Protein AF-A0A428U1S7-F1 (afdb_monomer_lite)

Foldseek 3Di:
DDDDDDDDDDDDDDDDLVVVLVVVVVVLVVVVVVVPPDDPPVPPDDDPPPDDDPDDDDPPVRSVVVLVVCLVVLLVSLVPDDPVCVVVSVVVNVVSVVVVVVVVVVVVVVPDDPDPPPVVVVVVVVVVVVVVVVVVVPPPLQAQQALVLLVVVCVVVVVFKAAPVDPVQVVQLPQAPAPQQRAAARIEGADQDLLSVLVVLQSCLSSVFDEAEDALHYDHDHPHRGDYHSHYHYYPLNLADWAADPVRFKIKGFQNAFQLSNCVVCVVVQKDFQAAPDRSHGGQQQQQQFHHGLLCLPVNTRVVQWAWFFWQFSNSDTDIAGCPDPNVVVSVCSRRVGDPGTHTGIIMGGMDRNFAKDKDKDKDFCVCVVVLVVVVVCCVVPVSVVSQKDKDWDWDQDPVVRTIMTMIMIMGGPDHPPDDDDDVPPVVPPPPDPDDDDDD

pLDDT: mean 73.75, std 26.94, range [21.53, 98.81]

Organism: NCBI:txid131363

Secondary structure (DSSP, 8-state):
----PPPP----S---HHHHHHHHHHHHHHHHHTTSS--TTTTSS-S-TTSS-SS----HHHHHHHHHHHHHHHHHHHHTS-GGGHHHHHHHHHHHHHHHHHHHHHHHT-SS-SSSHHHHHHHHHHHHHHHHHHHHTS----TT-HHHHHHHHHHH-TTTEE-TTSHHHHHHHT--SSGGG----S-EE--SSHHHHHHHHHHHHHHT--EEEESSS---STTTS---TTSEEEEGGG---EEE-TTSSEEEEETT-BHHHHHHHHHTTTEE-S--SSTTSBHHHHHHT----TTHHHH--GGGGEEEEEEE-TT--EEEE-TTSTTHHHHHHHTTSTTSS-EEEEEEEE-EE---EEEEEEEEEGGGHHHHHHHHHHHHHHGGGGTT-EEEEEEEEETTTTEEEEEEEEEEET----SSS-SSSTTTSSSS--------

Sequence (440 aa):
MSAFAAFPSYEHRDCPKPIKALIDIFSLVSGLGGIFRSSEEDLLAGPLKGIFSPYPYVGSTGAVDSFIGRLPELRKTLSELPSSNQGTAQTLMASADALLFSITALLLSEQKLRIMVSIRRAGAFVTFLCSAAAFLHSPVKRQNDAAAFCSDFKDTHQNITYLPDEAKYTELNQDYFSATSWLGPACVIAPKTASDVSDTVKALVKGQIQFAIRGGGHMPIPNAANIDSSGVLVASASLNQLILDDEKETIEVGSGNKWTNVYEYLELYKLAVVGGRAGLVGVLGFLLGGGISFFSNEHGWASANVVGFDCVLANGDIVSATAENEFSDLFWALRGGGNSFAIVTAVHLTTFSLPEVAVGEISYEQNVAEKFLDSTYDFAKFGSEDFKAGIEPRVQWIPSIFVFLLMLIFSYPGIGYRRGYWFLYWFAAITSYGWLTAIA

InterPro domains:
  IPR006094 FAD linked oxidase, N-terminal [PF01565] (185-321)
  IPR016166 FAD-binding domain, PCMH-type [PS51387] (181-354)
  IPR016169 FAD-binding, type PCMH, subdomain 2 [G3DSA:3.30.465.10] (140-383)
  IPR036318 FAD-binding, type PCMH-like superfamily [SSF56176] (144-355)
  IPR050416 FAD-linked Oxidoreductases in Biosynthetic Pathways [PTHR42973] (133-382)

Radius of gyration: 36.42 Å; chains: 1; bounding box: 92×60×123 Å

Structure (mmCIF, N/CA/C/O backbone):
data_AF-A0A428U1S7-F1
#
_entry.id   AF-A0A428U1S7-F1
#
loop_
_atom_site.group_PDB
_atom_site.id
_atom_site.type_symbol
_atom_site.label_atom_id
_atom_site.label_alt_id
_atom_site.label_comp_id
_atom_site.label_asym_id
_atom_site.label_entity_id
_atom_site.label_seq_id
_atom_site.pdbx_PDB_ins_code
_atom_site.Cartn_x
_atom_site.Cartn_y
_atom_site.Cartn_z
_atom_site.occupancy
_atom_site.B_iso_or_equiv
_atom_site.auth_seq_id
_atom_site.auth_comp_id
_atom_site.auth_asym_id
_atom_site.auth_atom_id
_atom_site.pdbx_PDB_model_num
ATOM 1 N N . MET A 1 1 ? 1.740 9.188 54.925 1.00 28.06 1 MET A N 1
ATOM 2 C CA . MET A 1 1 ? 2.383 9.779 53.735 1.00 28.06 1 MET A CA 1
ATOM 3 C C . MET A 1 1 ? 1.345 10.618 53.019 1.00 28.06 1 MET A C 1
ATOM 5 O O . MET A 1 1 ? 0.312 10.112 52.614 1.00 28.06 1 MET A O 1
ATOM 9 N N . SER A 1 2 ? 1.588 11.918 53.049 1.00 24.02 2 SER A N 1
ATOM 10 C CA . SER A 1 2 ? 0.753 13.053 52.664 1.00 24.02 2 SER A CA 1
ATOM 11 C C . SER A 1 2 ? 0.994 13.475 51.215 1.00 24.02 2 SER A C 1
ATOM 13 O O . SER A 1 2 ? 2.158 13.562 50.840 1.00 24.02 2 SER A O 1
ATOM 15 N N . ALA A 1 3 ? -0.063 13.827 50.471 1.00 21.53 3 ALA A N 1
ATOM 16 C CA . ALA A 1 3 ? -0.071 14.916 49.479 1.00 21.53 3 ALA A CA 1
ATOM 17 C C . ALA A 1 3 ? -1.470 15.071 48.842 1.00 21.53 3 ALA A C 1
ATOM 19 O O . ALA A 1 3 ? -1.788 14.411 47.862 1.00 21.53 3 ALA A O 1
ATOM 20 N N . PHE A 1 4 ? -2.294 15.977 49.370 1.00 23.73 4 PHE A N 1
ATOM 21 C CA . PHE A 1 4 ? -3.278 16.703 48.563 1.00 23.73 4 PHE A CA 1
ATOM 22 C C . PHE A 1 4 ? -3.040 18.184 48.840 1.00 23.73 4 PHE A C 1
ATOM 24 O O . PHE A 1 4 ? -3.209 18.654 49.965 1.00 23.73 4 PHE A O 1
ATOM 31 N N . ALA A 1 5 ? -2.524 18.877 47.829 1.00 24.81 5 ALA A N 1
ATOM 32 C CA . ALA A 1 5 ? -2.284 20.308 47.866 1.00 24.81 5 ALA A CA 1
ATOM 33 C C . ALA A 1 5 ? -3.619 21.063 47.811 1.00 24.81 5 ALA A C 1
ATOM 35 O O . ALA A 1 5 ? -4.543 20.676 47.096 1.00 24.81 5 ALA A O 1
ATOM 36 N N . ALA A 1 6 ? -3.699 22.138 48.590 1.00 23.12 6 ALA A N 1
ATOM 37 C CA . ALA A 1 6 ? -4.814 23.068 48.620 1.00 23.12 6 ALA A CA 1
ATOM 38 C C . ALA A 1 6 ? -4.918 23.854 47.301 1.00 23.12 6 ALA A C 1
ATOM 40 O O . ALA A 1 6 ? -3.916 24.374 46.811 1.00 23.12 6 ALA A O 1
ATOM 41 N N . PHE A 1 7 ? -6.136 24.002 46.775 1.00 23.86 7 PHE A N 1
ATOM 42 C CA . PHE A 1 7 ? -6.463 25.046 45.801 1.00 23.86 7 PHE A CA 1
ATOM 43 C C . PHE A 1 7 ? -7.008 26.282 46.542 1.00 23.86 7 PHE A C 1
ATOM 45 O O . PHE A 1 7 ? -7.788 26.114 47.484 1.00 23.86 7 PHE A O 1
ATOM 52 N N . PRO A 1 8 ? -6.627 27.516 46.156 1.00 24.59 8 PRO A N 1
ATOM 53 C CA . PRO A 1 8 ? -7.147 28.731 46.770 1.00 24.59 8 PRO A CA 1
ATOM 54 C C . PRO A 1 8 ? -8.566 29.049 46.280 1.00 24.59 8 PRO A C 1
ATOM 56 O O . PRO A 1 8 ? -8.954 28.719 45.160 1.00 24.59 8 PRO A O 1
ATOM 59 N N . SER A 1 9 ? -9.323 29.733 47.135 1.00 28.48 9 SER A N 1
ATOM 60 C CA . SER A 1 9 ? -10.647 30.298 46.870 1.00 28.48 9 SER A CA 1
ATOM 61 C C . SER A 1 9 ? -10.668 31.158 45.599 1.00 28.48 9 SER A C 1
ATOM 63 O O . SER A 1 9 ? -10.063 32.231 45.572 1.00 28.48 9 SER A O 1
ATOM 65 N N . TYR A 1 10 ? -11.399 30.714 44.577 1.00 26.23 10 TYR A N 1
ATOM 66 C CA . TYR A 1 10 ? -11.752 31.517 43.406 1.00 26.23 10 TYR A CA 1
ATOM 67 C C . TYR A 1 10 ? -13.194 32.019 43.552 1.00 26.23 10 TYR A C 1
ATOM 69 O O . TYR A 1 10 ? -14.136 31.230 43.600 1.00 26.23 10 TYR A O 1
ATOM 77 N N . GLU A 1 11 ? -13.377 33.338 43.617 1.00 30.66 11 GLU A N 1
ATOM 78 C CA . GLU A 1 11 ? -14.687 33.968 43.436 1.00 30.66 11 GLU A CA 1
ATOM 79 C C . GLU A 1 11 ? -15.098 33.860 41.957 1.00 30.66 11 GLU A C 1
ATOM 81 O O . GLU A 1 11 ? -14.443 34.396 41.062 1.00 30.66 11 GLU A O 1
ATOM 86 N N . HIS A 1 12 ? -16.195 33.153 41.682 1.00 36.09 12 HIS A N 1
ATOM 87 C CA . HIS A 1 12 ? -16.752 33.009 40.338 1.00 36.09 12 HIS A CA 1
ATOM 88 C C . HIS A 1 12 ? -17.522 34.266 39.925 1.00 36.09 12 HIS A C 1
ATOM 90 O O . HIS A 1 12 ? -18.658 34.462 40.363 1.00 36.09 12 HIS A O 1
ATOM 96 N N . ARG A 1 13 ? -16.958 35.082 39.027 1.00 34.56 13 ARG A N 1
ATOM 97 C CA . ARG A 1 13 ? -17.747 36.089 38.293 1.00 34.56 13 ARG A CA 1
ATOM 98 C C . ARG A 1 13 ? -17.946 35.838 36.804 1.00 34.56 13 ARG A C 1
ATOM 100 O O . ARG A 1 13 ? -18.905 36.383 36.287 1.00 34.56 13 ARG A O 1
ATOM 107 N N . ASP A 1 14 ? -17.222 34.922 36.162 1.00 38.97 14 ASP A N 1
ATOM 108 C CA . ASP A 1 14 ? -17.456 34.609 34.742 1.00 38.97 14 ASP A CA 1
ATOM 109 C C . ASP A 1 14 ? -17.279 33.115 34.449 1.00 38.97 14 ASP A C 1
ATOM 111 O O . ASP A 1 14 ? -16.228 32.653 34.012 1.00 38.97 14 ASP A O 1
ATOM 115 N N . CYS A 1 15 ? -18.325 32.332 34.717 1.00 34.59 15 CYS A N 1
ATOM 116 C CA . CYS A 1 15 ? -18.388 30.927 34.323 1.00 34.59 15 CYS A CA 1
ATOM 117 C C . CYS A 1 15 ? -19.458 30.757 33.228 1.00 34.59 15 CYS A C 1
ATOM 119 O O . CYS A 1 15 ? -20.574 31.255 33.414 1.00 34.59 15 CYS A O 1
ATOM 121 N N . PRO A 1 16 ? -19.178 30.062 32.107 1.00 38.12 16 PRO A N 1
ATOM 122 C CA . PRO A 1 16 ? -20.189 29.738 31.104 1.00 38.12 16 PRO A CA 1
ATOM 123 C C . PRO A 1 16 ? -21.408 29.075 31.763 1.00 38.12 16 PRO A C 1
ATOM 125 O O . PRO A 1 16 ? -21.249 28.147 32.559 1.00 38.12 16 PRO A O 1
ATOM 128 N N . LYS A 1 17 ? -22.628 29.528 31.428 1.00 40.62 17 LYS A N 1
ATOM 129 C CA . LYS A 1 17 ? -23.895 29.057 32.035 1.00 40.62 17 LYS A CA 1
ATOM 130 C C . LYS A 1 17 ? -23.999 27.521 32.232 1.00 40.62 17 LYS A C 1
ATOM 132 O O . LYS A 1 17 ? -24.483 27.119 33.290 1.00 40.62 17 LYS A O 1
ATOM 137 N N . PRO A 1 18 ? -23.517 26.654 31.311 1.00 36.97 18 PRO A N 1
ATOM 138 C CA . PRO A 1 18 ? -23.560 25.197 31.494 1.00 36.97 18 PRO A CA 1
ATOM 139 C C . PRO A 1 18 ? -22.669 24.681 32.636 1.00 36.97 18 PRO A C 1
ATOM 141 O O . PRO A 1 18 ? -23.027 23.728 33.323 1.00 36.97 18 PRO A O 1
ATOM 144 N N . ILE A 1 19 ? -21.521 25.322 32.869 1.00 38.16 19 ILE A N 1
ATOM 145 C CA . ILE A 1 19 ? -20.552 24.928 33.902 1.00 38.16 19 ILE A CA 1
ATOM 146 C C . ILE A 1 19 ? -21.050 25.367 35.283 1.00 38.16 19 ILE A C 1
ATOM 148 O O . ILE A 1 19 ? -20.939 24.611 36.245 1.00 38.16 19 ILE A O 1
ATOM 152 N N . LYS A 1 20 ? -21.702 26.534 35.372 1.00 41.38 20 LYS A N 1
ATOM 153 C CA . LYS A 1 20 ? -22.381 26.971 36.600 1.00 41.38 20 LYS A CA 1
ATOM 154 C C . LYS A 1 20 ? -23.470 25.977 37.028 1.00 41.38 20 LYS A C 1
ATOM 156 O O . LYS A 1 20 ? -23.526 25.612 38.197 1.00 41.38 20 LYS A O 1
ATOM 161 N N . ALA A 1 21 ? -24.266 25.480 36.078 1.00 41.78 21 ALA A N 1
ATOM 162 C CA . ALA A 1 21 ? -25.286 24.465 36.348 1.00 41.78 21 ALA A CA 1
ATOM 163 C C . ALA A 1 21 ? -24.679 23.149 36.874 1.00 41.78 21 ALA A C 1
ATOM 165 O O . ALA A 1 21 ? -25.208 22.565 37.816 1.00 41.78 21 ALA A O 1
ATOM 166 N N . LEU A 1 22 ? -23.541 22.709 36.324 1.00 39.88 22 LEU A N 1
ATOM 167 C CA . LEU A 1 22 ? -22.811 21.531 36.809 1.00 39.88 22 LEU A CA 1
ATOM 168 C C . LEU A 1 22 ? -22.249 21.726 38.223 1.00 39.88 22 LEU A C 1
ATOM 170 O O . LEU A 1 22 ? -22.386 20.827 39.048 1.00 39.88 22 LEU A O 1
ATOM 174 N N . ILE A 1 23 ? -21.673 22.893 38.524 1.00 42.28 23 ILE A N 1
ATOM 175 C CA . ILE A 1 23 ? -21.156 23.240 39.860 1.00 42.28 23 ILE A CA 1
ATOM 176 C C . ILE A 1 23 ? -22.291 23.304 40.891 1.00 42.28 23 ILE A C 1
ATOM 178 O O . ILE A 1 23 ? -22.138 22.809 42.012 1.00 42.28 23 ILE A O 1
ATOM 182 N N . ASP A 1 24 ? -23.445 23.859 40.514 1.00 42.69 24 ASP A N 1
ATOM 183 C CA . ASP A 1 24 ? -24.628 23.912 41.372 1.00 42.69 24 ASP A CA 1
ATOM 184 C C . ASP A 1 24 ? -25.180 22.507 41.657 1.00 42.69 24 ASP A C 1
ATOM 186 O O . ASP A 1 24 ? -25.478 22.201 42.812 1.00 42.69 24 ASP A O 1
ATOM 190 N N . ILE A 1 25 ? -25.232 21.623 40.651 1.00 44.50 25 ILE A N 1
ATOM 191 C CA . ILE A 1 25 ? -25.618 20.209 40.809 1.00 44.50 25 ILE A CA 1
ATOM 192 C C . ILE A 1 25 ? -24.622 19.469 41.715 1.00 44.50 25 ILE A C 1
ATOM 194 O O . ILE A 1 25 ? -25.034 18.767 42.639 1.00 44.50 25 ILE A O 1
ATOM 198 N N . PHE A 1 26 ? -23.315 19.658 41.509 1.00 41.22 26 PHE A N 1
ATOM 199 C CA . PHE A 1 26 ? -22.272 19.020 42.319 1.00 41.22 26 PHE A CA 1
ATOM 200 C C . PHE A 1 26 ? -22.320 19.472 43.781 1.00 41.22 26 PHE A C 1
ATOM 202 O O . PHE A 1 26 ? -22.210 18.650 44.691 1.00 41.22 26 PHE A O 1
ATOM 209 N N . SER A 1 27 ? -22.547 20.765 44.022 1.00 41.81 27 SER A N 1
ATOM 210 C CA . SER A 1 27 ? -22.695 21.324 45.372 1.00 41.81 27 SER A CA 1
ATOM 211 C C . SER A 1 27 ? -23.935 20.769 46.081 1.00 41.81 27 SER A C 1
ATOM 213 O O . SER A 1 27 ? -23.900 20.502 47.283 1.00 41.81 27 SER A O 1
ATOM 215 N N . LEU A 1 28 ? -25.011 20.520 45.327 1.00 44.97 28 LEU A N 1
ATOM 216 C CA . LEU A 1 28 ? -26.248 19.914 45.820 1.00 44.97 28 LEU A CA 1
ATOM 217 C C . LEU A 1 28 ? -26.049 18.452 46.257 1.00 44.97 28 LEU A C 1
ATOM 219 O O . LEU A 1 28 ? -26.506 18.046 47.324 1.00 44.97 28 LEU A O 1
ATOM 223 N N . VAL A 1 29 ? -25.325 17.671 45.450 1.00 42.41 29 VAL A N 1
ATOM 224 C CA . VAL A 1 29 ? -25.013 16.257 45.724 1.00 42.41 29 VAL A CA 1
ATOM 225 C C . VAL A 1 29 ? -24.014 16.123 46.881 1.00 42.41 29 VAL A C 1
ATOM 227 O O . VAL A 1 29 ? -24.156 15.243 47.731 1.00 42.41 29 VAL A O 1
ATOM 230 N N . SER A 1 30 ? -23.049 17.041 46.973 1.00 40.12 30 SER A N 1
ATOM 231 C CA . SER A 1 30 ? -22.049 17.081 48.050 1.00 40.12 30 SER A CA 1
ATOM 232 C C . SER A 1 30 ? -22.674 17.409 49.412 1.00 40.12 30 SER A C 1
ATOM 234 O O . SER A 1 30 ? -22.322 16.792 50.419 1.00 40.12 30 SER A O 1
ATOM 236 N N . GLY A 1 31 ? -23.649 18.328 49.446 1.00 38.69 31 GLY A N 1
ATOM 237 C CA . GLY A 1 31 ? -24.409 18.661 50.657 1.00 38.69 31 GLY A CA 1
ATOM 238 C C . GLY A 1 31 ? -25.256 17.496 51.183 1.00 38.69 31 GLY A C 1
ATOM 239 O O . GLY A 1 31 ? -25.370 17.314 52.392 1.00 38.69 31 GLY A O 1
ATOM 240 N N . LEU A 1 32 ? -25.782 16.652 50.290 1.00 37.03 32 LEU A N 1
ATOM 241 C CA . LEU A 1 32 ? -26.482 15.417 50.660 1.00 37.03 32 LEU A CA 1
ATOM 242 C C . LEU A 1 32 ? -25.522 14.339 51.193 1.00 37.03 32 LEU A C 1
ATOM 244 O O . LEU A 1 32 ? -25.885 13.601 52.106 1.00 37.03 32 LEU A O 1
ATOM 248 N N . GLY A 1 33 ? -24.284 14.275 50.690 1.00 32.09 33 GLY A N 1
ATOM 249 C CA . GLY A 1 33 ? -23.260 13.334 51.163 1.00 32.09 33 GLY A CA 1
ATOM 250 C C . GLY A 1 33 ? -22.837 13.548 52.623 1.00 32.09 33 GLY A C 1
ATOM 251 O O . GLY A 1 33 ? -22.559 12.579 53.330 1.00 32.09 33 GLY A O 1
ATOM 252 N N . GLY A 1 34 ? -22.858 14.797 53.103 1.00 33.62 34 GLY A N 1
ATOM 253 C CA . GLY A 1 34 ? -22.578 15.137 54.504 1.00 33.62 34 GLY A CA 1
ATOM 254 C C . GLY A 1 34 ? -23.662 14.688 55.494 1.00 33.62 34 GLY A C 1
ATOM 255 O O . GLY A 1 34 ? -23.372 14.505 56.671 1.00 33.62 34 GLY A O 1
ATOM 256 N N . ILE A 1 35 ? -24.891 14.447 55.024 1.00 36.19 35 ILE A N 1
ATOM 257 C CA . ILE A 1 35 ? -26.039 14.046 55.858 1.00 36.19 35 ILE A CA 1
ATOM 258 C C . ILE A 1 35 ? -26.010 12.541 56.191 1.00 36.19 35 ILE A C 1
ATOM 260 O O . ILE A 1 35 ? -26.625 12.112 57.165 1.00 36.19 35 ILE A O 1
ATOM 264 N N . PHE A 1 36 ? -25.271 11.728 55.425 1.00 32.47 36 PHE A N 1
ATOM 265 C CA . PHE A 1 36 ? -25.242 10.264 55.578 1.00 32.47 36 PHE A CA 1
ATOM 266 C C . PHE A 1 36 ? -23.937 9.702 56.170 1.00 32.47 36 PHE A C 1
ATOM 268 O O . PHE A 1 36 ? -23.823 8.488 56.337 1.00 32.47 36 PHE 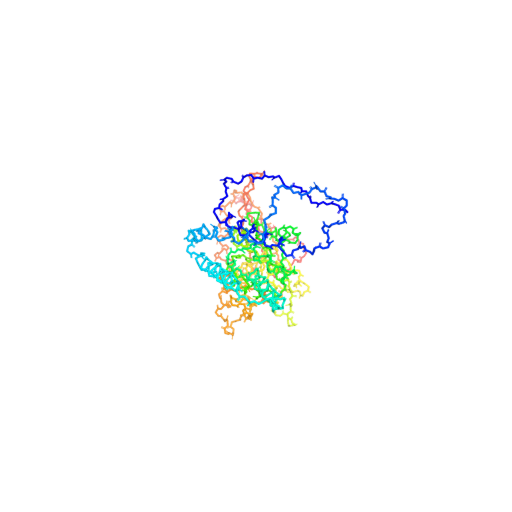A O 1
ATOM 275 N N . ARG A 1 37 ? -22.959 10.552 56.514 1.00 33.16 37 ARG A N 1
ATOM 276 C CA . ARG A 1 37 ? -21.698 10.153 57.166 1.00 33.16 37 ARG A CA 1
ATOM 277 C C . ARG A 1 37 ? -21.509 10.855 58.513 1.00 33.16 37 ARG A C 1
ATOM 279 O O . ARG A 1 37 ? -20.638 11.704 58.660 1.00 33.16 37 ARG A O 1
ATOM 286 N N . SER A 1 38 ? -22.286 10.451 59.508 1.00 30.27 38 SER A N 1
ATOM 287 C CA . SER A 1 38 ? -21.851 10.509 60.908 1.00 30.27 38 SER A CA 1
ATOM 288 C C . SER A 1 38 ? -22.713 9.579 61.761 1.00 30.27 38 SER A C 1
ATOM 290 O O . SER A 1 38 ? -23.917 9.773 61.907 1.00 30.27 38 SER A O 1
ATOM 292 N N . SER A 1 39 ? -22.097 8.529 62.304 1.00 33.12 39 SER A N 1
ATOM 293 C CA . SER A 1 39 ? -22.610 7.840 63.487 1.00 33.12 39 SER A CA 1
ATOM 294 C C . SER A 1 39 ? -22.316 8.704 64.712 1.00 33.12 39 SER A C 1
ATOM 296 O O . SER A 1 39 ? -21.251 9.308 64.824 1.00 33.12 39 SER A O 1
ATOM 298 N N . GLU A 1 40 ? -23.279 8.767 65.624 1.00 34.00 40 GLU A N 1
ATOM 299 C CA . GLU A 1 40 ? -23.313 9.646 66.801 1.00 34.00 40 GLU A CA 1
ATOM 300 C C . GLU A 1 40 ? -22.147 9.414 67.794 1.00 34.00 40 GLU A C 1
ATOM 302 O O . GLU A 1 40 ? -21.880 10.261 68.643 1.00 34.00 40 GLU A O 1
ATOM 307 N N . GLU A 1 41 ? -21.405 8.308 67.665 1.00 33.97 41 GLU A N 1
ATOM 308 C CA . GLU A 1 41 ? -20.363 7.887 68.616 1.00 33.97 41 GLU A CA 1
ATOM 309 C C . GLU A 1 41 ? -18.947 8.424 68.324 1.00 33.97 41 GLU A C 1
ATOM 311 O O . GLU A 1 41 ? -18.151 8.544 69.254 1.00 33.97 41 GLU A O 1
ATOM 316 N N . ASP A 1 42 ? -18.632 8.864 67.099 1.00 36.59 42 ASP A N 1
ATOM 317 C CA . ASP A 1 42 ? -17.282 9.376 66.767 1.00 36.59 42 ASP A CA 1
ATOM 318 C C . ASP A 1 42 ? -17.080 10.869 67.110 1.00 36.59 42 ASP A C 1
ATOM 320 O O . ASP A 1 42 ? -15.984 11.416 66.970 1.00 36.59 42 ASP A O 1
ATOM 324 N N . LEU A 1 43 ? -18.126 11.560 67.578 1.00 38.88 43 LEU A N 1
ATOM 325 C CA . LEU A 1 43 ? -18.139 13.022 67.739 1.00 38.88 43 LEU A CA 1
ATOM 326 C C . LEU A 1 43 ? -17.838 13.534 69.160 1.00 38.88 43 LEU A C 1
ATOM 328 O O . LEU A 1 43 ? -17.772 14.751 69.351 1.00 38.88 43 LEU A O 1
ATOM 332 N N . LEU A 1 44 ? -17.625 12.663 70.158 1.00 37.88 44 LEU A N 1
ATOM 333 C CA . LEU A 1 44 ? -17.481 13.097 71.562 1.00 37.88 44 LEU A CA 1
ATOM 334 C C . LEU A 1 44 ? -16.179 12.717 72.289 1.00 37.88 44 LEU A C 1
ATOM 336 O O . LEU A 1 44 ? -16.002 13.159 73.424 1.00 37.88 44 LEU A O 1
ATOM 340 N N . ALA A 1 45 ? -15.223 12.013 71.675 1.00 38.44 45 ALA A N 1
ATOM 341 C CA . ALA A 1 45 ? -13.985 11.639 72.372 1.00 38.44 45 ALA A CA 1
ATOM 342 C C . ALA A 1 45 ? -12.735 11.678 71.475 1.00 38.44 45 ALA A C 1
ATOM 344 O O . ALA A 1 45 ? -12.271 10.655 70.984 1.00 38.44 45 ALA A O 1
ATOM 345 N N . GLY A 1 46 ? -12.134 12.859 71.286 1.00 37.88 46 GLY A N 1
ATOM 346 C CA . GLY A 1 46 ? -10.816 12.953 70.649 1.00 37.88 46 GLY A CA 1
ATOM 347 C C . GLY A 1 46 ? -10.203 14.362 70.638 1.00 37.88 46 GLY A C 1
ATOM 348 O O . GLY A 1 46 ? -10.937 15.351 70.682 1.00 37.88 46 GLY A O 1
ATOM 349 N N . PRO A 1 47 ? -8.862 14.493 70.560 1.00 30.22 47 PRO A N 1
ATOM 350 C CA . PRO A 1 47 ? -8.134 15.740 70.821 1.00 30.22 47 PRO A CA 1
ATOM 351 C C . PRO A 1 47 ? -8.116 16.751 69.653 1.00 30.22 47 PRO A C 1
ATOM 353 O O . PRO A 1 47 ? -7.277 17.643 69.628 1.00 30.22 47 PRO A O 1
ATOM 356 N N . LEU A 1 48 ? -9.046 16.659 68.695 1.00 33.69 48 LEU A N 1
ATOM 357 C CA . LEU A 1 48 ? -9.116 17.537 67.511 1.00 33.69 48 LEU A CA 1
ATOM 358 C C . LEU A 1 48 ? -10.367 18.429 67.487 1.00 33.69 48 LEU A C 1
ATOM 360 O O . LEU A 1 48 ? -10.901 18.768 66.429 1.00 33.69 48 LEU A O 1
ATOM 364 N N . LYS A 1 49 ? -10.844 18.847 68.661 1.00 31.31 49 LYS A N 1
ATOM 365 C CA . LYS A 1 49 ? -11.936 19.816 68.765 1.00 31.31 49 LYS A CA 1
ATOM 366 C C . LYS A 1 49 ? -11.423 21.204 68.358 1.00 31.31 49 LYS A C 1
ATOM 368 O O . LYS A 1 49 ? -10.744 21.861 69.139 1.00 31.31 49 LYS A O 1
ATOM 373 N N . GLY A 1 50 ? -11.752 21.638 67.138 1.00 35.97 50 GLY A N 1
ATOM 374 C CA . GLY A 1 50 ? -11.598 23.037 66.711 1.00 35.97 50 GLY A CA 1
ATOM 375 C C . GLY A 1 50 ? -10.846 23.312 65.406 1.00 35.97 50 GLY A C 1
ATOM 376 O O . GLY A 1 50 ? -10.623 24.480 65.115 1.00 35.97 50 GLY A O 1
ATOM 377 N N . ILE A 1 51 ? -10.455 22.307 64.612 1.00 32.12 51 ILE A N 1
ATOM 378 C CA . ILE A 1 51 ? -9.565 22.555 63.454 1.00 32.12 51 ILE A CA 1
ATOM 379 C C . ILE A 1 51 ? -10.295 22.668 62.099 1.00 32.12 51 ILE A C 1
ATOM 381 O O . ILE A 1 51 ? -9.745 23.244 61.167 1.00 32.12 51 ILE A O 1
ATOM 385 N N . PHE A 1 52 ? -11.563 22.257 61.976 1.00 28.91 52 PHE A N 1
ATOM 386 C CA . PHE A 1 52 ? -12.329 22.455 60.735 1.00 28.91 52 PHE A CA 1
ATOM 387 C C . PHE A 1 52 ? -13.787 22.850 60.998 1.00 28.91 52 PHE A C 1
ATOM 389 O O . PHE A 1 52 ? -14.642 21.991 61.186 1.00 28.91 52 PHE A O 1
ATOM 396 N N . SER A 1 53 ? -14.085 24.152 60.976 1.00 29.69 53 SER A N 1
ATOM 397 C CA . SER A 1 53 ? -15.373 24.662 60.480 1.00 29.69 53 SER A CA 1
ATOM 398 C C . SER A 1 53 ? -15.318 26.175 60.242 1.00 29.69 53 SER A C 1
ATOM 400 O O . SER A 1 53 ? -15.044 26.917 61.185 1.00 29.69 53 SER A O 1
ATOM 402 N N . PRO A 1 54 ? -15.647 26.649 59.024 1.00 28.36 54 PRO A N 1
ATOM 403 C CA . PRO A 1 54 ? -16.115 28.012 58.817 1.00 28.36 54 PRO A CA 1
ATOM 404 C C . PRO A 1 54 ? -17.592 28.098 58.385 1.00 28.36 54 PRO A C 1
ATOM 406 O O . PRO A 1 54 ? -18.022 29.177 57.994 1.00 28.36 54 PRO A O 1
ATOM 409 N N . TYR A 1 55 ? -18.397 27.027 58.469 1.00 27.64 55 TYR A N 1
ATOM 410 C CA . TYR A 1 55 ? -19.829 27.107 58.132 1.00 27.64 55 TYR A CA 1
ATOM 411 C C . TYR A 1 55 ? -20.737 26.502 59.211 1.00 27.64 55 TYR A C 1
ATOM 413 O O . TYR A 1 55 ? -20.438 25.428 59.742 1.00 27.64 55 TYR A O 1
ATOM 421 N N . PRO A 1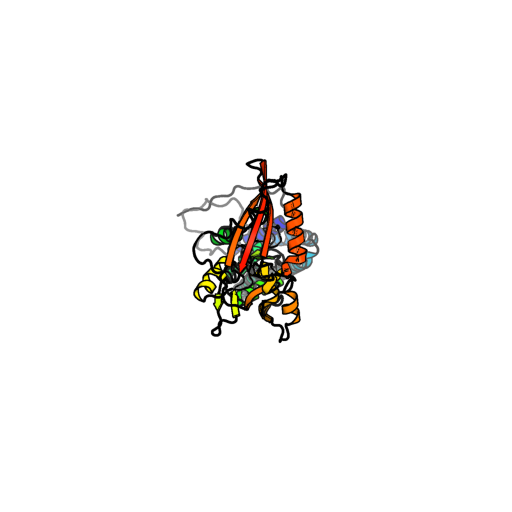 56 ? -21.855 27.173 59.556 1.00 31.61 56 PRO A N 1
ATOM 422 C CA . PRO A 1 56 ? -22.782 26.665 60.553 1.00 31.61 56 PRO A CA 1
ATOM 423 C C . PRO A 1 56 ? -23.453 25.380 60.052 1.00 31.61 56 PRO A C 1
ATOM 425 O O . PRO A 1 56 ? -23.904 25.295 58.911 1.00 31.61 56 PRO A O 1
ATOM 428 N N . TYR A 1 57 ? -23.519 24.388 60.939 1.00 31.36 57 TYR A N 1
ATOM 429 C CA . TYR A 1 57 ? -24.295 23.160 60.781 1.00 31.36 57 TYR A CA 1
ATOM 430 C C . TYR A 1 57 ? -25.755 23.511 60.446 1.00 31.36 57 TYR A C 1
ATOM 432 O O . TYR A 1 57 ? -26.459 24.089 61.274 1.00 31.36 57 TYR A O 1
ATOM 440 N N . VAL A 1 58 ? -26.221 23.160 59.246 1.00 34.97 58 VAL A N 1
ATOM 441 C CA . VAL A 1 58 ? -27.637 23.271 58.874 1.00 34.97 58 VAL A CA 1
ATOM 442 C C . VAL A 1 58 ? -28.292 21.925 59.173 1.00 34.97 58 VAL A C 1
ATOM 444 O O . VAL A 1 58 ? -27.930 20.911 58.581 1.00 34.97 58 VAL A O 1
ATOM 447 N N . GLY A 1 59 ? -29.227 21.896 60.125 1.00 34.94 59 GLY A N 1
ATOM 448 C CA . GLY A 1 59 ? -30.028 20.703 60.418 1.00 34.94 59 GLY A CA 1
ATOM 449 C C . GLY A 1 59 ? -30.818 20.221 59.193 1.00 34.94 59 GLY A C 1
ATOM 450 O O . GLY A 1 59 ? -31.054 20.980 58.253 1.00 34.94 59 GLY A O 1
ATOM 451 N N . SER A 1 60 ? -31.250 18.957 59.210 1.00 46.47 60 SER A N 1
ATOM 452 C CA . SER A 1 60 ? -31.880 18.247 58.080 1.00 46.47 60 SER A CA 1
ATOM 453 C C . SER A 1 60 ? -33.092 18.943 57.438 1.00 46.47 60 SER A C 1
ATOM 455 O O . SER A 1 60 ? -33.407 18.656 56.286 1.00 46.47 60 SER A O 1
ATOM 457 N N . THR A 1 61 ? -33.750 19.877 58.129 1.00 43.41 61 THR A N 1
ATOM 458 C CA . THR A 1 61 ? -34.850 20.694 57.591 1.00 43.41 61 THR A CA 1
ATOM 459 C C . THR A 1 61 ? -34.363 21.863 56.727 1.00 43.41 61 THR A C 1
ATOM 461 O O . THR A 1 61 ? -34.922 22.113 55.664 1.00 43.41 61 THR A O 1
ATOM 464 N N . GLY A 1 62 ? -33.259 22.521 57.095 1.00 43.34 62 GLY A N 1
ATOM 465 C CA . GLY A 1 62 ? -32.758 23.695 56.370 1.00 43.34 62 GLY A CA 1
ATOM 466 C C . GLY A 1 62 ? -32.157 23.374 54.996 1.00 43.34 62 GLY A C 1
ATOM 467 O O . GLY A 1 62 ? -32.161 24.220 54.104 1.00 43.34 62 GLY A O 1
ATOM 468 N N . ALA A 1 63 ? -31.687 22.141 54.784 1.00 49.19 63 ALA A N 1
ATOM 469 C CA . ALA A 1 63 ? -31.234 21.678 53.471 1.00 49.19 63 ALA A CA 1
ATOM 470 C C . ALA A 1 63 ? -32.403 21.481 52.486 1.00 49.19 63 ALA A C 1
ATOM 472 O O . ALA A 1 63 ? -32.268 21.775 51.298 1.00 49.19 63 ALA A O 1
ATOM 473 N N . VAL A 1 64 ? -33.559 21.028 52.985 1.00 51.00 64 VAL A N 1
ATOM 474 C CA . VAL A 1 64 ? -34.781 20.841 52.188 1.00 51.00 64 VAL A CA 1
ATOM 475 C C . VAL A 1 64 ? -35.374 22.192 51.795 1.00 51.00 64 VAL A C 1
ATOM 477 O O . VAL A 1 64 ? -35.662 22.404 50.620 1.00 51.00 64 VAL A O 1
ATOM 480 N N . ASP A 1 65 ? -35.462 23.136 52.733 1.00 50.91 65 ASP A N 1
ATOM 481 C CA . ASP A 1 65 ? -35.953 24.490 52.450 1.00 50.91 65 ASP A CA 1
ATOM 482 C C . ASP A 1 65 ? -35.036 25.236 51.468 1.00 50.91 65 ASP A C 1
ATOM 484 O O . ASP A 1 65 ? -35.507 25.917 50.555 1.00 50.91 65 ASP A O 1
ATOM 488 N N . SER A 1 66 ? -33.719 25.040 51.588 1.00 55.00 66 SER A N 1
ATOM 489 C CA . SER A 1 66 ? -32.729 25.562 50.638 1.00 55.00 66 SER A CA 1
ATOM 490 C C . SER A 1 66 ? -32.900 24.965 49.234 1.00 55.00 66 SER A C 1
ATOM 492 O O . SER A 1 66 ? -32.856 25.691 48.240 1.00 55.00 66 SER A O 1
ATOM 494 N N . PHE A 1 67 ? -33.163 23.658 49.124 1.00 56.25 67 PHE A N 1
ATOM 495 C CA . PHE A 1 67 ? -33.434 23.007 47.839 1.00 56.25 67 PHE A CA 1
ATOM 496 C C . PHE A 1 67 ? -34.731 23.516 47.193 1.00 56.25 67 PHE A C 1
ATOM 498 O O . PHE A 1 67 ? -34.730 23.895 46.020 1.00 56.25 67 PHE A O 1
ATOM 505 N N . ILE A 1 68 ? -35.816 23.593 47.969 1.00 58.88 68 ILE A N 1
ATOM 506 C CA . ILE A 1 68 ? -37.110 24.125 47.520 1.00 58.88 68 ILE A CA 1
ATOM 507 C C . ILE A 1 68 ? -36.971 25.582 47.067 1.00 58.88 68 ILE A C 1
ATOM 509 O O . ILE A 1 68 ? -37.501 25.954 46.021 1.00 58.88 68 ILE A O 1
ATOM 513 N N . GLY A 1 69 ? -36.192 26.391 47.790 1.00 59.44 69 GLY A N 1
ATOM 514 C CA . GLY A 1 69 ? -35.918 27.780 47.426 1.00 59.44 69 GLY A CA 1
ATOM 515 C C . GLY A 1 69 ? -35.142 27.951 46.113 1.00 59.44 69 GLY A C 1
ATOM 516 O O . GLY A 1 69 ? -35.304 28.970 45.445 1.00 59.44 69 GLY A O 1
ATOM 517 N N . ARG A 1 70 ? -34.330 26.965 45.702 1.00 62.47 70 ARG A N 1
ATOM 518 C CA . ARG A 1 70 ? -33.494 27.029 44.482 1.00 62.47 70 ARG A CA 1
ATOM 519 C C . ARG A 1 70 ? -34.122 26.366 43.249 1.00 62.47 70 ARG A C 1
ATOM 521 O O . ARG A 1 70 ? -33.649 26.590 42.134 1.00 62.47 70 ARG A O 1
ATOM 528 N N . LEU A 1 71 ? -35.202 25.600 43.417 1.00 60.28 71 LEU A N 1
ATOM 529 C CA . LEU A 1 71 ? -35.947 24.947 42.329 1.00 60.28 71 LEU A CA 1
ATOM 530 C C . LEU A 1 71 ? -36.416 25.908 41.210 1.00 60.28 71 LEU A C 1
ATOM 532 O O . LEU A 1 71 ? -36.273 25.550 40.037 1.00 60.28 71 LEU A O 1
ATOM 536 N N . PRO A 1 72 ? -36.923 27.125 41.500 1.00 64.25 72 PRO A N 1
ATOM 537 C CA . PRO A 1 72 ? -37.317 28.076 40.456 1.00 64.25 72 PRO A CA 1
ATOM 538 C C . PRO A 1 72 ? -36.144 28.532 39.571 1.00 64.25 72 PRO A C 1
ATOM 540 O O . PRO A 1 72 ? -36.284 28.617 38.350 1.00 64.25 72 PRO A O 1
ATOM 543 N N . GLU A 1 73 ? -34.976 28.770 40.174 1.00 59.56 73 GLU A N 1
ATOM 544 C CA . GLU A 1 73 ? -33.747 29.183 39.481 1.00 59.56 73 GLU A CA 1
ATOM 545 C C . GLU A 1 73 ? -33.221 28.056 38.573 1.00 59.56 73 GLU A C 1
ATOM 547 O O . GLU A 1 73 ? -32.823 28.287 37.427 1.00 59.56 73 GLU A O 1
ATOM 552 N N . LEU A 1 74 ? -33.287 26.812 39.063 1.00 55.47 74 LEU A N 1
ATOM 553 C CA . LEU A 1 74 ? -32.923 25.618 38.302 1.00 55.47 74 LEU A CA 1
ATOM 554 C C . LEU A 1 74 ? -33.842 25.432 37.086 1.00 55.47 74 LEU A C 1
ATOM 556 O O . LEU A 1 74 ? -33.355 25.237 35.973 1.00 55.47 74 LEU A O 1
ATOM 560 N N . ARG A 1 75 ? -35.164 25.560 37.271 1.00 62.06 75 ARG A N 1
ATOM 561 C CA . ARG A 1 75 ? -36.151 25.438 36.184 1.00 62.06 75 ARG A CA 1
ATOM 562 C C . ARG A 1 75 ? -35.930 26.496 35.102 1.00 62.06 75 ARG A C 1
ATOM 564 O O . ARG A 1 75 ? -35.965 26.172 33.916 1.00 62.06 75 ARG A O 1
ATOM 571 N N . LYS A 1 76 ? -35.636 27.736 35.502 1.00 62.50 76 LYS A N 1
ATOM 572 C CA . LYS A 1 76 ? -35.287 28.819 34.574 1.00 62.50 76 LYS A CA 1
ATOM 573 C C . LYS A 1 76 ? -34.020 28.489 33.781 1.00 62.50 76 LYS A C 1
ATOM 575 O O . LYS A 1 76 ? -34.035 28.544 32.555 1.00 62.50 76 LYS A O 1
ATOM 580 N N . THR A 1 77 ? -32.962 28.057 34.462 1.00 56.34 77 THR A N 1
ATOM 581 C CA . THR A 1 77 ? -31.673 27.723 33.833 1.00 56.34 77 THR A CA 1
ATOM 582 C C . THR A 1 77 ? -31.803 26.587 32.816 1.00 56.34 77 THR A C 1
ATOM 584 O O . THR A 1 77 ? -31.244 26.661 31.725 1.00 56.34 77 THR A O 1
ATOM 587 N N . LEU A 1 78 ? -32.584 25.555 33.141 1.00 52.59 78 LEU A N 1
ATOM 588 C CA . LEU A 1 78 ? -32.818 24.412 32.258 1.00 52.59 78 LEU A CA 1
ATOM 589 C C . LEU A 1 78 ? -33.681 24.766 31.040 1.00 52.59 78 LEU A C 1
ATOM 591 O O . LEU A 1 78 ? -33.477 24.204 29.967 1.00 52.59 78 LEU A O 1
ATOM 595 N N . SER A 1 79 ? -34.606 25.721 31.180 1.00 57.50 79 SER A N 1
ATOM 596 C CA . SER A 1 79 ? -35.437 26.202 30.068 1.00 57.50 79 SER A CA 1
ATOM 597 C C . SER A 1 79 ? -34.671 27.044 29.037 1.00 57.50 79 SER A C 1
ATOM 599 O O . SER A 1 79 ? -35.107 27.150 27.895 1.00 57.50 79 SER A O 1
ATOM 601 N N . GLU A 1 80 ? -33.516 27.601 29.415 1.00 59.69 80 GLU A N 1
ATOM 602 C CA . GLU A 1 80 ? -32.649 28.408 28.542 1.00 59.69 80 GLU A CA 1
ATOM 603 C C . GLU A 1 80 ? -31.613 27.566 27.762 1.00 59.69 80 GLU A C 1
ATOM 605 O O . GLU A 1 80 ? -30.792 28.122 27.029 1.00 59.69 80 GLU A O 1
ATOM 610 N N . LEU A 1 81 ? -31.612 26.233 27.914 1.00 51.16 81 LEU A N 1
ATOM 611 C CA . LEU A 1 81 ? -30.666 25.355 27.219 1.00 51.16 81 LEU A CA 1
ATOM 612 C C . LEU A 1 81 ? -30.982 25.217 25.711 1.00 51.16 81 LEU A C 1
ATOM 614 O O . LEU A 1 81 ? -32.152 25.242 25.320 1.00 51.16 81 LEU A O 1
ATOM 618 N N . PRO A 1 82 ? -29.956 25.010 24.856 1.00 46.97 82 PRO A N 1
ATOM 619 C CA . PRO A 1 82 ? -30.138 24.745 23.426 1.00 46.97 82 PRO A CA 1
ATOM 620 C C . PRO A 1 82 ? -31.061 23.547 23.152 1.00 46.97 82 PRO A C 1
ATOM 622 O O . PRO A 1 82 ? -31.112 22.605 23.944 1.00 46.97 82 PRO A O 1
ATOM 625 N N . SER A 1 83 ? -31.741 23.543 21.998 1.00 46.94 83 SER A N 1
ATOM 626 C CA . SER A 1 83 ? -32.722 22.510 21.612 1.00 46.94 83 SER A CA 1
ATOM 627 C C . SER A 1 83 ? -32.168 21.080 21.644 1.00 46.94 83 SER A C 1
ATOM 629 O O . SER A 1 83 ? -32.884 20.163 22.041 1.00 46.94 83 SER A O 1
ATOM 631 N N . SER A 1 84 ? -30.882 20.893 21.329 1.00 38.50 84 SER A N 1
ATOM 632 C CA . SER A 1 84 ? -30.180 19.602 21.415 1.00 38.50 84 SER A CA 1
ATOM 633 C C . SER A 1 84 ? -30.137 19.004 22.828 1.00 38.50 84 SER A C 1
ATOM 635 O O . SER A 1 84 ? -29.998 17.794 22.972 1.00 38.50 84 SER A O 1
ATOM 637 N N . ASN A 1 85 ? -30.304 19.828 23.867 1.00 44.81 85 ASN A N 1
ATOM 638 C CA . ASN A 1 85 ? -30.218 19.434 2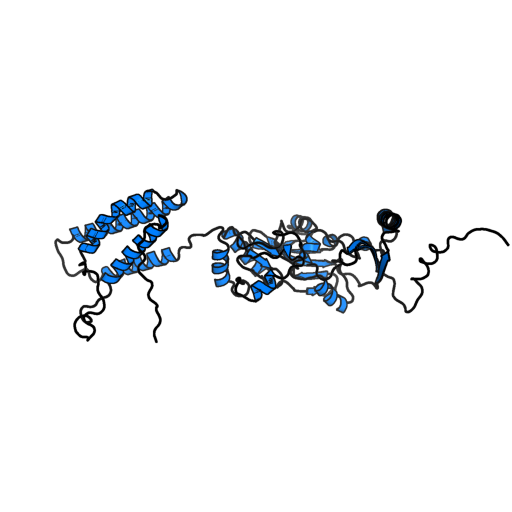5.274 1.00 44.81 85 ASN A CA 1
ATOM 639 C C . ASN A 1 85 ? -31.579 19.458 25.994 1.00 44.81 85 ASN A C 1
ATOM 641 O O . ASN A 1 85 ? -31.642 19.190 27.197 1.00 44.81 85 ASN A O 1
ATOM 645 N N . GLN A 1 86 ? -32.680 19.762 25.292 1.00 52.53 86 GLN A N 1
ATOM 646 C CA . GLN A 1 86 ? -33.996 19.899 25.927 1.00 52.53 86 GLN A CA 1
ATOM 647 C C . GLN A 1 86 ? -34.562 18.580 26.471 1.00 52.53 86 GLN A C 1
ATOM 649 O O . GLN A 1 86 ? -35.215 18.599 27.513 1.00 52.53 86 GLN A O 1
ATOM 654 N N . GLY A 1 87 ? -34.270 17.432 25.850 1.00 48.34 87 GLY A N 1
ATOM 655 C CA . GLY A 1 87 ? -34.679 16.124 26.388 1.00 48.34 87 GLY A CA 1
ATOM 656 C C . GLY A 1 87 ? -34.022 15.812 27.741 1.00 48.34 87 GLY A C 1
ATOM 657 O O . GLY A 1 87 ? -34.674 15.345 28.680 1.00 48.34 87 GLY A O 1
ATOM 658 N N . THR A 1 88 ? -32.744 16.167 27.884 1.00 46.44 88 THR A N 1
ATOM 659 C CA . THR A 1 88 ? -31.992 16.061 29.144 1.00 46.44 88 THR A CA 1
ATOM 660 C C . THR A 1 88 ? -32.557 17.007 30.203 1.00 46.44 88 THR A C 1
ATOM 662 O O . THR A 1 88 ? -32.764 16.604 31.346 1.00 46.44 88 THR A O 1
ATOM 665 N N . ALA A 1 89 ? -32.879 18.245 29.815 1.00 50.66 89 ALA A N 1
ATOM 666 C CA . ALA A 1 89 ? -33.489 19.237 30.697 1.00 50.66 89 ALA A CA 1
ATOM 667 C C . ALA A 1 89 ? -34.862 18.785 31.232 1.00 50.66 89 ALA A C 1
ATOM 669 O O . ALA A 1 89 ? -35.123 18.896 32.430 1.00 50.66 89 ALA A O 1
ATOM 670 N N . GLN A 1 90 ? -35.716 18.218 30.373 1.00 55.53 90 GLN A N 1
ATOM 671 C CA . GLN A 1 90 ? -37.029 17.683 30.758 1.00 55.53 90 GLN A CA 1
ATOM 672 C C . GLN A 1 90 ? -36.914 16.513 31.744 1.00 55.53 90 GLN A C 1
ATOM 674 O O . GLN A 1 90 ? -37.659 16.449 32.721 1.00 55.53 90 GLN A O 1
ATOM 679 N N . THR A 1 91 ? -35.941 15.627 31.537 1.00 48.38 91 THR A N 1
ATOM 680 C CA . THR A 1 91 ? -35.706 14.467 32.412 1.00 48.38 91 THR A CA 1
ATOM 681 C C . THR A 1 91 ? -35.180 14.887 33.790 1.00 48.38 91 THR A C 1
ATOM 683 O O . THR A 1 91 ? -35.612 14.355 34.818 1.00 48.38 91 THR A O 1
ATOM 686 N N . LEU A 1 92 ? -34.295 15.892 33.835 1.00 50.31 92 LEU A N 1
ATOM 687 C CA . LEU A 1 92 ? -33.797 16.459 35.091 1.00 50.31 92 LEU A CA 1
ATOM 688 C C . LEU A 1 92 ? -34.931 17.124 35.885 1.00 50.31 92 LEU A C 1
ATOM 690 O O . LEU A 1 92 ? -35.034 16.937 37.097 1.00 50.31 92 LEU A O 1
ATOM 694 N N . MET A 1 93 ? -35.817 17.844 35.189 1.00 62.97 93 MET A N 1
ATOM 695 C CA . MET A 1 93 ? -36.992 18.473 35.792 1.00 62.97 93 MET A CA 1
ATOM 696 C C . MET A 1 93 ? -37.979 17.447 36.353 1.00 62.97 93 MET A C 1
ATOM 698 O O . MET A 1 93 ? -38.396 17.582 37.499 1.00 62.97 93 MET A O 1
ATOM 702 N N . ALA A 1 94 ? -38.286 16.385 35.603 1.00 56.78 94 ALA A N 1
ATOM 703 C CA . ALA A 1 94 ? -39.145 15.301 36.080 1.00 56.78 94 ALA A CA 1
ATOM 704 C C . ALA A 1 94 ? -38.574 14.614 37.335 1.00 56.78 94 ALA A C 1
ATOM 706 O O . ALA A 1 94 ? -39.315 14.251 38.248 1.00 56.78 94 ALA A O 1
ATOM 707 N N . SER A 1 95 ? -37.247 14.484 37.410 1.00 52.25 95 SER A N 1
ATOM 708 C CA . SER A 1 95 ? -36.558 13.891 38.561 1.00 52.25 95 SER A CA 1
ATOM 709 C C . SER A 1 95 ? -36.601 14.800 39.793 1.00 52.25 95 SER A C 1
ATOM 711 O O . SER A 1 95 ? -36.825 14.328 40.908 1.00 52.25 95 SER A O 1
ATOM 713 N N . ALA A 1 96 ? -36.433 16.110 39.597 1.00 56.59 96 ALA A N 1
ATOM 714 C CA . ALA A 1 96 ? -36.556 17.101 40.661 1.00 56.59 96 ALA A CA 1
ATOM 715 C C . ALA A 1 96 ? -37.996 17.180 41.205 1.00 56.59 96 ALA A C 1
ATOM 717 O O . ALA A 1 96 ? -38.192 17.221 42.421 1.00 56.59 96 ALA A O 1
ATOM 718 N N . ASP A 1 97 ? -38.997 17.114 40.322 1.00 61.38 97 ASP A N 1
ATOM 719 C CA . ASP A 1 97 ? -40.415 17.101 40.694 1.00 61.38 97 ASP A CA 1
ATOM 720 C C . ASP A 1 97 ? -40.795 15.802 41.442 1.00 61.38 97 ASP A C 1
ATOM 722 O O . ASP A 1 97 ? -41.517 15.849 42.440 1.00 61.38 97 ASP A O 1
ATOM 726 N N . ALA A 1 98 ? -40.253 14.642 41.046 1.00 54.69 98 ALA A N 1
ATOM 727 C CA . ALA A 1 98 ? -40.452 13.373 41.756 1.00 54.69 98 ALA A CA 1
ATOM 728 C C . ALA A 1 98 ? -39.812 13.360 43.159 1.00 54.69 98 ALA A C 1
ATOM 730 O O . ALA A 1 98 ? -40.377 12.800 44.108 1.00 54.69 98 ALA A O 1
ATOM 731 N N . LEU A 1 99 ? -38.648 14.000 43.311 1.00 55.03 99 LEU A N 1
ATOM 732 C CA . LEU A 1 99 ? -37.994 14.176 44.607 1.00 55.03 99 LEU A CA 1
ATOM 733 C C . LEU A 1 99 ? -38.824 15.089 45.514 1.00 55.03 99 LEU A C 1
ATOM 735 O O . LEU A 1 99 ? -39.054 14.750 46.674 1.00 55.03 99 LEU A O 1
ATOM 739 N N . LEU A 1 100 ? -39.331 16.202 44.975 1.00 58.94 100 LEU A N 1
ATOM 740 C CA . LEU A 1 100 ? -40.208 17.109 45.707 1.00 58.94 100 LEU A CA 1
ATOM 741 C C . LEU A 1 100 ? -41.490 16.395 46.146 1.00 58.94 100 LEU A C 1
ATOM 743 O O . LEU A 1 100 ? -41.833 16.453 47.320 1.00 58.94 100 LEU A O 1
ATOM 747 N N . PHE A 1 101 ? -42.133 15.639 45.252 1.00 54.59 101 PHE A N 1
ATOM 748 C CA . PHE A 1 101 ? -43.312 14.833 45.577 1.00 54.59 101 PHE A CA 1
ATOM 749 C C . PHE A 1 101 ? -43.039 13.838 46.714 1.00 54.59 101 PHE A C 1
ATOM 751 O O . PHE A 1 101 ? -43.836 13.713 47.643 1.00 54.59 101 PHE A O 1
ATOM 758 N N . SER A 1 102 ? -41.880 13.177 46.688 1.00 52.25 102 SER A N 1
ATOM 759 C CA . SER A 1 102 ? -41.464 12.235 47.733 1.00 52.25 102 SER A CA 1
ATOM 760 C C . SER A 1 102 ? -41.219 12.931 49.077 1.00 52.25 102 SER A C 1
ATOM 762 O O . SER A 1 102 ? -41.614 12.413 50.120 1.00 52.25 102 SER A O 1
ATOM 764 N N . ILE A 1 103 ? -40.617 14.124 49.064 1.00 54.62 103 ILE A N 1
ATOM 765 C CA . ILE A 1 103 ? -40.378 14.946 50.260 1.00 54.62 103 ILE A CA 1
ATOM 766 C C . ILE A 1 103 ? -41.697 15.493 50.822 1.00 54.62 103 ILE A C 1
ATOM 768 O O . ILE A 1 103 ? -41.919 15.433 52.029 1.00 54.62 103 ILE A O 1
ATOM 772 N N . THR A 1 104 ? -42.609 15.970 49.973 1.00 53.91 104 THR A N 1
ATOM 773 C CA . THR A 1 104 ? -43.936 16.435 50.394 1.00 53.91 104 THR A CA 1
ATOM 774 C C . THR A 1 104 ? -44.764 15.284 50.968 1.00 53.91 104 THR A C 1
ATOM 776 O O . THR A 1 104 ? -45.405 15.458 52.001 1.00 53.91 104 THR A O 1
ATOM 779 N N . ALA A 1 105 ? -44.695 14.086 50.379 1.00 50.62 105 ALA A N 1
ATOM 780 C CA . ALA A 1 105 ? -45.325 12.885 50.927 1.00 50.62 105 ALA A CA 1
ATOM 781 C C . ALA A 1 105 ? -44.728 12.474 52.289 1.00 50.62 105 ALA A C 1
ATOM 783 O O . ALA A 1 105 ? -45.465 12.050 53.178 1.00 50.62 105 ALA A O 1
ATOM 784 N N . LEU A 1 106 ? -43.415 12.647 52.482 1.00 47.97 106 LEU A N 1
ATOM 785 C CA . LEU A 1 106 ? -42.737 12.433 53.766 1.00 47.97 106 LEU A CA 1
ATOM 786 C C . LEU A 1 106 ? -43.182 13.449 54.830 1.00 47.97 106 LEU A C 1
ATOM 788 O O . LEU A 1 106 ? -43.475 13.044 55.953 1.00 47.97 106 LEU A O 1
ATOM 792 N N . LEU A 1 107 ? -43.296 14.733 54.477 1.00 50.22 107 LEU A N 1
ATOM 793 C CA . LEU A 1 107 ? -43.751 15.803 55.378 1.00 50.22 107 LEU A CA 1
ATOM 794 C C . LEU A 1 107 ? -45.238 15.673 55.740 1.00 50.22 107 LEU A C 1
ATOM 796 O O . LEU A 1 107 ? -45.621 15.926 56.877 1.00 50.22 107 LEU A O 1
ATOM 800 N N . LEU A 1 108 ? -46.073 15.211 54.806 1.00 46.97 108 LEU A N 1
ATOM 801 C CA . LEU A 1 108 ? -47.481 14.885 55.064 1.00 46.97 108 LEU A CA 1
ATOM 802 C C . LEU A 1 108 ? -47.647 13.625 55.933 1.00 46.97 108 LEU A C 1
ATOM 804 O O . LEU A 1 108 ? -48.705 13.432 56.529 1.00 46.97 108 LEU A O 1
ATOM 808 N N . SER A 1 109 ? -46.610 12.784 56.048 1.00 44.94 109 SER A N 1
ATOM 809 C CA . SER A 1 109 ? -46.616 11.582 56.897 1.00 44.94 109 SER A CA 1
ATOM 810 C C . SER A 1 109 ? -46.262 11.839 58.374 1.00 44.94 109 SER A C 1
ATOM 812 O O . SER A 1 109 ? -46.316 10.914 59.184 1.00 44.94 109 SER A O 1
ATOM 814 N N . GLU A 1 110 ? -45.999 13.093 58.770 1.00 44.12 110 GLU A N 1
ATOM 815 C CA . GLU A 1 110 ? -45.833 13.534 60.175 1.00 44.12 110 GLU A CA 1
ATOM 816 C C . GLU A 1 110 ? -47.155 13.542 60.986 1.00 44.12 110 GLU A C 1
ATOM 818 O O . GLU A 1 110 ? -47.261 14.149 62.050 1.00 44.12 110 GLU A O 1
ATOM 823 N N . GLN A 1 111 ? -48.170 12.785 60.558 1.00 44.19 111 GLN A N 1
ATOM 824 C CA . GLN A 1 111 ? -49.183 12.257 61.469 1.00 44.19 111 GLN A CA 1
ATOM 825 C C . GLN A 1 111 ? -49.183 10.727 61.441 1.00 44.19 111 GLN A C 1
ATOM 827 O O . GLN A 1 111 ? -49.888 10.096 60.661 1.00 44.19 111 GLN A O 1
ATOM 832 N N . LYS A 1 112 ? -48.454 10.164 62.416 1.00 39.91 112 LYS A N 1
ATOM 833 C CA . LYS A 1 112 ? -48.456 8.759 62.869 1.00 39.91 112 LYS A CA 1
ATOM 834 C C . LYS A 1 112 ? -47.733 7.763 61.951 1.00 39.91 112 LYS A C 1
ATOM 836 O O . LYS A 1 112 ? -48.321 7.212 61.035 1.00 39.91 112 LYS A O 1
ATOM 841 N N . LEU A 1 113 ? -46.497 7.400 62.303 1.00 35.84 113 LEU A N 1
ATOM 842 C CA . LEU A 1 113 ? -46.158 6.181 63.071 1.00 35.84 113 LEU A CA 1
ATOM 843 C C . LEU A 1 113 ? -44.634 5.945 62.980 1.00 35.84 113 LEU A C 1
ATOM 845 O O . LEU A 1 113 ? -44.094 5.594 61.930 1.00 35.84 113 LEU A O 1
ATOM 849 N N . ARG A 1 114 ? -43.921 6.102 64.100 1.00 42.00 114 ARG A N 1
ATOM 850 C CA . ARG A 1 114 ? -42.538 5.624 64.244 1.00 42.00 114 ARG A CA 1
ATOM 851 C C . ARG A 1 114 ? -42.580 4.093 64.282 1.00 42.00 114 ARG A C 1
ATOM 853 O O . ARG A 1 114 ? -43.292 3.574 65.130 1.00 42.00 114 ARG A O 1
ATOM 860 N N . ILE A 1 115 ? -41.866 3.414 63.369 1.00 38.53 115 ILE A N 1
ATOM 861 C CA . ILE A 1 115 ? -41.186 2.092 63.510 1.00 38.53 115 ILE A CA 1
ATOM 862 C C . ILE A 1 115 ? -40.911 1.413 62.139 1.00 38.53 115 ILE A C 1
ATOM 864 O O . ILE A 1 115 ? -39.973 0.633 62.036 1.00 38.53 115 ILE A O 1
ATOM 868 N N . MET A 1 116 ? -41.582 1.763 61.032 1.00 34.06 116 MET A N 1
ATOM 869 C CA . MET A 1 116 ? -41.366 1.080 59.726 1.00 34.06 116 MET A CA 1
ATOM 870 C C . MET A 1 116 ? -40.290 1.683 58.792 1.00 34.06 116 MET A C 1
ATOM 872 O O . MET A 1 116 ? -40.090 1.197 57.678 1.00 34.06 116 MET A O 1
ATOM 876 N N . VAL A 1 117 ? -39.578 2.738 59.200 1.00 36.53 117 VAL A N 1
ATOM 877 C CA . VAL A 1 117 ? -38.799 3.578 58.264 1.00 36.53 117 VAL A CA 1
ATOM 878 C C . VAL A 1 117 ? -37.332 3.139 58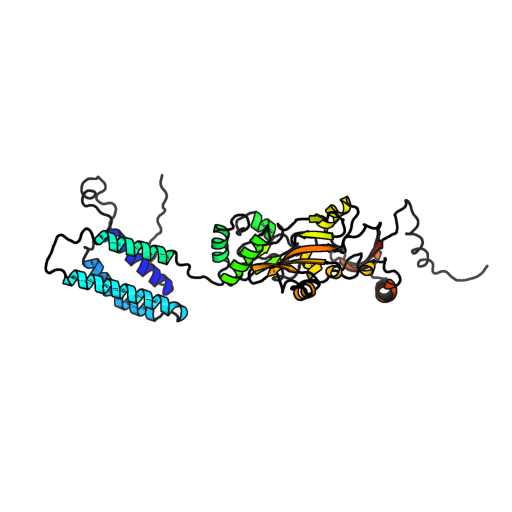.077 1.00 36.53 117 VAL A C 1
ATOM 880 O O . VAL A 1 117 ? -36.723 3.492 57.069 1.00 36.53 117 VAL A O 1
ATOM 883 N N . SER A 1 118 ? -36.755 2.297 58.941 1.00 34.75 118 SER A N 1
ATOM 884 C CA . SER A 1 118 ? -35.341 1.896 58.782 1.00 34.75 118 SER A CA 1
ATOM 885 C C . SER A 1 118 ? -35.078 0.884 57.657 1.00 34.75 118 SER A C 1
ATOM 887 O O . SER A 1 118 ? -33.975 0.861 57.125 1.00 34.75 118 SER A O 1
ATOM 889 N N . ILE A 1 119 ? -36.072 0.098 57.222 1.00 36.19 119 ILE A N 1
ATOM 890 C CA . ILE A 1 119 ? -35.860 -0.963 56.211 1.00 36.19 119 ILE A CA 1
ATOM 891 C C . ILE A 1 119 ? -36.053 -0.448 54.769 1.00 36.19 119 ILE A C 1
ATOM 893 O O . ILE A 1 119 ? -35.402 -0.926 53.845 1.00 36.19 119 ILE A O 1
ATOM 897 N N . ARG A 1 120 ? -36.870 0.595 54.549 1.00 35.00 120 ARG A N 1
ATOM 898 C CA . ARG A 1 120 ? -37.054 1.205 53.211 1.00 35.00 120 ARG A CA 1
ATOM 899 C C . ARG A 1 120 ? -36.013 2.277 52.855 1.00 35.00 120 ARG A C 1
ATOM 901 O O . ARG A 1 120 ? -35.825 2.556 51.673 1.00 35.00 120 ARG A O 1
ATOM 908 N N . ARG A 1 121 ? -35.313 2.840 53.851 1.00 38.94 121 ARG A N 1
ATOM 909 C CA . ARG A 1 121 ? -34.279 3.880 53.669 1.00 38.94 121 ARG A CA 1
ATOM 910 C C . ARG A 1 121 ? -33.036 3.392 52.914 1.00 38.94 121 ARG A C 1
ATOM 912 O O . ARG A 1 121 ? -32.474 4.162 52.147 1.00 38.94 121 ARG A O 1
ATOM 919 N N . ALA A 1 122 ? -32.650 2.125 53.066 1.00 39.34 122 ALA A N 1
ATOM 920 C CA . ALA A 1 122 ? -31.521 1.552 52.330 1.00 39.34 122 ALA A CA 1
ATOM 921 C C . ALA A 1 122 ? -31.889 1.191 50.876 1.00 39.34 122 ALA A C 1
ATOM 923 O O . ALA A 1 122 ? -31.122 1.462 49.959 1.00 39.34 122 ALA A O 1
ATOM 924 N N . GLY A 1 123 ? -33.092 0.651 50.642 1.00 34.72 123 GLY A N 1
ATOM 925 C CA . GLY A 1 123 ? -33.517 0.186 49.315 1.00 34.72 123 GLY A CA 1
ATOM 926 C C . GLY A 1 123 ? -33.639 1.303 48.276 1.00 34.72 123 GLY A C 1
ATOM 927 O O . GLY A 1 123 ? -33.094 1.195 47.181 1.00 34.72 123 GLY A O 1
ATOM 928 N N . ALA A 1 124 ? -34.305 2.410 48.612 1.00 39.88 124 ALA A N 1
ATOM 929 C CA . ALA A 1 124 ? -34.514 3.510 47.664 1.00 39.88 124 ALA A CA 1
ATOM 930 C C . ALA A 1 124 ? -33.226 4.303 47.365 1.00 39.88 124 ALA A C 1
ATOM 932 O O . ALA A 1 124 ? -33.019 4.729 46.232 1.00 39.88 124 ALA A O 1
ATOM 933 N N . PHE A 1 125 ? -32.328 4.441 48.347 1.00 41.38 125 PHE A N 1
ATOM 934 C CA . PHE A 1 125 ? -31.047 5.135 48.176 1.00 41.38 125 PHE A CA 1
ATOM 935 C C . PHE A 1 125 ? -30.049 4.304 47.355 1.00 41.38 125 PHE A C 1
ATOM 937 O O . PHE A 1 125 ? -29.370 4.840 46.484 1.00 41.38 125 PHE A O 1
ATOM 944 N N . VAL A 1 126 ? -30.030 2.978 47.550 1.00 43.19 126 VAL A N 1
ATOM 945 C CA . VAL A 1 126 ? -29.251 2.048 46.715 1.00 43.19 126 VAL A CA 1
ATOM 946 C C . VAL A 1 126 ? -29.797 2.003 45.286 1.00 43.19 126 VAL A C 1
ATOM 948 O O . VAL A 1 126 ? -29.017 2.010 44.343 1.00 43.19 126 VAL A O 1
ATOM 951 N N . THR A 1 127 ? -31.118 2.059 45.093 1.00 45.19 127 THR A N 1
ATOM 952 C CA . THR A 1 127 ? -31.715 2.069 43.745 1.00 45.19 127 THR A CA 1
ATOM 953 C C . THR A 1 127 ? -31.462 3.396 43.021 1.00 45.19 127 THR A C 1
ATOM 955 O O . THR A 1 127 ? -31.216 3.390 41.817 1.00 45.19 127 THR A O 1
ATOM 958 N N . PHE A 1 128 ? -31.433 4.526 43.737 1.00 45.31 128 PHE A N 1
ATOM 959 C CA . PHE A 1 128 ? -31.058 5.832 43.184 1.00 45.31 128 PHE A CA 1
ATOM 960 C C . PHE A 1 128 ? -29.563 5.905 42.842 1.00 45.31 128 PHE A C 1
ATOM 962 O O . PHE A 1 128 ? -29.220 6.382 41.767 1.00 45.31 128 PHE A O 1
ATOM 969 N N . LEU A 1 129 ? -28.676 5.368 43.689 1.00 45.19 129 LEU A N 1
ATOM 970 C CA . LEU A 1 129 ? -27.238 5.274 43.401 1.00 45.19 129 LEU A CA 1
ATOM 971 C C . LEU A 1 129 ? -26.932 4.299 42.257 1.00 45.19 129 LEU A C 1
ATOM 973 O O . LEU A 1 129 ? -26.110 4.621 41.408 1.00 45.19 129 LEU A O 1
ATOM 977 N N . CYS A 1 130 ? -27.616 3.154 42.174 1.00 39.50 130 CYS A N 1
ATOM 978 C CA . CYS A 1 130 ? -27.492 2.231 41.042 1.00 39.50 130 CYS A CA 1
ATOM 979 C C . CYS A 1 130 ? -28.029 2.850 39.746 1.00 39.50 130 CYS A C 1
ATOM 981 O O . CYS A 1 130 ? -27.402 2.699 38.703 1.00 39.50 130 CYS A O 1
ATOM 983 N N . SER A 1 131 ? -29.135 3.597 39.806 1.00 40.91 131 SER A N 1
ATOM 984 C CA . SER A 1 131 ? -29.669 4.325 38.647 1.00 40.91 131 SER A CA 1
ATOM 985 C C . SER A 1 131 ? -28.744 5.471 38.225 1.00 40.91 131 SER A C 1
ATOM 987 O O . SER A 1 131 ? -28.427 5.595 37.051 1.00 40.91 131 SER A O 1
ATOM 989 N N . ALA A 1 132 ? -28.232 6.272 39.163 1.00 43.06 132 ALA A N 1
ATOM 990 C CA . ALA A 1 132 ? -27.307 7.370 38.879 1.00 43.06 132 ALA A CA 1
ATOM 991 C C . ALA A 1 132 ? -25.940 6.874 38.373 1.00 43.06 132 ALA A C 1
ATOM 993 O O . ALA A 1 132 ? -25.376 7.468 37.457 1.00 43.06 132 ALA A O 1
ATOM 994 N N . ALA A 1 133 ? -25.432 5.754 38.898 1.00 40.31 133 ALA A N 1
ATOM 995 C CA . ALA A 1 133 ? -24.227 5.097 38.391 1.00 40.31 133 ALA A CA 1
ATOM 996 C C . ALA A 1 133 ? -24.448 4.476 37.000 1.00 40.31 133 ALA A C 1
ATOM 998 O O . ALA A 1 133 ? -23.555 4.560 36.159 1.00 40.31 133 ALA A O 1
ATOM 999 N N . ALA A 1 134 ? -25.637 3.926 36.722 1.00 39.56 134 ALA A N 1
ATOM 1000 C CA . ALA A 1 134 ? -26.028 3.448 35.392 1.00 39.56 134 ALA A CA 1
ATOM 1001 C C . ALA A 1 134 ? -26.260 4.592 34.380 1.00 39.56 134 ALA A C 1
ATOM 1003 O O . ALA A 1 134 ? -26.079 4.396 33.180 1.00 39.56 134 ALA A O 1
ATOM 1004 N N . PHE A 1 135 ? -26.603 5.799 34.845 1.00 40.97 135 PHE A N 1
ATOM 1005 C CA . PHE A 1 135 ? -26.684 7.012 34.021 1.00 40.97 135 PHE A CA 1
ATOM 1006 C C . PHE A 1 135 ? -25.313 7.666 33.783 1.00 40.97 135 PHE A C 1
ATOM 1008 O O . PHE A 1 135 ? -25.079 8.172 32.691 1.00 40.97 135 PHE A O 1
ATOM 1015 N N . LEU A 1 136 ? -24.377 7.592 34.739 1.00 41.00 136 LEU A N 1
ATOM 1016 C CA . LEU A 1 136 ? -22.966 7.959 34.525 1.00 41.00 136 LEU A CA 1
ATOM 1017 C C . LEU A 1 136 ? -22.241 6.984 33.578 1.00 41.00 136 LEU A C 1
ATOM 1019 O O . LEU A 1 136 ? -21.275 7.377 32.933 1.00 41.00 136 LEU A O 1
ATOM 1023 N N . HIS A 1 137 ? -22.733 5.746 33.465 1.00 37.62 137 HIS A N 1
ATOM 1024 C CA . HIS A 1 137 ? -22.294 4.744 32.483 1.00 37.62 137 HIS A CA 1
ATOM 1025 C C . HIS A 1 137 ? -23.218 4.635 31.265 1.00 37.62 137 HIS A C 1
ATOM 1027 O O . HIS A 1 137 ? -23.017 3.755 30.430 1.00 37.62 137 HIS A O 1
ATOM 1033 N N . SER A 1 138 ? -24.224 5.504 31.124 1.00 35.47 138 SER A N 1
ATOM 1034 C CA . SER A 1 138 ? -24.888 5.635 29.831 1.00 35.47 138 SER A CA 1
ATOM 1035 C C . SER A 1 138 ? -23.923 6.398 28.937 1.00 35.47 138 SER A C 1
ATOM 1037 O O . SER A 1 138 ? -23.665 7.570 29.222 1.00 35.47 138 SER A O 1
ATOM 1039 N N . PRO A 1 139 ? -23.358 5.778 27.884 1.00 42.06 139 PRO A N 1
ATOM 1040 C CA . PRO A 1 139 ? -22.514 6.510 26.970 1.00 42.06 139 PRO A CA 1
ATOM 1041 C C . PRO A 1 139 ? -23.418 7.559 26.336 1.00 42.06 139 PRO A C 1
ATOM 1043 O O . PRO A 1 139 ? -24.271 7.246 25.501 1.00 42.06 139 PRO A O 1
ATOM 1046 N N . VAL A 1 140 ? -23.257 8.820 26.738 1.00 46.62 140 VAL A N 1
ATOM 1047 C CA . VAL A 1 140 ? -23.581 9.924 25.845 1.00 46.62 140 VAL A CA 1
ATOM 1048 C C . VAL A 1 140 ? -22.777 9.595 24.599 1.00 46.62 140 VAL A C 1
ATOM 1050 O O . VAL A 1 140 ? -21.551 9.662 24.635 1.00 46.62 140 VAL A O 1
ATOM 1053 N N . LYS A 1 141 ? -23.452 9.104 23.553 1.00 50.69 141 LYS A N 1
ATOM 1054 C CA . LYS A 1 141 ? -22.845 8.795 22.260 1.00 50.69 141 LYS A CA 1
ATOM 1055 C C . LYS A 1 141 ? -22.213 10.091 21.759 1.00 50.69 141 LYS A C 1
ATOM 1057 O O . LYS A 1 141 ? -22.882 10.898 21.120 1.00 50.69 141 LYS A O 1
ATOM 1062 N N . ARG A 1 142 ? -20.943 10.314 22.094 1.00 60.31 142 ARG A N 1
ATOM 1063 C CA . ARG A 1 142 ? -20.122 11.399 21.565 1.00 60.31 142 ARG A CA 1
ATOM 1064 C C . ARG A 1 142 ? -19.713 10.997 20.157 1.00 60.31 142 ARG A C 1
ATOM 1066 O O . ARG A 1 142 ? -18.596 10.569 19.905 1.00 60.31 142 ARG A O 1
ATOM 1073 N N . GLN A 1 143 ? -20.689 11.031 19.256 1.00 74.06 143 GLN A N 1
ATOM 1074 C CA . GLN A 1 143 ? -20.429 10.884 17.833 1.00 74.06 143 GLN A CA 1
ATOM 1075 C C . GLN A 1 143 ? -19.520 12.032 17.388 1.00 74.06 143 GLN A C 1
ATOM 1077 O O . GLN A 1 143 ? -19.684 13.159 17.859 1.00 74.06 143 GLN A O 1
ATOM 1082 N N . ASN A 1 144 ? -18.589 11.744 16.481 1.00 85.12 144 ASN A N 1
ATOM 1083 C CA . ASN A 1 144 ? -17.608 12.699 15.954 1.00 85.12 144 ASN A CA 1
ATOM 1084 C C . ASN A 1 144 ? -16.572 13.233 16.977 1.00 85.12 144 ASN A C 1
ATOM 1086 O O . ASN A 1 144 ? -15.973 14.277 16.733 1.00 85.12 144 ASN A O 1
ATOM 1090 N N . ASP A 1 145 ? -16.339 12.553 18.107 1.00 94.69 145 ASP A N 1
ATOM 1091 C CA . ASP A 1 145 ? -15.251 12.881 19.048 1.00 94.69 145 ASP A CA 1
ATOM 1092 C C . ASP A 1 145 ? -14.132 11.833 18.937 1.00 94.69 145 ASP A C 1
ATOM 1094 O O . ASP A 1 145 ? -14.206 10.757 19.536 1.00 94.69 145 ASP A O 1
ATOM 1098 N N . ALA A 1 146 ? -13.104 12.131 18.136 1.00 96.50 146 ALA A N 1
ATOM 1099 C CA . ALA A 1 146 ? -12.002 11.204 17.880 1.00 96.50 146 ALA A CA 1
ATOM 1100 C C . ALA A 1 146 ? -11.183 10.892 19.142 1.00 96.50 146 ALA A C 1
ATOM 1102 O O . ALA A 1 146 ? -10.773 9.750 19.329 1.00 96.50 146 ALA A O 1
ATOM 1103 N N . ALA A 1 147 ? -10.983 11.863 20.038 1.00 95.69 147 ALA A N 1
ATOM 1104 C CA . ALA A 1 147 ? -10.219 11.651 21.266 1.00 95.69 147 ALA A CA 1
ATOM 1105 C C . ALA A 1 147 ? -10.960 10.720 22.237 1.00 95.69 147 ALA A C 1
ATOM 1107 O O . ALA A 1 147 ? -10.362 9.783 22.770 1.00 95.69 147 ALA A O 1
ATOM 1108 N N . ALA A 1 148 ? -12.269 10.935 22.426 1.00 94.56 148 ALA A N 1
ATOM 1109 C CA . ALA A 1 148 ? -13.094 10.026 23.220 1.00 94.56 148 ALA A CA 1
ATOM 1110 C C . ALA A 1 148 ? -13.140 8.624 22.594 1.00 94.56 148 ALA A C 1
ATOM 1112 O O . ALA A 1 148 ? -12.927 7.638 23.294 1.00 94.56 148 ALA A O 1
ATOM 1113 N N . PHE A 1 149 ? -13.321 8.539 21.271 1.00 96.69 149 PHE A N 1
ATOM 1114 C CA . PHE A 1 149 ? -13.284 7.270 20.548 1.00 96.69 149 PHE A CA 1
ATOM 1115 C C . PHE A 1 149 ? -11.965 6.520 20.753 1.00 96.69 149 PHE A C 1
ATOM 1117 O O . PHE A 1 149 ? -11.986 5.327 21.031 1.00 96.69 149 PHE A O 1
ATOM 1124 N N . CYS A 1 150 ? -10.823 7.200 20.645 1.00 97.50 150 CYS A N 1
ATOM 1125 C CA . CYS A 1 150 ? -9.515 6.582 20.832 1.00 97.50 150 CYS A CA 1
ATOM 1126 C C . CYS A 1 150 ? -9.341 6.002 22.241 1.00 97.50 150 CYS A C 1
ATOM 1128 O O . CYS A 1 150 ? -8.796 4.908 22.377 1.00 97.50 150 CYS A O 1
ATOM 1130 N N . SER A 1 151 ? -9.830 6.702 23.271 1.00 95.56 151 SER A N 1
ATOM 1131 C CA . SER A 1 151 ? -9.829 6.196 24.649 1.00 95.56 151 SER A CA 1
ATOM 1132 C C . SER A 1 151 ? -10.694 4.939 24.775 1.00 95.56 151 SER A C 1
ATOM 1134 O O . SER A 1 151 ? -10.205 3.899 25.206 1.00 95.56 151 SER A O 1
ATOM 1136 N N . ASP A 1 152 ? -11.950 5.009 24.326 1.00 95.06 152 ASP A N 1
ATOM 1137 C CA . ASP A 1 152 ? -12.915 3.911 24.448 1.00 95.06 152 ASP A CA 1
ATOM 1138 C C . ASP A 1 152 ? -12.495 2.677 23.624 1.00 95.06 152 ASP A C 1
ATOM 1140 O O . ASP A 1 152 ? -12.649 1.528 24.046 1.00 95.06 152 ASP A O 1
ATOM 1144 N N . PHE A 1 153 ? -11.956 2.897 22.422 1.00 97.31 153 PHE A N 1
ATOM 1145 C CA . PHE A 1 153 ? -11.515 1.817 21.544 1.00 97.31 153 PHE A CA 1
ATOM 1146 C C . PHE A 1 153 ? -10.260 1.140 22.099 1.00 97.31 153 PHE A C 1
ATOM 1148 O O . PHE A 1 153 ? -10.181 -0.091 22.092 1.00 97.31 153 PHE A O 1
ATOM 1155 N N . LYS A 1 154 ? -9.323 1.910 22.675 1.00 97.25 154 LYS A N 1
ATOM 1156 C CA . LYS A 1 154 ? -8.128 1.356 23.322 1.00 97.25 154 LYS A CA 1
ATOM 1157 C C . LYS A 1 154 ? -8.482 0.428 24.480 1.00 97.25 154 LYS A C 1
ATOM 1159 O O . LYS A 1 154 ? -7.828 -0.601 24.603 1.00 97.25 154 LYS A O 1
ATOM 1164 N N . ASP A 1 155 ? -9.521 0.709 25.267 1.00 95.19 155 ASP A N 1
ATOM 1165 C CA . ASP A 1 155 ? -9.922 -0.152 26.393 1.00 95.19 155 ASP A CA 1
ATOM 1166 C C . ASP A 1 155 ? -10.209 -1.601 25.968 1.00 95.19 155 ASP A C 1
ATOM 1168 O O . ASP A 1 155 ? -9.933 -2.539 26.718 1.00 95.19 155 ASP A O 1
ATOM 1172 N N . THR A 1 156 ? -10.709 -1.789 24.744 1.00 94.81 156 THR A N 1
ATOM 1173 C CA . THR A 1 156 ? -11.027 -3.108 24.172 1.00 94.81 156 THR A CA 1
ATOM 1174 C C . THR A 1 156 ? -9.965 -3.625 23.195 1.00 94.81 156 THR A C 1
ATOM 1176 O O . THR A 1 156 ? -9.831 -4.835 23.037 1.00 94.81 156 THR A O 1
ATOM 1179 N N . HIS A 1 157 ? -9.163 -2.738 22.595 1.00 97.25 157 HIS A N 1
ATOM 1180 C CA . HIS A 1 157 ? -8.195 -3.042 21.531 1.00 97.25 157 HIS A CA 1
ATOM 1181 C C . HIS A 1 157 ? -6.774 -2.540 21.856 1.00 97.25 157 HIS A C 1
ATOM 1183 O O . HIS A 1 157 ? -6.044 -2.040 20.996 1.00 97.25 157 HIS A O 1
ATOM 1189 N N . GLN A 1 158 ? -6.342 -2.711 23.110 1.00 95.25 158 GLN A N 1
ATOM 1190 C CA . GLN A 1 158 ? -5.079 -2.171 23.649 1.00 95.25 158 GLN A CA 1
ATOM 1191 C C . GLN A 1 158 ? -3.844 -2.480 22.788 1.00 95.25 158 GLN A C 1
ATOM 1193 O O . GLN A 1 158 ? -2.937 -1.660 22.677 1.00 95.25 158 GLN A O 1
ATOM 1198 N N . ASN A 1 159 ? -3.813 -3.657 22.157 1.00 95.38 159 ASN A N 1
ATOM 1199 C CA . ASN A 1 159 ? -2.658 -4.152 21.403 1.00 95.38 159 ASN A CA 1
ATOM 1200 C C . ASN A 1 159 ? -2.524 -3.583 19.985 1.00 95.38 159 ASN A C 1
ATOM 1202 O O . ASN A 1 159 ? -1.529 -3.889 19.317 1.00 95.38 159 ASN A O 1
ATOM 1206 N N . ILE A 1 160 ? -3.518 -2.820 19.524 1.00 97.88 160 ILE A N 1
ATOM 1207 C CA . ILE A 1 160 ? -3.545 -2.212 18.191 1.00 97.88 160 ILE A CA 1
ATOM 1208 C C . ILE A 1 160 ? -3.861 -0.714 18.231 1.00 97.88 160 ILE A C 1
ATOM 1210 O O . ILE A 1 160 ? -3.811 -0.084 17.187 1.00 97.88 160 ILE A O 1
ATOM 1214 N N . THR A 1 161 ? -4.180 -0.115 19.380 1.00 98.44 161 THR A N 1
ATOM 1215 C CA . THR A 1 161 ? -4.492 1.322 19.488 1.00 98.44 161 THR A CA 1
ATOM 1216 C C . THR A 1 161 ? -3.418 2.060 20.274 1.00 98.44 161 THR A C 1
ATOM 1218 O O . THR A 1 161 ? -3.185 1.756 21.444 1.00 98.44 161 THR A O 1
ATOM 1221 N N . TYR A 1 162 ? -2.803 3.061 19.647 1.00 98.31 162 TYR A N 1
ATOM 1222 C CA . TYR A 1 162 ? -1.699 3.844 20.200 1.00 98.31 162 TYR A CA 1
ATOM 1223 C C . TYR A 1 162 ? -2.058 5.330 20.266 1.00 98.31 162 TYR A C 1
ATOM 1225 O O . TYR A 1 162 ? -2.481 5.919 19.270 1.00 98.31 162 TYR A O 1
ATOM 1233 N N . LEU A 1 163 ? -1.879 5.926 21.439 1.00 98.00 163 LEU A N 1
ATOM 1234 C CA . LEU A 1 163 ? -2.128 7.326 21.763 1.00 98.00 163 LEU A CA 1
ATOM 1235 C C . LEU A 1 163 ? -0.856 8.176 21.590 1.00 98.00 163 LEU A C 1
ATOM 1237 O O . LEU A 1 163 ? 0.243 7.620 21.543 1.00 98.00 163 LEU A O 1
ATOM 1241 N N . PRO A 1 164 ? -0.976 9.515 21.497 1.00 96.81 164 PRO A N 1
ATOM 1242 C CA . PRO A 1 164 ? 0.143 10.403 21.171 1.00 96.81 164 PRO A CA 1
ATOM 1243 C C . PRO A 1 164 ? 1.383 10.322 22.072 1.00 96.81 164 PRO A C 1
ATOM 1245 O O . PRO A 1 164 ? 2.476 10.676 21.635 1.00 96.81 164 PRO A O 1
ATOM 1248 N N . ASP A 1 165 ? 1.234 9.873 23.315 1.00 94.81 165 ASP A N 1
ATOM 1249 C CA . ASP A 1 165 ? 2.309 9.700 24.294 1.00 94.81 165 ASP A CA 1
ATOM 1250 C C . ASP A 1 165 ? 3.062 8.362 24.162 1.00 94.81 165 ASP A C 1
ATOM 1252 O O . ASP A 1 165 ? 4.080 8.149 24.822 1.00 94.81 165 ASP A O 1
ATOM 1256 N N . GLU A 1 166 ? 2.616 7.467 23.278 1.00 97.31 166 GLU A N 1
ATOM 1257 C CA . GLU A 1 166 ? 3.228 6.157 23.070 1.00 97.31 166 GLU A CA 1
ATOM 1258 C C . GLU A 1 166 ? 4.284 6.175 21.952 1.00 97.31 166 GLU A C 1
ATOM 1260 O O . GLU A 1 166 ? 4.094 6.725 20.864 1.00 97.31 166 GLU A O 1
ATOM 1265 N N . ALA A 1 167 ? 5.403 5.475 22.165 1.00 97.00 167 ALA A N 1
ATOM 1266 C CA . ALA A 1 167 ? 6.471 5.376 21.165 1.00 97.00 167 ALA A CA 1
ATOM 1267 C C . ALA A 1 167 ? 5.970 4.802 19.827 1.00 97.00 167 ALA A C 1
ATOM 1269 O O . ALA A 1 167 ? 6.355 5.275 18.757 1.00 97.00 167 ALA A O 1
ATOM 1270 N N . LYS A 1 168 ? 5.058 3.822 19.884 1.00 96.56 168 LYS A N 1
ATOM 1271 C CA . LYS A 1 168 ? 4.499 3.181 18.690 1.00 96.56 168 LYS A CA 1
ATOM 1272 C C . LYS A 1 168 ? 3.590 4.111 17.885 1.00 96.56 168 LYS A C 1
ATOM 1274 O O . LYS A 1 168 ? 3.573 4.016 16.660 1.00 96.56 168 LYS A O 1
ATOM 1279 N N . TYR A 1 169 ? 2.894 5.040 18.546 1.00 97.56 169 TYR A N 1
ATOM 1280 C CA . TYR A 1 169 ? 2.168 6.104 17.853 1.00 97.56 169 TYR A CA 1
ATOM 1281 C C . TYR A 1 169 ? 3.133 6.945 17.023 1.00 97.56 169 TYR A C 1
ATOM 1283 O O . TYR A 1 169 ? 2.869 7.182 15.850 1.00 97.56 169 TYR A O 1
ATOM 1291 N N . THR A 1 170 ? 4.267 7.348 17.607 1.00 96.06 170 THR A N 1
ATOM 1292 C CA . THR A 1 170 ? 5.262 8.179 16.914 1.00 96.06 170 THR A CA 1
ATOM 1293 C C . THR A 1 170 ? 5.862 7.436 15.726 1.00 96.06 170 THR A C 1
ATOM 1295 O O . THR A 1 170 ? 5.846 7.968 14.620 1.00 96.06 170 THR A O 1
ATOM 1298 N N . GLU A 1 171 ? 6.313 6.194 15.935 1.00 95.44 171 GLU A N 1
ATOM 1299 C CA . GLU A 1 171 ? 6.872 5.333 14.884 1.00 95.44 171 GLU A CA 1
ATOM 1300 C C . GLU A 1 171 ? 5.917 5.213 13.697 1.00 95.44 171 GLU A C 1
ATOM 1302 O O . GLU A 1 171 ? 6.292 5.480 12.557 1.00 95.44 171 GLU A O 1
ATOM 1307 N N . LEU A 1 172 ? 4.662 4.847 13.966 1.00 95.56 172 LEU A N 1
ATOM 1308 C CA . LEU A 1 172 ? 3.686 4.679 12.909 1.00 95.56 172 LEU A CA 1
ATOM 1309 C C . LEU A 1 172 ? 3.363 6.034 12.295 1.00 95.56 172 LEU A C 1
ATOM 1311 O O . LEU A 1 172 ? 3.530 6.199 11.097 1.00 95.56 172 LEU A O 1
ATOM 1315 N N . ASN A 1 173 ? 2.934 7.031 13.055 1.00 94.44 173 ASN A N 1
ATOM 1316 C CA . ASN A 1 173 ? 2.510 8.314 12.500 1.00 94.44 173 ASN A CA 1
ATOM 1317 C C . ASN A 1 173 ? 3.603 9.005 11.650 1.00 94.44 173 ASN A C 1
ATOM 1319 O O . ASN A 1 173 ? 3.292 9.648 10.648 1.00 94.44 173 ASN A O 1
ATOM 1323 N N . GLN A 1 174 ? 4.881 8.804 11.987 1.00 92.50 174 GLN A N 1
ATOM 1324 C CA . GLN A 1 174 ? 6.022 9.349 11.246 1.00 92.50 174 GLN A CA 1
ATOM 1325 C C . GLN A 1 174 ? 6.536 8.463 10.093 1.00 92.50 174 GLN A C 1
ATOM 1327 O O . GLN A 1 174 ? 7.476 8.861 9.409 1.00 92.50 174 GLN A O 1
ATOM 1332 N N . ASP A 1 175 ? 5.925 7.305 9.815 1.00 91.06 175 ASP A N 1
ATOM 1333 C CA . ASP A 1 175 ? 6.244 6.488 8.630 1.00 91.06 175 ASP A CA 1
ATOM 1334 C C . ASP A 1 175 ? 5.622 7.094 7.355 1.00 91.06 175 ASP A C 1
ATOM 1336 O O . ASP A 1 175 ? 4.582 6.656 6.849 1.00 91.06 175 ASP A O 1
ATOM 1340 N N . TYR A 1 176 ? 6.218 8.185 6.878 1.00 89.75 176 TYR A N 1
ATOM 1341 C CA . TYR A 1 176 ? 5.817 8.915 5.677 1.00 89.75 176 TYR A CA 1
ATOM 1342 C C . TYR A 1 176 ? 6.993 9.078 4.710 1.00 89.75 176 TYR A C 1
ATOM 1344 O O . TYR A 1 176 ? 8.152 9.165 5.107 1.00 89.75 176 TYR A O 1
ATOM 1352 N N . PHE A 1 177 ? 6.684 9.195 3.420 1.00 92.06 177 PHE A N 1
ATOM 1353 C CA . PHE A 1 177 ? 7.663 9.596 2.408 1.00 92.06 177 PHE A CA 1
ATOM 1354 C C . PHE A 1 177 ? 7.895 11.114 2.391 1.00 92.06 177 PHE A C 1
ATOM 1356 O O . PHE A 1 177 ? 9.025 11.572 2.247 1.00 92.06 177 PHE A O 1
ATOM 1363 N N . SER A 1 178 ? 6.827 11.905 2.551 1.00 91.81 178 SER A N 1
ATOM 1364 C CA . SER A 1 178 ? 6.888 13.371 2.529 1.00 91.81 178 SER A CA 1
ATOM 1365 C C . SER A 1 178 ? 6.572 13.974 3.892 1.00 91.81 178 SER A C 1
ATOM 1367 O O . SER A 1 178 ? 5.511 13.704 4.454 1.00 91.81 178 SER A O 1
ATOM 1369 N N . ALA A 1 179 ? 7.435 14.875 4.372 1.00 89.25 179 ALA A N 1
ATOM 1370 C CA . ALA A 1 179 ? 7.237 15.610 5.626 1.00 89.25 179 ALA A CA 1
ATOM 1371 C C . ALA A 1 179 ? 5.937 16.430 5.654 1.00 89.25 179 ALA A C 1
ATOM 1373 O O . ALA A 1 179 ? 5.372 16.658 6.718 1.00 89.25 179 ALA A O 1
ATOM 1374 N N . THR A 1 180 ? 5.416 16.824 4.488 1.00 87.94 180 THR A N 1
ATOM 1375 C CA . THR A 1 180 ? 4.117 17.509 4.370 1.00 87.94 180 THR A CA 1
ATOM 1376 C C . THR A 1 180 ? 2.929 16.624 4.750 1.00 87.94 180 THR A C 1
ATOM 1378 O O . THR A 1 180 ? 1.848 17.138 5.012 1.00 87.94 180 THR A O 1
ATOM 1381 N N . SER A 1 181 ? 3.101 15.299 4.751 1.00 89.94 181 SER A N 1
ATOM 1382 C CA . SER A 1 181 ? 2.040 14.315 5.013 1.00 89.94 181 SER A CA 1
ATOM 1383 C C . SER A 1 181 ? 2.024 13.820 6.462 1.00 89.94 181 SER A C 1
ATOM 1385 O O . SER A 1 181 ? 1.198 12.980 6.826 1.00 89.94 181 SER A O 1
ATOM 1387 N N . TRP A 1 182 ? 2.924 14.334 7.300 1.00 90.88 182 TRP A N 1
ATOM 1388 C CA . TRP A 1 182 ? 2.905 14.080 8.731 1.00 90.88 182 TRP A CA 1
ATOM 1389 C C . TRP A 1 182 ? 1.843 14.947 9.407 1.00 90.88 182 TRP A C 1
ATOM 1391 O O . TRP A 1 182 ? 1.966 16.169 9.454 1.00 90.88 182 TRP A O 1
ATOM 1401 N N . LEU A 1 183 ? 0.806 14.306 9.940 1.00 93.00 183 LEU A N 1
ATOM 1402 C CA . LEU A 1 183 ? -0.254 14.953 10.709 1.00 93.00 183 LEU A CA 1
ATOM 1403 C C . LEU A 1 183 ? -0.299 14.375 12.126 1.00 93.00 183 LEU A C 1
ATOM 1405 O O . LEU A 1 183 ? 0.414 13.427 12.430 1.00 93.00 183 LEU A O 1
ATOM 1409 N N . GLY A 1 184 ? -1.064 14.983 13.030 1.00 95.19 184 GLY A N 1
ATOM 1410 C CA . GLY A 1 184 ? -1.174 14.544 14.424 1.00 95.19 184 GLY A CA 1
ATOM 1411 C C . GLY A 1 184 ? -2.536 13.923 14.724 1.00 95.19 184 GLY A C 1
ATOM 1412 O O . GLY A 1 184 ? -3.333 14.625 15.344 1.00 95.19 184 GLY A O 1
ATOM 1413 N N . PRO A 1 185 ? -2.827 12.681 14.289 1.00 97.88 185 PRO A N 1
ATOM 1414 C CA . PRO A 1 185 ? -4.114 12.034 14.525 1.00 97.88 185 PRO A CA 1
ATOM 1415 C C . PRO A 1 185 ? -4.414 11.880 16.019 1.00 97.88 185 PRO A C 1
ATOM 1417 O O . PRO A 1 185 ? -3.506 11.813 16.845 1.00 97.88 185 PRO A O 1
ATOM 1420 N N . ALA A 1 186 ? -5.693 11.776 16.387 1.00 98.25 186 ALA A N 1
ATOM 1421 C CA . ALA A 1 186 ? -6.082 11.578 17.787 1.00 98.25 186 ALA A CA 1
ATOM 1422 C C . ALA A 1 186 ? -5.488 10.282 18.368 1.00 98.25 186 ALA A C 1
ATOM 1424 O O . ALA A 1 186 ? -5.100 10.230 19.534 1.00 98.25 186 ALA A O 1
ATOM 1425 N N . CYS A 1 187 ? -5.389 9.248 17.532 1.00 98.56 187 CYS A N 1
ATOM 1426 C CA . CYS A 1 187 ? -4.651 8.020 17.789 1.00 98.56 187 CYS A CA 1
ATOM 1427 C C . CYS A 1 187 ? -4.308 7.312 16.474 1.00 98.56 187 CYS A C 1
ATOM 1429 O O . CYS A 1 187 ? -4.853 7.621 15.408 1.00 98.56 187 CYS A O 1
ATOM 1431 N N . VAL A 1 188 ? -3.419 6.325 16.569 1.00 98.62 188 VAL A N 1
ATOM 1432 C CA . VAL A 1 188 ? -3.129 5.380 15.491 1.00 98.62 188 VAL A CA 1
ATOM 1433 C C . VAL A 1 188 ? -3.706 4.020 15.860 1.00 98.62 188 VAL A C 1
ATOM 1435 O O . VAL A 1 188 ? -3.389 3.476 16.916 1.00 98.62 188 VAL A O 1
ATOM 1438 N N . ILE A 1 189 ? -4.513 3.449 14.972 1.00 98.69 189 ILE A N 1
ATOM 1439 C CA . ILE A 1 189 ? -4.952 2.057 15.037 1.00 98.69 189 ILE A CA 1
ATOM 1440 C C . ILE A 1 189 ? -4.099 1.262 14.048 1.00 98.69 189 ILE A C 1
ATOM 1442 O O . ILE A 1 189 ? -4.064 1.604 12.869 1.00 98.69 189 ILE A O 1
ATOM 1446 N N . ALA A 1 190 ? -3.414 0.213 14.498 1.00 98.31 190 ALA A N 1
ATOM 1447 C CA . ALA A 1 190 ? -2.584 -0.666 13.678 1.00 98.31 190 ALA A CA 1
ATOM 1448 C C . ALA A 1 190 ? -3.112 -2.110 13.697 1.00 98.31 190 ALA A C 1
ATOM 1450 O O . ALA A 1 190 ? -2.613 -2.941 14.464 1.00 98.31 190 ALA A O 1
ATOM 1451 N N . PRO A 1 191 ? -4.144 -2.412 12.889 1.00 98.38 191 PRO A N 1
ATOM 1452 C CA . PRO A 1 191 ? -4.717 -3.749 12.790 1.00 98.38 191 PRO A CA 1
ATOM 1453 C C . PRO A 1 191 ? -3.663 -4.793 12.411 1.00 98.38 191 PRO A C 1
ATOM 1455 O O . PRO A 1 191 ? -2.771 -4.512 11.607 1.00 98.38 191 PRO A O 1
ATOM 1458 N N . LYS A 1 192 ? -3.781 -6.003 12.962 1.00 97.81 192 LYS A N 1
ATOM 1459 C CA . LYS A 1 192 ? -2.894 -7.141 12.659 1.00 97.81 192 LYS A CA 1
ATOM 1460 C C . LYS A 1 192 ? -3.593 -8.221 11.840 1.00 97.81 192 LYS A C 1
ATOM 1462 O O . LYS A 1 192 ? -2.932 -9.090 11.287 1.00 97.81 192 LYS A O 1
ATOM 1467 N N . THR A 1 193 ? -4.921 -8.179 11.782 1.00 98.25 193 THR A N 1
ATOM 1468 C CA . THR A 1 193 ? -5.760 -9.153 11.080 1.00 98.25 193 THR A CA 1
ATOM 1469 C C . THR A 1 193 ? -6.925 -8.466 10.369 1.00 98.25 193 THR A C 1
ATOM 1471 O O . THR A 1 193 ? -7.282 -7.332 10.693 1.00 98.25 193 THR A O 1
ATOM 1474 N N . ALA A 1 194 ? -7.579 -9.166 9.439 1.00 98.38 194 ALA A N 1
ATOM 1475 C CA . ALA A 1 194 ? -8.815 -8.678 8.824 1.00 98.38 194 ALA A CA 1
ATOM 1476 C C . ALA A 1 194 ? -9.957 -8.494 9.843 1.00 98.38 194 ALA A C 1
ATOM 1478 O O . ALA A 1 194 ? -10.772 -7.586 9.690 1.00 98.38 194 ALA A O 1
ATOM 1479 N N . SER A 1 195 ? -9.983 -9.291 10.921 1.00 98.50 195 SER A N 1
ATOM 1480 C CA . SER A 1 195 ? -10.951 -9.117 12.013 1.00 98.50 195 SER A CA 1
ATOM 1481 C C . SER A 1 195 ? -10.744 -7.790 12.739 1.00 98.50 195 SER A C 1
ATOM 1483 O O . SER A 1 195 ? -11.707 -7.051 12.924 1.00 98.50 195 SER A O 1
ATOM 1485 N N . ASP A 1 196 ? -9.493 -7.438 13.058 1.00 98.50 196 ASP A N 1
ATOM 1486 C CA . ASP A 1 196 ? -9.168 -6.145 13.676 1.00 98.50 196 ASP A CA 1
ATOM 1487 C C . ASP A 1 196 ? -9.622 -4.977 12.788 1.00 98.50 196 ASP A C 1
ATOM 1489 O O . ASP A 1 196 ? -10.125 -3.965 13.282 1.00 98.50 196 ASP A O 1
ATOM 1493 N N . VAL A 1 197 ? -9.466 -5.109 11.464 1.00 98.62 197 VAL A N 1
ATOM 1494 C CA . VAL A 1 197 ? -9.944 -4.111 10.496 1.00 98.62 197 VAL A CA 1
ATOM 1495 C C . VAL A 1 197 ? -11.474 -4.046 10.490 1.00 98.62 197 VAL A C 1
ATOM 1497 O O . VAL A 1 197 ? -12.017 -2.947 10.561 1.00 98.62 197 VAL A O 1
ATOM 1500 N N . SER A 1 198 ? -12.175 -5.185 10.472 1.00 98.75 198 SER A N 1
ATOM 1501 C CA . SER A 1 198 ? -13.643 -5.258 10.605 1.00 98.75 198 SER A CA 1
ATOM 1502 C C . SER A 1 198 ? -14.133 -4.535 11.856 1.00 98.75 198 SER A C 1
ATOM 1504 O O . SER A 1 198 ? -15.027 -3.689 11.776 1.00 98.75 198 SER A O 1
ATOM 1506 N N . ASP A 1 199 ? -13.535 -4.831 13.007 1.00 98.44 199 ASP A N 1
ATOM 1507 C CA . ASP A 1 199 ? -13.956 -4.269 14.289 1.00 98.44 199 ASP A CA 1
ATOM 1508 C C . ASP A 1 199 ? -13.673 -2.767 14.349 1.00 98.44 199 ASP A C 1
ATOM 1510 O O . ASP A 1 199 ? -14.527 -1.986 14.782 1.00 98.44 199 ASP A O 1
ATOM 1514 N N . THR A 1 200 ? -12.530 -2.348 13.798 1.00 98.50 200 THR A N 1
ATOM 1515 C CA . THR A 1 200 ? -12.186 -0.936 13.605 1.00 98.50 200 THR A CA 1
ATOM 1516 C C . THR A 1 200 ? -13.231 -0.232 12.737 1.00 98.50 200 THR A C 1
ATOM 1518 O O . THR A 1 200 ? -13.797 0.771 13.163 1.00 98.50 200 THR A O 1
ATOM 1521 N N . VAL A 1 201 ? -13.559 -0.763 11.553 1.00 98.25 201 VAL A N 1
ATOM 1522 C CA . VAL A 1 201 ? -14.546 -0.161 10.637 1.00 98.25 201 VAL A CA 1
ATOM 1523 C C . VAL A 1 201 ? -15.917 -0.047 11.298 1.00 98.25 201 VAL A C 1
ATOM 1525 O O . VAL A 1 201 ? -16.517 1.029 11.288 1.00 98.25 201 VAL A O 1
ATOM 1528 N N . LYS A 1 202 ? -16.400 -1.115 11.942 1.00 98.19 202 LYS A N 1
ATOM 1529 C CA . LYS A 1 202 ? -17.691 -1.109 12.649 1.00 98.19 202 LYS A CA 1
ATOM 1530 C C . LYS A 1 202 ? -17.725 -0.040 13.740 1.00 98.19 202 LYS A C 1
ATOM 1532 O O . LYS A 1 202 ? -18.730 0.661 13.886 1.00 98.19 202 LYS A O 1
ATOM 1537 N N . ALA A 1 203 ? -16.637 0.108 14.495 1.00 97.62 203 ALA A N 1
ATOM 1538 C CA . ALA A 1 203 ? -16.531 1.106 15.550 1.00 97.62 203 ALA A CA 1
ATOM 1539 C C . ALA A 1 203 ? -16.493 2.538 14.987 1.00 97.62 203 ALA A C 1
ATOM 1541 O O . ALA A 1 203 ? -17.232 3.398 15.475 1.00 97.62 203 ALA A O 1
ATOM 1542 N N . LEU A 1 204 ? -15.716 2.777 13.926 1.00 97.38 204 LEU A N 1
ATOM 1543 C CA . LEU A 1 204 ? -15.633 4.071 13.241 1.00 97.38 204 LEU A CA 1
ATOM 1544 C C . LEU A 1 204 ? -16.985 4.496 12.665 1.00 97.38 204 LEU A C 1
ATOM 1546 O O . LEU A 1 204 ? -17.425 5.620 12.902 1.00 97.38 204 LEU A O 1
ATOM 1550 N N . VAL A 1 205 ? -17.688 3.586 11.983 1.00 96.31 205 VAL A N 1
ATOM 1551 C CA . VAL A 1 205 ? -19.019 3.843 11.411 1.00 96.31 205 VAL A CA 1
ATOM 1552 C C . VAL A 1 205 ? -20.039 4.142 12.508 1.00 96.31 205 VAL A C 1
ATOM 1554 O O . VAL A 1 205 ? -20.779 5.122 12.419 1.00 96.31 205 VAL A O 1
ATOM 1557 N N . LYS A 1 206 ? -20.053 3.352 13.588 1.00 95.44 206 LYS A N 1
ATOM 1558 C CA . LYS A 1 206 ? -20.949 3.571 14.735 1.00 95.44 206 LYS A CA 1
ATOM 1559 C C . LYS A 1 206 ? -20.688 4.914 15.430 1.00 95.44 206 LYS A C 1
ATOM 1561 O O . LYS 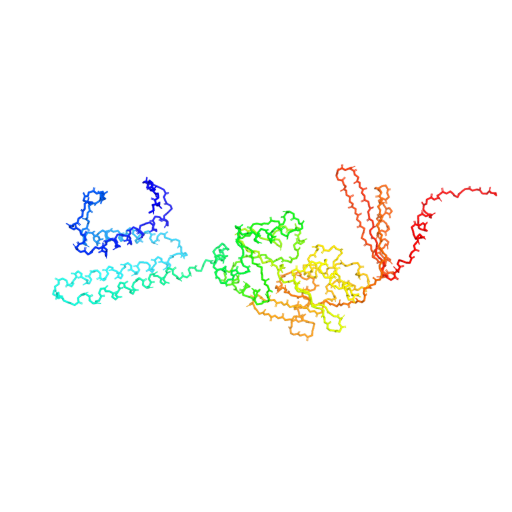A 1 206 ? -21.640 5.567 15.868 1.00 95.44 206 LYS A O 1
ATOM 1566 N N . GLY A 1 207 ? -19.418 5.301 15.554 1.00 94.81 207 GLY A N 1
ATOM 1567 C CA . GLY A 1 207 ? -18.978 6.558 16.161 1.00 94.81 207 GLY A CA 1
ATOM 1568 C C . GLY A 1 207 ? -19.012 7.765 15.219 1.00 94.81 207 GLY A C 1
ATOM 1569 O O . GLY A 1 207 ? -18.855 8.889 15.692 1.00 94.81 207 GLY A O 1
ATOM 1570 N N . GLN A 1 208 ? -19.240 7.547 13.919 1.00 96.00 208 GLN A N 1
ATOM 1571 C CA . GLN A 1 208 ? -19.112 8.554 12.857 1.00 96.00 208 GLN A CA 1
ATOM 1572 C C . GLN A 1 208 ? -17.742 9.254 12.871 1.00 96.00 208 GLN A C 1
ATOM 1574 O O . GLN A 1 208 ? -17.624 10.453 12.646 1.00 96.00 208 GLN A O 1
ATOM 1579 N N . ILE A 1 209 ? -16.685 8.503 13.170 1.00 97.56 209 ILE A N 1
ATOM 1580 C CA . ILE A 1 209 ? -15.338 9.050 13.324 1.00 97.56 209 ILE A CA 1
ATOM 1581 C C . ILE A 1 209 ? -14.662 9.154 11.958 1.00 97.56 209 ILE A C 1
ATOM 1583 O O . ILE A 1 209 ? -14.628 8.187 11.197 1.00 97.56 209 ILE A O 1
ATOM 1587 N N . GLN A 1 210 ? -14.115 10.333 11.656 1.00 96.81 210 GLN A N 1
ATOM 1588 C CA . GLN A 1 210 ? -13.290 10.536 10.468 1.00 96.81 210 GLN A CA 1
ATOM 1589 C C . GLN A 1 210 ? -11.979 9.767 10.606 1.00 96.81 210 GLN A C 1
ATOM 1591 O O . GLN A 1 210 ? -11.366 9.739 11.676 1.00 96.81 210 GLN A O 1
ATOM 1596 N N . PHE A 1 211 ? -11.532 9.156 9.515 1.00 97.25 211 PHE A N 1
ATOM 1597 C CA . PHE A 1 211 ? -10.293 8.398 9.515 1.00 97.25 211 PHE A CA 1
ATOM 1598 C C . PHE A 1 211 ? -9.549 8.522 8.191 1.00 97.25 211 PHE A C 1
ATOM 1600 O O . PHE A 1 211 ? -10.146 8.741 7.139 1.00 97.25 211 PHE A O 1
ATOM 1607 N N . ALA A 1 212 ? -8.236 8.331 8.262 1.00 96.62 212 ALA A N 1
ATOM 1608 C CA . ALA A 1 212 ? -7.390 8.064 7.110 1.00 96.62 212 ALA A CA 1
ATOM 1609 C C . ALA A 1 212 ? -6.871 6.625 7.181 1.00 96.62 212 ALA A C 1
ATOM 1611 O O . ALA A 1 212 ? -6.637 6.097 8.268 1.00 96.62 212 ALA A O 1
ATOM 1612 N N . ILE A 1 213 ? -6.659 5.997 6.027 1.00 95.81 213 ILE A N 1
ATOM 1613 C CA . ILE A 1 213 ? -6.022 4.680 5.907 1.00 95.81 213 ILE A CA 1
ATOM 1614 C C . ILE A 1 213 ? -4.649 4.850 5.263 1.00 95.81 213 ILE A C 1
ATOM 1616 O O . ILE A 1 213 ? -4.497 5.588 4.286 1.00 95.81 213 ILE A O 1
ATOM 1620 N N . ARG A 1 214 ? -3.640 4.152 5.786 1.00 95.81 214 ARG A N 1
ATOM 1621 C CA . ARG A 1 214 ? -2.283 4.196 5.239 1.00 95.81 214 ARG A CA 1
ATOM 1622 C C . ARG A 1 214 ? -1.688 2.804 5.061 1.00 95.81 214 ARG A C 1
ATOM 1624 O O . ARG A 1 214 ? -1.602 2.021 6.009 1.00 95.81 214 ARG A O 1
ATOM 1631 N N . GLY A 1 215 ? -1.250 2.546 3.827 1.00 94.75 215 GLY A N 1
ATOM 1632 C CA . GLY A 1 215 ? -0.326 1.473 3.443 1.00 94.75 215 GLY A CA 1
ATOM 1633 C C . GLY A 1 215 ? 1.116 1.821 3.822 1.00 94.75 215 GLY A C 1
ATOM 1634 O O . GLY A 1 215 ? 1.382 2.274 4.929 1.00 94.75 215 GLY A O 1
ATOM 1635 N N . GLY A 1 216 ? 2.035 1.731 2.857 1.00 92.81 216 GLY A N 1
ATOM 1636 C CA . GLY A 1 216 ? 3.455 2.079 3.038 1.00 92.81 216 GLY A CA 1
ATOM 1637 C C . GLY A 1 216 ? 3.815 3.578 3.046 1.00 92.81 216 GLY A C 1
ATOM 1638 O O . GLY A 1 216 ? 4.979 3.906 2.853 1.00 92.81 216 GLY A O 1
ATOM 1639 N N . GLY A 1 217 ? 2.853 4.496 3.201 1.00 93.31 217 GLY A N 1
ATOM 1640 C CA . GLY A 1 217 ? 3.137 5.912 3.511 1.00 93.31 217 GLY A CA 1
ATOM 1641 C C . GLY A 1 217 ? 3.706 6.802 2.394 1.00 93.31 217 GLY A C 1
ATOM 1642 O O . GLY A 1 217 ? 4.214 7.884 2.682 1.00 93.31 217 GLY A O 1
ATOM 1643 N N . HIS A 1 218 ? 3.604 6.400 1.122 1.00 94.75 218 HIS A N 1
ATOM 1644 C CA . HIS A 1 218 ? 4.233 7.118 -0.002 1.00 94.75 218 HIS A CA 1
ATOM 1645 C C . HIS A 1 218 ? 3.368 8.217 -0.663 1.00 94.75 218 HIS A C 1
ATOM 1647 O O . HIS A 1 218 ? 3.759 8.799 -1.675 1.00 94.75 218 HIS A O 1
ATOM 1653 N N . MET A 1 219 ? 2.184 8.504 -0.119 1.00 92.44 219 MET A N 1
ATOM 1654 C CA . MET A 1 219 ? 1.301 9.568 -0.611 1.00 92.44 219 MET A CA 1
ATOM 1655 C C . MET A 1 219 ? 1.824 10.934 -0.132 1.00 92.44 219 MET A C 1
ATOM 1657 O O . MET A 1 219 ? 1.863 11.137 1.078 1.00 92.44 219 MET A O 1
ATOM 1661 N N . PRO A 1 220 ? 2.220 11.867 -1.024 1.00 92.12 220 PRO A N 1
ATOM 1662 C CA . PRO A 1 220 ? 2.809 13.148 -0.618 1.00 92.12 220 PRO A CA 1
ATOM 1663 C C . PRO A 1 220 ? 1.769 14.243 -0.321 1.00 92.12 220 PRO A C 1
ATOM 1665 O O . PRO A 1 220 ? 2.134 15.351 0.085 1.00 92.12 220 PRO A O 1
ATOM 1668 N N . ILE A 1 221 ? 0.489 13.958 -0.575 1.00 91.75 221 ILE A N 1
ATOM 1669 C CA . ILE A 1 221 ? -0.613 14.907 -0.427 1.00 91.75 221 ILE A CA 1
ATOM 1670 C C . ILE A 1 221 ? -1.097 14.884 1.036 1.00 91.75 221 ILE A C 1
ATOM 1672 O O . ILE A 1 221 ? -1.540 13.829 1.507 1.00 91.75 221 ILE A O 1
ATOM 1676 N N . PRO A 1 222 ? -1.055 16.022 1.759 1.00 90.88 222 PRO A N 1
ATOM 1677 C CA . PRO A 1 222 ? -1.616 16.116 3.105 1.00 90.88 222 PRO A CA 1
ATOM 1678 C C . PRO A 1 222 ? -3.099 15.722 3.119 1.00 90.88 222 PRO A C 1
ATOM 1680 O O . PRO A 1 222 ? -3.819 15.983 2.158 1.00 90.88 222 PRO A O 1
ATOM 1683 N N . ASN A 1 223 ? -3.564 15.126 4.219 1.00 90.50 223 ASN A N 1
ATOM 1684 C CA . ASN A 1 223 ? -4.944 14.648 4.412 1.00 90.50 223 ASN A CA 1
ATOM 1685 C C . ASN A 1 223 ? -5.388 13.472 3.514 1.00 90.50 223 ASN A C 1
ATOM 1687 O O . ASN A 1 223 ? -6.537 13.052 3.603 1.00 90.50 223 ASN A O 1
ATOM 1691 N N . ALA A 1 224 ? -4.519 12.925 2.653 1.00 90.50 224 ALA A N 1
ATOM 1692 C CA . ALA A 1 224 ? -4.888 11.812 1.768 1.00 90.50 224 ALA A CA 1
ATOM 1693 C C . ALA A 1 224 ? -4.623 10.425 2.386 1.00 90.50 224 ALA A C 1
ATOM 1695 O O . ALA A 1 224 ? -5.421 9.507 2.225 1.00 90.50 224 ALA A O 1
ATOM 1696 N N . ALA A 1 225 ? -3.499 10.268 3.093 1.00 93.56 225 ALA A N 1
ATOM 1697 C CA . ALA A 1 225 ? -3.118 9.024 3.778 1.00 93.56 225 ALA A CA 1
ATOM 1698 C C . ALA A 1 225 ? -2.707 9.262 5.243 1.00 93.56 225 ALA A C 1
ATOM 1700 O O . ALA A 1 225 ? -1.981 8.466 5.835 1.00 93.56 225 ALA A O 1
ATOM 1701 N N . ASN A 1 226 ? -3.130 10.394 5.804 1.00 95.38 226 ASN A N 1
ATOM 1702 C CA . ASN A 1 226 ? -3.003 10.750 7.213 1.00 95.38 226 ASN A CA 1
ATOM 1703 C C . ASN A 1 226 ? -4.121 11.745 7.575 1.00 95.38 226 ASN A C 1
ATOM 1705 O O . ASN A 1 226 ? -4.756 12.288 6.671 1.00 95.38 226 ASN A O 1
ATOM 1709 N N . ILE A 1 227 ? -4.354 11.994 8.862 1.00 96.56 227 ILE A N 1
ATOM 1710 C CA . ILE A 1 227 ? -5.361 12.938 9.365 1.00 96.56 227 ILE A CA 1
ATOM 1711 C C . ILE A 1 227 ? -4.845 13.648 10.622 1.00 96.56 227 ILE A C 1
ATOM 1713 O O . ILE A 1 227 ? -3.961 13.141 11.310 1.00 96.56 227 ILE A O 1
ATOM 1717 N N . ASP A 1 228 ? -5.359 14.844 10.902 1.00 96.25 228 ASP A N 1
ATOM 1718 C CA . ASP A 1 228 ? -5.064 15.567 12.139 1.00 96.25 228 ASP A CA 1
ATOM 1719 C C . ASP A 1 228 ? -5.882 15.035 13.333 1.00 96.25 228 ASP A C 1
ATOM 1721 O O . ASP A 1 228 ? -6.570 14.014 13.251 1.00 96.25 228 ASP A O 1
ATOM 1725 N N . SER A 1 229 ? -5.822 15.743 14.461 1.00 96.62 229 SER A N 1
ATOM 1726 C CA . SER A 1 229 ? -6.437 15.324 15.722 1.00 96.62 229 SER A CA 1
ATOM 1727 C C . SER A 1 229 ? -7.967 15.294 15.697 1.00 96.62 229 SER A C 1
ATOM 1729 O O . SER A 1 229 ? -8.578 14.865 16.675 1.00 96.62 229 SER A O 1
ATOM 1731 N N . SER A 1 230 ? -8.600 15.712 14.596 1.00 95.81 230 SER A N 1
ATOM 1732 C CA . SER A 1 230 ? -10.040 15.555 14.379 1.00 95.81 230 SER A CA 1
ATOM 1733 C C . SER A 1 230 ? -10.452 14.125 14.012 1.00 95.81 230 SER A C 1
ATOM 1735 O O . SER A 1 230 ? -11.641 13.806 14.060 1.00 95.81 230 SER A O 1
ATOM 1737 N N . GLY A 1 231 ? -9.497 13.254 13.675 1.00 97.75 231 GLY A N 1
ATOM 1738 C CA . GLY A 1 231 ? -9.768 11.876 13.285 1.00 97.75 231 GLY A CA 1
ATOM 1739 C C . GLY A 1 231 ? -8.690 10.892 13.715 1.00 97.75 231 GLY A C 1
ATOM 1740 O O . GLY A 1 231 ? -7.809 11.198 14.521 1.00 97.75 231 GLY A O 1
ATOM 1741 N N . VAL A 1 232 ? -8.782 9.677 13.178 1.00 98.25 232 VAL A N 1
ATOM 1742 C CA . VAL A 1 232 ? -7.854 8.587 13.499 1.00 98.25 232 VAL A CA 1
ATOM 1743 C C . VAL A 1 232 ? -7.103 8.089 12.275 1.00 98.25 232 VAL A C 1
ATOM 1745 O O . VAL A 1 232 ? -7.629 8.055 11.163 1.00 98.25 232 VAL A O 1
ATOM 1748 N N . LEU A 1 233 ? -5.868 7.649 12.485 1.00 98.25 233 LEU A N 1
ATOM 1749 C CA . LEU A 1 233 ? -5.096 6.987 11.445 1.00 98.25 233 LEU A CA 1
ATOM 1750 C C . LEU A 1 233 ? -5.221 5.473 11.598 1.00 98.25 233 LEU A C 1
ATOM 1752 O O . LEU A 1 233 ? -4.782 4.915 12.599 1.00 98.25 233 LEU A O 1
ATOM 1756 N N . VAL A 1 234 ? -5.746 4.797 10.582 1.00 98.19 234 VAL A N 1
ATOM 1757 C CA . VAL A 1 234 ? -5.643 3.344 10.443 1.00 98.19 234 VAL A CA 1
ATOM 1758 C C . VAL A 1 234 ? -4.358 3.043 9.666 1.00 98.19 234 VAL A C 1
ATOM 1760 O O . VAL A 1 234 ? -4.242 3.331 8.476 1.00 98.19 234 VAL A O 1
ATOM 1763 N N . ALA A 1 235 ? -3.350 2.507 10.345 1.00 97.50 235 ALA A N 1
ATOM 1764 C CA . ALA A 1 235 ? -2.051 2.173 9.777 1.00 97.50 235 ALA A CA 1
ATOM 1765 C C . ALA A 1 235 ? -1.950 0.662 9.545 1.00 97.50 235 ALA A C 1
ATOM 1767 O O . ALA A 1 235 ? -1.847 -0.121 10.481 1.00 97.50 235 ALA A O 1
ATOM 1768 N N . SER A 1 236 ? -1.906 0.240 8.286 1.00 96.69 236 SER A N 1
ATOM 1769 C CA . SER A 1 236 ? -1.871 -1.185 7.926 1.00 96.69 236 SER A CA 1
ATOM 1770 C C . SER A 1 236 ? -0.493 -1.845 8.064 1.00 96.69 236 SER A C 1
ATOM 1772 O O . SER A 1 236 ? -0.332 -2.991 7.668 1.00 96.69 236 SER A O 1
ATOM 1774 N N . ALA A 1 237 ? 0.504 -1.162 8.638 1.00 95.38 237 ALA A N 1
ATOM 1775 C CA . ALA A 1 237 ? 1.898 -1.617 8.701 1.00 95.38 237 ALA A CA 1
ATOM 1776 C C . ALA A 1 237 ? 2.093 -3.001 9.358 1.00 95.38 237 ALA A C 1
ATOM 1778 O O . ALA A 1 237 ? 3.103 -3.654 9.113 1.00 95.38 237 ALA A O 1
ATOM 1779 N N . SER A 1 238 ? 1.152 -3.453 10.195 1.00 96.25 238 SER A N 1
ATOM 1780 C CA . SER A 1 238 ? 1.185 -4.788 10.812 1.00 96.25 238 SER A CA 1
ATOM 1781 C C . SER A 1 238 ? 0.504 -5.893 9.989 1.00 96.25 238 SER A C 1
ATOM 1783 O O . SER A 1 238 ? 0.639 -7.058 10.342 1.00 96.25 238 SER A O 1
ATOM 1785 N N . LEU A 1 239 ? -0.172 -5.558 8.886 1.00 97.94 239 LEU A N 1
ATOM 1786 C CA . LEU A 1 239 ? -0.653 -6.500 7.868 1.00 97.94 239 LEU A CA 1
ATOM 1787 C C . LEU A 1 239 ? 0.467 -6.720 6.844 1.00 97.94 239 LEU A C 1
ATOM 1789 O O . LEU A 1 239 ? 0.430 -6.178 5.740 1.00 97.94 239 LEU A O 1
ATOM 1793 N N . ASN A 1 240 ? 1.529 -7.407 7.259 1.00 97.44 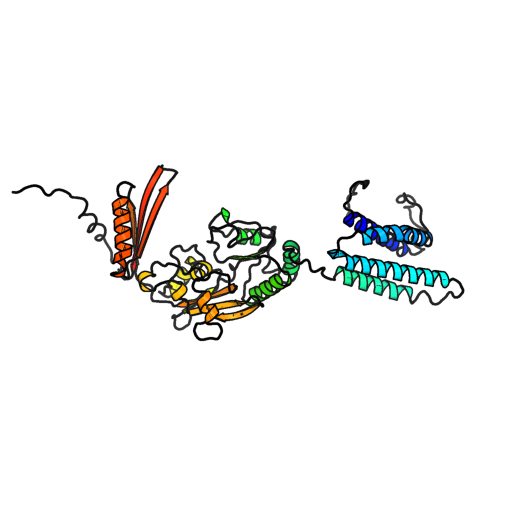240 ASN A N 1
ATOM 1794 C CA . ASN A 1 240 ? 2.789 -7.505 6.519 1.00 97.44 240 ASN A CA 1
ATOM 1795 C C . ASN A 1 240 ? 3.129 -8.932 6.059 1.00 97.44 240 ASN A C 1
ATOM 1797 O O . ASN A 1 240 ? 4.277 -9.203 5.710 1.00 97.44 240 ASN A O 1
ATOM 1801 N N . GLN A 1 241 ? 2.153 -9.838 6.038 1.00 98.25 241 GLN A N 1
ATOM 1802 C CA . GLN A 1 241 ? 2.358 -11.206 5.576 1.00 98.25 241 GLN A CA 1
ATOM 1803 C C . GLN A 1 241 ? 2.769 -11.260 4.095 1.00 98.25 241 GLN A C 1
ATOM 1805 O O . GLN A 1 241 ? 2.379 -10.404 3.296 1.00 98.25 241 GLN A O 1
ATOM 1810 N N . LEU A 1 242 ? 3.573 -12.269 3.759 1.00 98.69 242 LEU A N 1
ATOM 1811 C CA . LEU A 1 242 ? 4.002 -12.624 2.407 1.00 98.69 242 LEU A CA 1
ATOM 1812 C C . LEU A 1 242 ? 3.889 -14.143 2.292 1.00 98.69 242 LEU A C 1
ATOM 1814 O O . LEU A 1 242 ? 4.653 -14.865 2.938 1.00 98.69 242 LEU A O 1
ATOM 1818 N N . ILE A 1 243 ? 2.900 -14.616 1.541 1.00 98.50 243 ILE A N 1
ATOM 1819 C CA . ILE A 1 243 ? 2.570 -16.040 1.444 1.00 98.50 243 ILE A CA 1
ATOM 1820 C C . ILE A 1 243 ? 2.551 -16.409 -0.035 1.00 98.50 243 ILE A C 1
ATOM 1822 O O . ILE A 1 243 ? 1.642 -16.024 -0.763 1.00 98.50 243 ILE A O 1
ATOM 1826 N N . LEU A 1 244 ? 3.595 -17.103 -0.483 1.00 98.62 244 LEU A N 1
ATOM 1827 C CA . LEU A 1 244 ? 3.653 -17.686 -1.823 1.00 98.62 244 LEU A CA 1
ATOM 1828 C C . LEU A 1 244 ? 2.833 -18.980 -1.840 1.00 98.62 244 LEU A C 1
ATOM 1830 O O . LEU A 1 244 ? 2.945 -19.770 -0.901 1.00 98.62 244 LEU A O 1
ATOM 1834 N N . ASP A 1 245 ? 2.036 -19.187 -2.884 1.00 97.31 245 ASP A N 1
ATOM 1835 C CA . ASP A 1 245 ? 1.328 -20.449 -3.098 1.00 97.31 245 ASP A CA 1
ATOM 1836 C C . ASP A 1 245 ? 2.291 -21.613 -3.406 1.00 97.31 245 ASP A C 1
ATOM 1838 O O . ASP A 1 245 ? 3.459 -21.427 -3.767 1.00 97.31 245 ASP A O 1
ATOM 1842 N N . ASP A 1 246 ? 1.811 -22.846 -3.228 1.00 97.06 246 ASP A N 1
ATOM 1843 C CA . ASP A 1 246 ? 2.642 -24.049 -3.371 1.00 97.06 246 ASP A CA 1
ATOM 1844 C C . ASP A 1 246 ? 3.117 -24.236 -4.825 1.00 97.06 246 ASP A C 1
ATOM 1846 O O . ASP A 1 246 ? 4.256 -24.653 -5.078 1.00 97.06 246 ASP A O 1
ATOM 1850 N N . GLU A 1 247 ? 2.260 -23.880 -5.784 1.00 97.12 247 GLU A N 1
ATOM 1851 C CA . GLU A 1 247 ? 2.512 -23.899 -7.225 1.00 97.12 247 GLU A CA 1
ATOM 1852 C C . GLU A 1 247 ? 3.412 -22.749 -7.697 1.00 97.12 247 GLU A C 1
ATOM 1854 O O . GLU A 1 247 ? 4.002 -22.836 -8.779 1.00 97.12 247 GLU A O 1
ATOM 1859 N N . LYS A 1 248 ? 3.603 -21.724 -6.859 1.00 97.44 248 LYS A N 1
ATOM 1860 C CA . LYS A 1 248 ? 4.390 -20.515 -7.123 1.00 97.44 248 LYS A CA 1
ATOM 1861 C C . LYS A 1 248 ? 3.850 -19.651 -8.260 1.00 97.44 248 LYS A C 1
ATOM 1863 O O . LYS A 1 248 ? 4.649 -18.956 -8.893 1.00 97.44 248 LYS A O 1
ATOM 1868 N N . GLU A 1 249 ? 2.549 -19.695 -8.524 1.00 97.88 249 GLU A N 1
ATOM 1869 C CA . GLU A 1 249 ? 1.857 -18.891 -9.540 1.00 97.88 249 GLU A CA 1
ATOM 1870 C C . GLU A 1 249 ? 1.337 -17.565 -8.971 1.00 97.88 249 GLU A C 1
ATOM 1872 O O . GLU A 1 249 ? 1.162 -16.588 -9.707 1.00 97.88 249 GLU A O 1
ATOM 1877 N N . THR A 1 250 ? 1.108 -17.510 -7.658 1.00 98.44 250 THR A N 1
ATOM 1878 C CA . THR A 1 250 ? 0.540 -16.350 -6.980 1.00 98.44 250 THR A CA 1
ATOM 1879 C C . THR A 1 250 ? 1.165 -16.097 -5.611 1.00 98.44 250 THR A C 1
ATOM 1881 O O . THR A 1 250 ? 1.625 -16.996 -4.913 1.00 98.44 250 THR A O 1
ATOM 1884 N N . ILE A 1 251 ? 1.193 -14.832 -5.196 1.00 98.69 251 ILE A N 1
ATOM 1885 C CA . ILE A 1 251 ? 1.614 -14.437 -3.850 1.00 98.69 251 ILE A CA 1
ATOM 1886 C C . ILE A 1 251 ? 0.548 -13.566 -3.193 1.00 98.69 251 ILE A C 1
ATOM 1888 O O . ILE A 1 251 ? 0.126 -12.556 -3.761 1.00 98.69 251 ILE A O 1
ATOM 1892 N N . GLU A 1 252 ? 0.169 -13.921 -1.967 1.00 98.69 252 GLU A N 1
ATOM 1893 C CA . GLU A 1 252 ? -0.575 -13.049 -1.066 1.00 98.69 252 GLU A CA 1
ATOM 1894 C C . GLU A 1 252 ? 0.391 -12.056 -0.412 1.00 98.69 252 GLU A C 1
ATOM 1896 O O . GLU A 1 252 ? 1.382 -12.428 0.227 1.00 98.69 252 GLU A O 1
ATOM 1901 N N . VAL A 1 253 ? 0.077 -10.770 -0.542 1.00 98.81 253 VAL A N 1
ATOM 1902 C CA . VAL A 1 253 ? 0.837 -9.670 0.043 1.00 98.81 253 VAL A CA 1
ATOM 1903 C C . VAL A 1 253 ? -0.070 -8.844 0.943 1.00 98.81 253 VAL A C 1
ATOM 1905 O O . VAL A 1 253 ? -1.018 -8.205 0.484 1.00 98.81 253 VAL A O 1
ATOM 1908 N N . GLY A 1 254 ? 0.258 -8.796 2.234 1.00 98.56 254 GLY A N 1
ATOM 1909 C CA . GLY A 1 254 ? -0.428 -7.941 3.197 1.00 98.56 254 GLY A CA 1
ATOM 1910 C C . GLY A 1 254 ? -0.303 -6.454 2.845 1.00 98.56 254 GLY A C 1
ATOM 1911 O O . GLY A 1 254 ? 0.741 -5.990 2.369 1.00 98.56 254 GLY A O 1
ATOM 1912 N N . SER A 1 255 ? -1.362 -5.683 3.102 1.00 97.44 255 SER A N 1
ATOM 1913 C CA . SER A 1 255 ? -1.495 -4.274 2.694 1.00 97.44 255 SER A CA 1
ATOM 1914 C C . SER A 1 255 ? -0.435 -3.320 3.263 1.00 97.44 255 SER A C 1
ATOM 1916 O O . SER A 1 255 ? -0.225 -2.230 2.722 1.00 97.44 255 SER A O 1
ATOM 1918 N N . GLY A 1 256 ? 0.226 -3.715 4.353 1.00 97.12 256 GLY A N 1
ATOM 1919 C CA . GLY A 1 256 ? 1.281 -2.958 5.023 1.00 97.12 256 GLY A CA 1
ATOM 1920 C C . GLY A 1 256 ? 2.652 -3.052 4.359 1.00 97.12 256 GLY A C 1
ATOM 1921 O O . GLY A 1 256 ? 3.562 -2.320 4.747 1.00 97.12 256 GLY A O 1
ATOM 1922 N N . ASN A 1 257 ? 2.826 -3.934 3.372 1.00 98.19 257 ASN A N 1
ATOM 1923 C CA . ASN A 1 257 ? 4.122 -4.139 2.740 1.00 98.19 257 ASN A CA 1
ATOM 1924 C C . ASN A 1 257 ? 4.558 -2.966 1.851 1.00 98.19 257 ASN A C 1
ATOM 1926 O O . ASN A 1 257 ? 3.761 -2.306 1.174 1.00 98.19 257 ASN A O 1
ATOM 1930 N N . LYS A 1 258 ? 5.875 -2.751 1.824 1.00 97.94 258 LYS A N 1
ATOM 1931 C CA . LYS A 1 258 ? 6.585 -1.946 0.822 1.00 97.94 258 LYS A CA 1
ATOM 1932 C C . LYS A 1 258 ? 7.199 -2.889 -0.218 1.00 97.94 258 LYS A C 1
ATOM 1934 O O . LYS A 1 258 ? 7.433 -4.061 0.080 1.00 97.94 258 LYS A O 1
ATOM 1939 N N . TRP A 1 259 ? 7.454 -2.397 -1.428 1.00 98.12 259 TRP A N 1
ATOM 1940 C CA . TRP A 1 259 ? 7.950 -3.231 -2.531 1.00 98.12 259 TRP A CA 1
ATOM 1941 C C . TRP A 1 259 ? 9.284 -3.926 -2.235 1.00 98.12 259 TRP A C 1
ATOM 1943 O O . TRP A 1 259 ? 9.457 -5.065 -2.658 1.00 98.12 259 TRP A O 1
ATOM 1953 N N . THR A 1 260 ? 10.179 -3.306 -1.454 1.00 97.12 260 THR A N 1
ATOM 1954 C CA . THR A 1 260 ? 11.435 -3.943 -1.016 1.00 97.12 260 THR A CA 1
ATOM 1955 C C . THR A 1 260 ? 11.183 -5.300 -0.357 1.00 97.12 260 THR A C 1
ATOM 1957 O O . THR A 1 260 ? 11.805 -6.280 -0.750 1.00 97.12 260 THR A O 1
ATOM 1960 N N . ASN A 1 261 ? 10.216 -5.387 0.564 1.00 97.81 261 ASN A N 1
ATOM 1961 C CA . ASN A 1 261 ? 9.910 -6.629 1.282 1.00 97.81 261 ASN A CA 1
ATOM 1962 C C . ASN A 1 261 ? 9.472 -7.744 0.320 1.00 97.81 261 ASN A C 1
ATOM 1964 O O . ASN A 1 261 ? 9.890 -8.891 0.453 1.00 97.81 261 ASN A O 1
ATOM 1968 N N . VAL A 1 262 ? 8.621 -7.399 -0.653 1.00 98.50 262 VAL A N 1
ATOM 1969 C CA . VAL A 1 262 ? 8.079 -8.353 -1.632 1.00 98.50 262 VAL A CA 1
ATOM 1970 C C . VAL A 1 262 ? 9.193 -8.888 -2.528 1.00 98.50 262 VAL A C 1
ATOM 1972 O O . VAL A 1 262 ? 9.272 -10.091 -2.764 1.00 98.50 262 VAL A O 1
ATOM 1975 N N . TYR A 1 263 ? 10.072 -8.008 -3.010 1.00 97.44 263 TYR A N 1
ATOM 1976 C CA . TYR A 1 263 ? 11.164 -8.398 -3.899 1.00 97.44 263 TYR A CA 1
ATOM 1977 C C . TYR A 1 263 ? 12.221 -9.242 -3.189 1.00 97.44 263 TYR A C 1
ATOM 1979 O O . TYR A 1 263 ? 12.606 -10.279 -3.723 1.00 97.44 263 TYR A O 1
ATOM 1987 N N . GLU A 1 264 ? 12.633 -8.857 -1.978 1.00 97.56 264 GLU A N 1
ATOM 1988 C CA . GLU A 1 264 ? 13.578 -9.642 -1.170 1.00 97.56 264 GLU A CA 1
ATOM 1989 C C . GLU A 1 264 ? 13.037 -11.049 -0.879 1.00 97.56 264 GLU A C 1
ATOM 1991 O O . GLU A 1 264 ? 13.772 -12.034 -0.951 1.00 97.56 264 GLU A O 1
ATOM 1996 N N . TYR A 1 265 ? 11.735 -11.163 -0.603 1.00 98.44 265 TYR A N 1
ATOM 1997 C CA . TYR A 1 265 ? 11.087 -12.449 -0.371 1.00 98.44 265 TYR A CA 1
ATOM 1998 C C . TYR A 1 265 ? 11.045 -13.323 -1.636 1.00 98.44 265 TYR A C 1
ATOM 2000 O O . TYR A 1 265 ? 11.417 -14.497 -1.591 1.00 98.44 265 TYR A O 1
ATOM 2008 N N . LEU A 1 266 ? 10.626 -12.766 -2.778 1.00 98.19 266 LEU A N 1
ATOM 2009 C CA . LEU A 1 266 ? 10.487 -13.510 -4.038 1.00 98.19 266 LEU A CA 1
ATOM 2010 C C . LEU A 1 266 ? 11.829 -13.868 -4.697 1.00 98.19 266 LEU A C 1
ATOM 2012 O O . LEU A 1 266 ? 11.914 -14.872 -5.413 1.00 98.19 266 LEU A O 1
ATOM 2016 N N . GLU A 1 267 ? 12.897 -13.112 -4.426 1.00 95.69 267 GLU A N 1
ATOM 2017 C CA . GLU A 1 267 ? 14.237 -13.394 -4.953 1.00 95.69 267 GLU A CA 1
ATOM 2018 C C . GLU A 1 267 ? 14.747 -14.785 -4.536 1.00 95.69 267 GLU A C 1
ATOM 2020 O O . GLU A 1 267 ? 15.416 -15.474 -5.322 1.00 95.69 267 GLU A O 1
ATOM 2025 N N . LEU A 1 268 ? 14.377 -15.238 -3.331 1.00 96.31 268 LEU A N 1
ATOM 2026 C CA . LEU A 1 268 ? 14.692 -16.572 -2.806 1.00 96.31 268 LEU A CA 1
ATOM 2027 C C . LEU A 1 268 ? 14.128 -17.693 -3.691 1.00 96.31 268 LEU A C 1
ATOM 2029 O O . LEU A 1 268 ? 14.712 -18.774 -3.777 1.00 96.31 268 LEU A O 1
ATOM 2033 N N . TYR A 1 269 ? 13.026 -17.412 -4.385 1.00 97.44 269 TYR A N 1
ATOM 2034 C CA . TYR A 1 269 ? 12.315 -18.347 -5.253 1.00 97.44 269 TYR A CA 1
ATOM 2035 C C . TYR A 1 269 ? 12.591 -18.117 -6.741 1.00 97.44 269 TYR A C 1
ATOM 2037 O O . TYR A 1 269 ? 12.078 -18.870 -7.566 1.00 97.44 269 TYR A O 1
ATOM 2045 N N . LYS A 1 270 ? 13.421 -17.121 -7.091 1.00 96.56 270 LYS A N 1
ATOM 2046 C CA . LYS A 1 270 ? 13.672 -16.685 -8.479 1.00 96.56 270 LYS A CA 1
ATOM 2047 C C . LYS A 1 270 ? 12.391 -16.263 -9.198 1.00 96.56 270 LYS A C 1
ATOM 2049 O O . LYS A 1 270 ? 12.213 -16.536 -10.385 1.00 96.56 270 LYS A O 1
ATOM 2054 N N . LEU A 1 271 ? 11.527 -15.566 -8.467 1.00 97.44 271 LEU A N 1
ATOM 2055 C CA . LEU A 1 271 ? 10.268 -15.027 -8.964 1.00 97.44 271 LEU A CA 1
ATOM 2056 C C . LEU A 1 271 ? 10.263 -13.501 -8.912 1.00 97.44 271 LEU A C 1
ATOM 2058 O O . LEU A 1 271 ? 11.021 -12.877 -8.169 1.00 97.44 271 LEU A O 1
ATOM 2062 N N . ALA A 1 272 ? 9.384 -12.917 -9.710 1.00 95.88 272 ALA A N 1
ATOM 2063 C CA . ALA A 1 272 ? 9.082 -11.501 -9.759 1.00 95.88 272 ALA A CA 1
ATOM 2064 C C . ALA A 1 272 ? 7.565 -11.290 -9.828 1.00 95.88 272 ALA A C 1
ATOM 2066 O O . ALA A 1 272 ? 6.804 -12.209 -10.125 1.00 95.88 272 ALA A O 1
ATOM 2067 N N . VAL A 1 273 ? 7.149 -10.056 -9.560 1.00 97.56 273 VAL A N 1
ATOM 2068 C CA . VAL A 1 273 ? 5.782 -9.555 -9.745 1.00 97.56 273 VAL A CA 1
ATOM 2069 C C . VAL A 1 273 ? 5.851 -8.200 -10.441 1.00 97.56 273 VAL A C 1
ATOM 2071 O O . VAL A 1 273 ? 6.873 -7.508 -10.380 1.00 97.56 273 VAL A O 1
ATOM 2074 N N . VAL A 1 274 ? 4.759 -7.787 -11.085 1.00 96.81 274 VAL A N 1
ATOM 2075 C CA . VAL A 1 274 ? 4.661 -6.472 -11.735 1.00 96.81 274 VAL A CA 1
ATOM 2076 C C . VAL A 1 274 ? 4.450 -5.403 -10.660 1.00 96.81 274 VAL A C 1
ATOM 2078 O O . VAL A 1 274 ? 3.330 -4.990 -10.383 1.00 96.81 274 VAL A O 1
ATOM 2081 N N . GLY A 1 275 ? 5.532 -4.998 -9.996 1.00 95.94 275 GLY A N 1
ATOM 2082 C CA . GLY A 1 275 ? 5.495 -4.086 -8.852 1.00 95.94 275 GLY A CA 1
ATOM 2083 C C . GLY A 1 275 ? 6.087 -2.700 -9.113 1.00 95.94 275 GLY A C 1
ATOM 2084 O O . GLY A 1 275 ? 6.485 -2.355 -10.228 1.00 95.94 275 GLY A O 1
ATOM 2085 N N . GLY A 1 276 ? 6.149 -1.882 -8.061 1.00 94.38 276 GLY A N 1
ATOM 2086 C CA . GLY A 1 276 ? 6.675 -0.519 -8.105 1.00 94.38 276 GLY A CA 1
ATOM 2087 C C . GLY A 1 276 ? 8.188 -0.443 -8.314 1.00 94.38 276 GLY A C 1
ATOM 2088 O O . GLY A 1 276 ? 8.954 -1.265 -7.816 1.00 94.38 276 GLY A O 1
ATOM 2089 N N . ARG A 1 277 ? 8.625 0.595 -9.031 1.00 90.44 277 ARG A N 1
ATOM 2090 C CA . ARG A 1 277 ? 10.043 0.837 -9.355 1.00 90.44 277 ARG A CA 1
ATOM 2091 C C . ARG A 1 277 ? 10.891 1.236 -8.142 1.00 90.44 277 ARG A C 1
ATOM 2093 O O . ARG A 1 277 ? 12.067 0.900 -8.077 1.00 90.44 277 ARG A O 1
ATOM 2100 N N . ALA A 1 278 ? 10.295 1.942 -7.182 1.00 90.88 278 ALA A N 1
ATOM 2101 C CA . ALA A 1 278 ? 10.953 2.360 -5.948 1.00 90.88 278 ALA A CA 1
ATOM 2102 C C . ALA A 1 278 ? 10.547 1.445 -4.784 1.00 90.88 278 ALA A C 1
ATOM 2104 O O . ALA A 1 278 ? 9.368 1.357 -4.441 1.00 90.88 278 ALA A O 1
ATOM 2105 N N . GLY A 1 279 ? 11.531 0.809 -4.144 1.00 92.69 279 GLY A N 1
ATOM 2106 C CA . GLY A 1 279 ? 11.300 -0.188 -3.092 1.00 92.69 279 GLY A CA 1
ATOM 2107 C C . GLY A 1 279 ? 10.549 0.333 -1.857 1.00 92.69 279 GLY A C 1
ATOM 2108 O O . GLY A 1 279 ? 9.777 -0.404 -1.248 1.00 92.69 279 GLY A O 1
ATOM 2109 N N . LEU A 1 280 ? 10.697 1.621 -1.525 1.00 93.12 280 LEU A N 1
ATOM 2110 C CA . LEU A 1 280 ? 10.025 2.251 -0.377 1.00 93.12 280 LEU A CA 1
ATOM 2111 C C . LEU A 1 280 ? 8.528 2.522 -0.602 1.00 93.12 280 LEU A C 1
ATOM 2113 O O . LEU A 1 280 ? 7.822 2.869 0.345 1.00 93.12 280 LEU A O 1
ATOM 2117 N N . VAL A 1 281 ? 8.032 2.397 -1.835 1.00 96.75 281 VAL A N 1
ATOM 2118 C CA . VAL A 1 281 ? 6.616 2.608 -2.147 1.00 96.75 281 VAL A CA 1
ATOM 2119 C C . VAL A 1 281 ? 5.783 1.475 -1.542 1.00 96.75 281 VAL A C 1
ATOM 2121 O O . VAL A 1 281 ? 6.133 0.300 -1.648 1.00 96.75 281 VAL A O 1
ATOM 2124 N N . GLY A 1 282 ? 4.661 1.831 -0.912 1.00 97.50 282 GLY A N 1
ATOM 2125 C CA . GLY A 1 282 ? 3.695 0.862 -0.394 1.00 97.50 282 GLY A CA 1
ATOM 2126 C C . GLY A 1 282 ? 2.988 0.098 -1.514 1.00 97.50 282 GLY A C 1
ATOM 2127 O O . GLY A 1 282 ? 2.516 0.713 -2.472 1.00 97.50 282 GLY A O 1
ATOM 2128 N N . VAL A 1 283 ? 2.868 -1.220 -1.357 1.00 98.12 283 VAL A N 1
ATOM 2129 C CA . VAL A 1 283 ? 2.297 -2.133 -2.360 1.00 98.12 283 VAL A CA 1
ATOM 2130 C C . VAL A 1 283 ? 0.852 -1.763 -2.684 1.00 98.12 283 VAL A C 1
ATOM 2132 O O . VAL A 1 283 ? 0.521 -1.488 -3.837 1.00 98.12 283 VAL A O 1
ATOM 2135 N N . LEU A 1 284 ? -0.001 -1.686 -1.659 1.00 96.44 284 LEU A N 1
ATOM 2136 C CA . LEU A 1 284 ? -1.439 -1.537 -1.865 1.00 96.44 284 LEU A CA 1
ATOM 2137 C C . LEU A 1 284 ? -1.802 -0.220 -2.563 1.00 96.44 284 LEU A C 1
ATOM 2139 O O . LEU A 1 284 ? -2.494 -0.226 -3.574 1.00 96.44 284 LEU A O 1
ATOM 2143 N N . GLY A 1 285 ? -1.312 0.914 -2.055 1.00 96.12 285 GLY A N 1
ATOM 2144 C CA . GLY A 1 285 ? -1.629 2.224 -2.635 1.00 96.12 285 GLY A CA 1
ATOM 2145 C C . GLY A 1 285 ? -1.168 2.363 -4.091 1.00 96.12 285 GLY A C 1
ATOM 2146 O O . GLY A 1 285 ? -1.841 3.015 -4.884 1.00 96.12 285 GLY A O 1
ATOM 2147 N N . PHE A 1 286 ? -0.054 1.719 -4.454 1.00 97.75 286 PHE A N 1
ATOM 2148 C CA . PHE A 1 286 ? 0.434 1.669 -5.832 1.00 97.75 286 PHE A CA 1
ATOM 2149 C C . PHE A 1 286 ? -0.505 0.872 -6.749 1.00 97.75 286 PHE A C 1
ATOM 2151 O O . PHE A 1 286 ? -0.834 1.348 -7.833 1.00 97.75 286 PHE A O 1
ATOM 2158 N N . LEU A 1 287 ? -0.966 -0.302 -6.307 1.00 98.06 287 LEU A N 1
ATOM 2159 C CA . LEU A 1 287 ? -1.863 -1.160 -7.090 1.00 98.06 287 LEU A CA 1
ATOM 2160 C C . LEU A 1 287 ? -3.259 -0.551 -7.233 1.00 98.06 287 LEU A C 1
ATOM 2162 O O . LEU A 1 287 ? -3.816 -0.542 -8.329 1.00 98.06 287 LEU A O 1
ATOM 2166 N N . LEU A 1 288 ? -3.795 0.032 -6.157 1.00 97.31 288 LEU A N 1
ATOM 2167 C CA . LEU A 1 288 ? -5.096 0.707 -6.187 1.00 97.31 288 LEU A CA 1
ATOM 2168 C C . LEU A 1 288 ? -5.107 1.932 -7.112 1.00 97.31 288 LEU A C 1
ATOM 2170 O O . LEU A 1 288 ? -6.168 2.325 -7.585 1.00 97.31 288 LEU A O 1
ATOM 2174 N N . GLY A 1 289 ? -3.942 2.532 -7.379 1.00 96.25 289 GLY A N 1
ATOM 2175 C CA . GLY A 1 289 ? -3.768 3.623 -8.343 1.00 96.25 289 GLY A CA 1
ATOM 2176 C C . GLY A 1 289 ? -3.405 3.172 -9.765 1.00 96.25 289 GLY A C 1
ATOM 2177 O O . GLY A 1 289 ? -3.113 4.019 -10.604 1.00 96.25 289 GLY A O 1
ATOM 2178 N N . GLY A 1 290 ? -3.368 1.866 -10.044 1.00 96.44 290 GLY A N 1
ATOM 2179 C CA . GLY A 1 290 ? -2.985 1.295 -11.340 1.00 96.44 290 GLY A CA 1
ATOM 2180 C C . GLY A 1 290 ? -1.559 0.744 -11.347 1.00 96.44 290 GLY A C 1
ATOM 2181 O O . GLY A 1 290 ? -1.352 -0.452 -11.520 1.00 96.44 290 GLY A O 1
ATOM 2182 N N . GLY A 1 291 ? -0.572 1.611 -11.115 1.00 95.88 291 GLY A N 1
ATOM 2183 C CA . GLY A 1 291 ? 0.827 1.219 -10.930 1.00 95.88 291 GLY A CA 1
ATOM 2184 C C . GLY A 1 291 ? 1.606 0.939 -12.225 1.00 95.88 291 GLY A C 1
ATOM 2185 O O . GLY A 1 291 ? 1.235 0.096 -13.041 1.00 95.88 291 GLY A O 1
ATOM 2186 N N . ILE A 1 292 ? 2.736 1.639 -12.381 1.00 92.88 292 ILE A N 1
ATOM 2187 C CA . ILE A 1 292 ? 3.677 1.494 -13.503 1.00 92.88 292 ILE A CA 1
ATOM 2188 C C . ILE A 1 292 ? 4.964 0.834 -13.001 1.00 92.88 292 ILE A C 1
ATOM 2190 O O . ILE A 1 292 ? 5.619 1.342 -12.082 1.00 92.88 292 ILE A O 1
ATOM 2194 N N . SER A 1 293 ? 5.325 -0.277 -13.635 1.00 91.81 293 SER A N 1
ATOM 2195 C CA . SER A 1 293 ? 6.474 -1.124 -13.325 1.00 91.81 293 SER A CA 1
ATOM 2196 C C . SER A 1 293 ? 7.576 -0.994 -14.380 1.00 91.81 293 SER A C 1
ATOM 2198 O O . SER A 1 293 ? 7.329 -0.528 -15.491 1.00 91.81 293 SER A O 1
ATOM 2200 N N . PHE A 1 294 ? 8.782 -1.478 -14.068 1.00 87.94 294 PHE A N 1
ATOM 2201 C CA . PHE A 1 294 ? 9.803 -1.742 -15.094 1.00 87.94 294 PHE A CA 1
ATOM 2202 C C . PHE A 1 294 ? 9.331 -2.788 -16.113 1.00 87.94 294 PHE A C 1
ATOM 2204 O O . PHE A 1 294 ? 9.737 -2.753 -17.268 1.00 87.94 294 PHE A O 1
ATOM 2211 N N . PHE A 1 295 ? 8.426 -3.673 -15.697 1.00 90.25 295 PHE A N 1
ATOM 2212 C CA . PHE A 1 295 ? 7.869 -4.745 -16.518 1.00 90.25 295 PHE A CA 1
ATOM 2213 C C . PHE A 1 295 ? 6.587 -4.349 -17.263 1.00 90.25 295 PHE A C 1
ATOM 2215 O O . PHE A 1 295 ? 5.960 -5.195 -17.895 1.00 90.25 295 PHE A O 1
ATOM 2222 N N . SER A 1 296 ? 6.161 -3.082 -17.197 1.00 90.62 296 SER A N 1
ATOM 2223 C CA . SER A 1 296 ? 4.844 -2.692 -17.712 1.00 90.62 296 SER A CA 1
ATOM 2224 C C . SER A 1 296 ? 4.699 -2.748 -19.230 1.00 90.62 296 SER A C 1
ATOM 2226 O O . SER A 1 296 ? 3.582 -2.917 -19.708 1.00 90.62 296 SER A O 1
ATOM 2228 N N . ASN A 1 297 ? 5.788 -2.653 -19.993 1.00 88.38 297 ASN A N 1
ATOM 2229 C CA . ASN A 1 297 ? 5.713 -2.822 -21.447 1.00 88.38 297 ASN A CA 1
ATOM 2230 C C . ASN A 1 297 ? 5.448 -4.283 -21.850 1.00 88.38 297 ASN A C 1
ATOM 2232 O O . ASN A 1 297 ? 4.781 -4.519 -22.853 1.00 88.38 297 ASN A O 1
ATOM 2236 N N . GLU A 1 298 ? 5.892 -5.249 -21.040 1.00 88.88 298 GLU A N 1
ATOM 2237 C CA . GLU A 1 298 ? 5.697 -6.684 -21.285 1.00 88.88 298 GLU A CA 1
ATOM 2238 C C . GLU A 1 298 ? 4.410 -7.214 -20.634 1.00 88.88 298 GLU A C 1
ATOM 2240 O O . GLU A 1 298 ? 3.683 -7.996 -21.242 1.00 88.88 298 GLU A O 1
ATOM 2245 N N . HIS A 1 299 ? 4.090 -6.752 -19.422 1.00 91.62 299 HIS A N 1
ATOM 2246 C CA . HIS A 1 299 ? 3.003 -7.297 -18.599 1.00 91.62 299 HIS A CA 1
ATOM 2247 C C . HIS A 1 299 ? 1.852 -6.311 -18.329 1.00 91.62 299 HIS A C 1
ATOM 2249 O O . HIS A 1 299 ? 0.900 -6.639 -17.620 1.00 91.62 299 HIS A O 1
ATOM 2255 N N . GLY A 1 300 ? 1.908 -5.093 -18.871 1.00 93.19 300 GLY A N 1
ATOM 2256 C CA . GLY A 1 300 ? 0.885 -4.066 -18.671 1.00 93.19 300 GLY A CA 1
ATOM 2257 C C . GLY A 1 300 ? 0.918 -3.399 -17.289 1.00 93.19 300 GLY A C 1
ATOM 2258 O O . GLY A 1 300 ? 1.947 -3.298 -16.617 1.00 93.19 300 GLY A O 1
ATOM 2259 N N . TRP A 1 301 ? -0.231 -2.876 -16.862 1.00 95.88 301 TRP A N 1
ATOM 2260 C CA . TRP A 1 301 ? -0.369 -2.218 -15.560 1.00 95.88 301 TRP A CA 1
ATOM 2261 C C . TRP A 1 301 ? -0.217 -3.220 -14.418 1.00 95.88 301 TRP A C 1
ATOM 2263 O O . TRP A 1 301 ? -0.710 -4.345 -14.496 1.00 95.88 301 TRP A O 1
ATOM 2273 N N . ALA A 1 302 ? 0.401 -2.797 -13.319 1.00 97.75 302 ALA A N 1
ATOM 2274 C CA . ALA A 1 302 ? 0.546 -3.646 -12.142 1.00 97.75 302 ALA A CA 1
ATOM 2275 C C . ALA A 1 302 ? -0.811 -4.120 -11.599 1.00 97.75 302 ALA A C 1
ATOM 2277 O O . ALA A 1 302 ? -0.984 -5.296 -11.287 1.00 97.75 302 ALA A O 1
ATOM 2278 N N . SER A 1 303 ? -1.808 -3.232 -11.573 1.00 97.56 303 SER A N 1
ATOM 2279 C CA . SER A 1 303 ? -3.171 -3.557 -11.152 1.00 97.56 303 SER A CA 1
ATOM 2280 C C . SER A 1 303 ? -3.832 -4.621 -12.027 1.00 97.56 303 SER A C 1
ATOM 2282 O O . SER A 1 303 ? -4.630 -5.403 -11.522 1.00 97.56 303 SER A O 1
ATOM 2284 N N . ALA A 1 304 ? -3.485 -4.700 -13.316 1.00 96.50 304 ALA A N 1
ATOM 2285 C CA . ALA A 1 304 ? -4.021 -5.709 -14.227 1.00 96.50 304 ALA A CA 1
ATOM 2286 C C . ALA A 1 304 ? -3.500 -7.125 -13.925 1.00 96.50 304 ALA A C 1
ATOM 2288 O O . ALA A 1 304 ? -4.116 -8.091 -14.359 1.00 96.50 304 ALA A O 1
ATOM 2289 N N . ASN A 1 305 ? -2.408 -7.239 -13.160 1.00 97.44 305 ASN A N 1
ATOM 2290 C CA . ASN A 1 305 ? -1.791 -8.504 -12.750 1.00 97.44 305 ASN A CA 1
ATOM 2291 C C . ASN A 1 305 ? -2.255 -8.977 -11.355 1.00 97.44 305 ASN A C 1
ATOM 2293 O O . ASN A 1 305 ? -1.782 -10.002 -10.854 1.00 97.44 305 ASN A O 1
ATOM 2297 N N . VAL A 1 306 ? -3.171 -8.235 -10.722 1.00 98.44 306 VAL A N 1
ATOM 2298 C CA . VAL A 1 306 ? -3.848 -8.651 -9.488 1.00 98.44 306 VAL A CA 1
ATOM 2299 C C . VAL A 1 306 ? -4.921 -9.681 -9.826 1.00 98.44 306 VAL A C 1
ATOM 2301 O O . VAL A 1 306 ? -5.756 -9.427 -10.694 1.00 98.44 306 VAL A O 1
ATOM 2304 N N . VAL A 1 307 ? -4.930 -10.802 -9.104 1.00 98.25 307 VAL A N 1
ATOM 2305 C CA . VAL A 1 307 ? -5.922 -11.880 -9.269 1.00 98.25 307 VAL A CA 1
ATOM 2306 C C . VAL A 1 307 ? -7.010 -11.860 -8.194 1.00 98.25 307 VAL A C 1
ATOM 2308 O O . VAL A 1 307 ? -8.095 -12.390 -8.409 1.00 98.25 307 VAL A O 1
ATOM 2311 N N . GLY A 1 308 ? -6.770 -11.185 -7.067 1.00 98.56 308 GLY A N 1
ATOM 2312 C CA . GLY A 1 308 ? -7.775 -11.025 -6.023 1.00 98.56 308 GLY A CA 1
ATOM 2313 C C . GLY A 1 308 ? -7.390 -10.021 -4.942 1.00 98.56 308 GLY A C 1
ATOM 2314 O O . GLY A 1 308 ? -6.219 -9.665 -4.783 1.00 98.56 308 GLY A O 1
ATOM 2315 N N . PHE A 1 309 ? -8.388 -9.576 -4.183 1.00 98.75 309 PHE A N 1
ATOM 2316 C CA . PHE A 1 309 ? -8.214 -8.712 -3.017 1.00 98.75 309 PHE A CA 1
ATOM 2317 C C . PHE A 1 309 ? -9.002 -9.242 -1.826 1.00 98.75 309 PHE A C 1
ATOM 2319 O O . PHE A 1 309 ? -10.209 -9.446 -1.936 1.00 98.75 309 PHE A O 1
ATOM 2326 N N . ASP A 1 310 ? -8.363 -9.323 -0.665 1.00 98.69 310 ASP A N 1
ATOM 2327 C CA . ASP A 1 310 ? -9.074 -9.529 0.595 1.00 98.69 310 ASP A CA 1
ATOM 2328 C C . ASP A 1 310 ? -9.374 -8.178 1.227 1.00 98.69 310 ASP A C 1
ATOM 2330 O O . ASP A 1 310 ? -8.497 -7.319 1.362 1.00 98.69 310 ASP A O 1
ATOM 2334 N N . CYS A 1 311 ? -10.641 -7.970 1.562 1.00 98.00 311 CYS A N 1
ATOM 2335 C CA . CYS A 1 311 ? -11.202 -6.659 1.834 1.00 98.00 311 CYS A CA 1
ATOM 2336 C C . CYS A 1 311 ? -12.104 -6.672 3.064 1.00 98.00 311 CYS A C 1
ATOM 2338 O O . CYS A 1 311 ? -12.750 -7.667 3.378 1.00 98.00 311 CYS A O 1
ATOM 2340 N N . VAL A 1 312 ? -12.225 -5.507 3.693 1.00 98.75 312 VAL A N 1
ATOM 2341 C CA . VAL A 1 312 ? -13.264 -5.196 4.671 1.00 98.75 312 VAL A CA 1
ATOM 2342 C C . VAL A 1 312 ? -14.160 -4.098 4.112 1.00 98.75 312 VAL A C 1
ATOM 2344 O O . VAL A 1 312 ? -13.692 -3.006 3.769 1.00 98.75 312 VAL A O 1
ATOM 2347 N N . LEU A 1 313 ? -15.453 -4.395 4.020 1.00 98.25 313 LEU A N 1
ATOM 2348 C CA . LEU A 1 313 ? -16.478 -3.472 3.537 1.00 98.25 313 LEU A CA 1
ATOM 2349 C C . LEU A 1 313 ? -16.915 -2.492 4.634 1.00 98.25 313 LEU A C 1
ATOM 2351 O O . LEU A 1 313 ? -16.629 -2.676 5.813 1.00 98.25 313 LEU A O 1
ATOM 2355 N N . ALA A 1 314 ? -17.669 -1.453 4.266 1.00 96.62 314 ALA A N 1
ATOM 2356 C CA . ALA A 1 314 ? -18.128 -0.425 5.207 1.00 96.62 314 ALA A CA 1
ATOM 2357 C C . ALA A 1 314 ? -19.077 -0.947 6.307 1.00 96.62 314 ALA A C 1
ATOM 2359 O O . ALA A 1 314 ? -19.174 -0.350 7.375 1.00 96.62 314 ALA A O 1
ATOM 2360 N N . ASN A 1 315 ? -19.775 -2.061 6.075 1.00 97.00 315 ASN A N 1
ATOM 2361 C CA . ASN A 1 315 ? -20.559 -2.753 7.108 1.00 97.00 315 ASN A CA 1
ATOM 2362 C C . ASN A 1 315 ? -19.688 -3.653 8.017 1.00 97.00 315 ASN A C 1
ATOM 2364 O O . ASN A 1 315 ? -20.174 -4.188 9.015 1.00 97.00 315 ASN A O 1
ATOM 2368 N N . GLY A 1 316 ? -18.401 -3.779 7.687 1.00 98.25 316 GLY A N 1
ATOM 2369 C CA . GLY A 1 316 ? -17.407 -4.595 8.363 1.00 98.25 316 GLY A CA 1
ATOM 2370 C C . GLY A 1 316 ? -17.445 -6.077 7.990 1.00 98.25 316 GLY A C 1
ATOM 2371 O O . GLY A 1 316 ? -16.895 -6.888 8.732 1.00 98.25 316 GLY A O 1
ATOM 2372 N N . ASP A 1 317 ? -18.091 -6.442 6.882 1.00 98.62 317 ASP A N 1
ATOM 2373 C CA . ASP A 1 317 ? -17.968 -7.783 6.315 1.00 98.62 317 ASP A CA 1
ATOM 2374 C C . ASP A 1 317 ? -16.578 -7.960 5.697 1.00 98.62 317 ASP A C 1
ATOM 2376 O O . ASP A 1 317 ? -16.065 -7.060 5.025 1.00 98.62 317 ASP A O 1
ATOM 2380 N N . ILE A 1 318 ? -15.978 -9.126 5.937 1.00 98.75 318 ILE A N 1
ATOM 2381 C CA . ILE A 1 318 ? -14.714 -9.537 5.326 1.00 98.75 318 ILE A CA 1
ATOM 2382 C C . ILE A 1 318 ? -15.053 -10.339 4.073 1.00 98.75 318 ILE A C 1
ATOM 2384 O O . ILE A 1 318 ? -15.785 -11.326 4.154 1.00 98.75 318 ILE A O 1
ATOM 2388 N N . VAL A 1 319 ? -14.530 -9.914 2.928 1.00 98.69 319 VAL A N 1
ATOM 2389 C CA . VAL A 1 319 ? -14.828 -10.507 1.621 1.00 98.69 319 VAL A CA 1
ATOM 2390 C C . VAL A 1 319 ? -13.547 -10.716 0.827 1.00 98.69 319 VAL A C 1
ATOM 2392 O O . VAL A 1 319 ? -12.580 -9.975 1.002 1.00 98.69 319 VAL A O 1
ATOM 2395 N N . SER A 1 320 ? -13.561 -11.697 -0.073 1.00 98.56 320 SER A N 1
ATOM 2396 C CA . SER A 1 320 ? -12.516 -11.872 -1.081 1.00 98.56 320 SER A CA 1
ATOM 2397 C C . SER A 1 320 ? -13.097 -11.516 -2.446 1.00 98.56 320 SER A C 1
ATOM 2399 O O . SER A 1 320 ? -14.096 -12.099 -2.870 1.00 98.56 320 SER A O 1
ATOM 2401 N N . ALA A 1 321 ? -12.522 -10.517 -3.109 1.00 98.62 321 ALA A N 1
ATOM 2402 C CA . ALA A 1 321 ? -12.989 -10.003 -4.389 1.00 98.62 321 ALA A CA 1
ATOM 2403 C C . ALA A 1 321 ? -12.124 -10.547 -5.529 1.00 98.62 321 ALA A C 1
ATOM 2405 O O . ALA A 1 321 ? -10.919 -10.291 -5.569 1.00 98.62 321 ALA A O 1
ATOM 2406 N N . THR A 1 322 ? -12.750 -11.273 -6.457 1.00 98.62 322 THR A N 1
ATOM 2407 C CA . THR A 1 322 ? -12.122 -11.891 -7.642 1.00 98.62 322 THR A CA 1
ATOM 2408 C C . THR A 1 322 ? -12.957 -11.576 -8.883 1.00 98.62 322 THR A C 1
ATOM 2410 O O . THR A 1 322 ? -14.060 -11.040 -8.767 1.00 98.62 322 THR A O 1
ATOM 2413 N N . ALA A 1 323 ? -12.463 -11.882 -10.084 1.00 97.88 323 ALA A N 1
ATOM 2414 C CA . ALA A 1 323 ? -13.231 -11.643 -11.307 1.00 97.88 323 ALA A CA 1
ATOM 2415 C C . ALA A 1 323 ? -14.408 -12.624 -11.479 1.00 97.88 323 ALA A C 1
ATOM 2417 O O . ALA A 1 323 ? -15.355 -12.325 -12.206 1.00 97.88 323 ALA A O 1
ATOM 2418 N N . GLU A 1 324 ? -14.358 -13.776 -10.813 1.00 98.06 324 GLU A N 1
ATOM 2419 C CA . GLU A 1 324 ? -15.251 -14.913 -11.033 1.00 98.06 324 GLU A CA 1
ATOM 2420 C C . GLU A 1 324 ? -16.376 -15.033 -9.993 1.00 98.06 324 GLU A C 1
ATOM 2422 O O . GLU A 1 324 ? -17.213 -15.931 -10.107 1.00 98.06 324 GLU A O 1
ATOM 2427 N N . ASN A 1 325 ? -16.420 -14.153 -8.988 1.00 98.38 325 ASN A N 1
ATOM 2428 C CA . ASN A 1 325 ? -17.402 -14.214 -7.904 1.00 98.38 325 ASN A CA 1
ATOM 2429 C C . ASN A 1 325 ? -18.348 -13.000 -7.854 1.00 98.38 325 ASN A C 1
ATOM 2431 O O . ASN A 1 325 ? -18.328 -12.103 -8.703 1.00 98.38 325 ASN A O 1
ATOM 2435 N N . GLU A 1 326 ? -19.223 -12.987 -6.849 1.00 98.12 326 GLU A N 1
ATOM 2436 C CA . GLU A 1 326 ? -20.230 -11.948 -6.630 1.00 98.12 326 GLU A CA 1
ATOM 2437 C C . GLU A 1 326 ? -19.659 -10.548 -6.337 1.00 98.12 326 GLU A C 1
ATOM 2439 O O . GLU A 1 326 ? -20.409 -9.579 -6.402 1.00 98.12 326 GLU A O 1
ATOM 2444 N N . PHE A 1 327 ? -18.353 -10.426 -6.070 1.00 98.50 327 PHE A N 1
ATOM 2445 C CA . PHE A 1 327 ? -17.641 -9.164 -5.818 1.00 98.50 327 PHE A CA 1
ATOM 2446 C C . PHE A 1 327 ? -16.779 -8.722 -7.015 1.00 98.50 327 PHE A C 1
ATOM 2448 O O . PHE A 1 327 ? -15.814 -7.968 -6.862 1.00 98.50 327 PHE A O 1
ATOM 2455 N N . SER A 1 328 ? -17.099 -9.199 -8.219 1.00 98.50 328 SER A N 1
ATOM 2456 C CA . SER A 1 328 ? -16.362 -8.886 -9.452 1.00 98.50 328 SER A CA 1
ATOM 2457 C C . SER A 1 328 ? -16.388 -7.404 -9.842 1.00 98.50 328 SER A C 1
ATOM 2459 O O . SER A 1 328 ? -15.434 -6.903 -10.444 1.00 98.50 328 SER A O 1
ATOM 2461 N N . ASP A 1 329 ? -17.425 -6.665 -9.449 1.00 98.44 329 ASP A N 1
ATOM 2462 C CA . ASP A 1 329 ? -17.512 -5.211 -9.600 1.00 98.44 329 ASP A CA 1
ATOM 2463 C C . ASP A 1 329 ? -16.546 -4.467 -8.661 1.00 98.44 329 ASP A C 1
ATOM 2465 O O . ASP A 1 329 ? -15.850 -3.545 -9.093 1.00 98.44 329 ASP A O 1
ATOM 2469 N N . LEU A 1 330 ? -16.432 -4.909 -7.405 1.00 98.62 330 LEU A N 1
ATOM 2470 C CA . LEU A 1 330 ? -15.447 -4.420 -6.443 1.00 98.62 330 LEU A CA 1
ATOM 2471 C C . LEU A 1 330 ? -14.022 -4.739 -6.907 1.00 98.62 330 LEU A C 1
ATOM 2473 O O . LEU A 1 330 ? -13.161 -3.859 -6.886 1.00 98.62 330 LEU A O 1
ATOM 2477 N N . PHE A 1 331 ? -13.776 -5.964 -7.379 1.00 98.62 331 PHE A N 1
ATOM 2478 C CA . PHE A 1 331 ? -12.492 -6.358 -7.961 1.00 98.62 331 PHE A CA 1
ATOM 2479 C C . PHE A 1 331 ? -12.109 -5.455 -9.141 1.00 98.62 331 PHE A C 1
ATOM 2481 O O . PHE A 1 331 ? -10.979 -4.970 -9.224 1.00 98.62 331 PHE A O 1
ATOM 2488 N N . TRP A 1 332 ? -13.053 -5.171 -10.041 1.00 98.00 332 TRP A N 1
ATOM 2489 C CA . TRP A 1 332 ? -12.839 -4.218 -11.126 1.00 98.00 332 TRP A CA 1
ATOM 2490 C C . TRP A 1 332 ? -12.509 -2.812 -10.599 1.00 98.00 332 TRP A C 1
ATOM 2492 O O . TRP A 1 332 ? -11.521 -2.222 -11.039 1.00 98.00 332 TRP A O 1
ATOM 2502 N N . ALA A 1 333 ? -13.275 -2.305 -9.629 1.00 98.25 333 ALA A N 1
ATOM 2503 C CA . ALA A 1 333 ? -13.119 -0.953 -9.094 1.00 98.25 333 ALA A CA 1
ATOM 2504 C C . ALA A 1 333 ? -11.777 -0.739 -8.372 1.00 98.25 333 ALA A C 1
ATOM 2506 O O . ALA A 1 333 ? -11.164 0.323 -8.497 1.00 98.25 333 ALA A O 1
ATOM 2507 N N . LEU A 1 334 ? -11.281 -1.745 -7.647 1.00 98.00 334 LEU A N 1
ATOM 2508 C CA . LEU A 1 334 ? -10.023 -1.659 -6.899 1.00 98.00 334 LEU A CA 1
ATOM 2509 C C . LEU A 1 334 ? -8.775 -1.664 -7.798 1.00 98.00 334 LEU A C 1
ATOM 2511 O O . LEU A 1 334 ? -7.713 -1.231 -7.362 1.00 98.00 334 LEU A O 1
ATOM 2515 N N . ARG A 1 335 ? -8.866 -2.059 -9.075 1.00 96.81 335 ARG A N 1
ATOM 2516 C CA . ARG A 1 335 ? -7.723 -2.069 -10.015 1.00 96.81 335 ARG A CA 1
ATOM 2517 C C . ARG A 1 335 ? -7.445 -0.711 -10.676 1.00 96.81 335 ARG A C 1
ATOM 2519 O O . ARG A 1 335 ? -7.131 -0.647 -11.864 1.00 96.81 335 ARG A O 1
ATOM 2526 N N . GLY A 1 336 ? -7.529 0.375 -9.909 1.00 94.81 336 GLY A N 1
ATOM 2527 C CA . GLY A 1 336 ? -7.257 1.740 -10.382 1.00 94.81 336 GLY A CA 1
ATOM 2528 C C . GLY A 1 336 ? -8.152 2.821 -9.770 1.00 94.81 336 GLY A C 1
ATOM 2529 O O . GLY A 1 336 ? -7.877 4.008 -9.936 1.00 94.81 336 GLY A O 1
ATOM 2530 N N . GLY A 1 337 ? -9.217 2.438 -9.062 1.00 94.81 337 GLY A N 1
ATOM 2531 C CA . GLY A 1 337 ? -10.171 3.366 -8.453 1.00 94.81 337 GLY A CA 1
ATOM 2532 C C . GLY A 1 337 ? -9.781 3.889 -7.065 1.00 94.81 337 GLY A C 1
ATOM 2533 O O . GLY A 1 337 ? -10.591 4.548 -6.417 1.00 94.81 337 GLY A O 1
ATOM 2534 N N . GLY A 1 338 ? -8.566 3.618 -6.587 1.00 93.56 338 GLY A N 1
ATOM 2535 C CA . GLY A 1 338 ? -8.098 4.083 -5.283 1.00 93.56 338 GLY A CA 1
ATOM 2536 C C . GLY A 1 338 ? -8.733 3.340 -4.102 1.00 93.56 338 GLY A C 1
ATOM 2537 O O . GLY A 1 338 ? -9.086 2.169 -4.187 1.00 93.56 338 GLY A O 1
ATOM 2538 N N . ASN A 1 339 ? -8.842 4.020 -2.960 1.00 90.31 339 ASN A N 1
ATOM 2539 C CA . ASN A 1 339 ? -9.220 3.446 -1.661 1.00 90.31 339 ASN A CA 1
ATOM 2540 C C . ASN A 1 339 ? -10.679 3.732 -1.248 1.00 90.31 339 ASN A C 1
ATOM 2542 O O . ASN A 1 339 ? -10.991 3.723 -0.060 1.00 90.31 339 ASN A O 1
ATOM 2546 N N . SER A 1 340 ? -11.570 4.027 -2.199 1.00 91.69 340 SER A N 1
ATOM 2547 C CA . SER A 1 340 ? -12.940 4.474 -1.893 1.00 91.69 340 SER A CA 1
ATOM 2548 C C . SER A 1 340 ? -13.937 3.351 -1.595 1.00 91.69 340 SER A C 1
ATOM 2550 O O . SER A 1 340 ? -14.981 3.618 -1.006 1.00 91.69 340 SER A O 1
ATOM 2552 N N . PHE A 1 341 ? -13.654 2.117 -2.016 1.00 95.75 341 PHE A N 1
ATOM 2553 C CA . PHE A 1 341 ? -14.667 1.053 -2.072 1.00 95.75 341 PHE A CA 1
ATOM 2554 C C . PHE A 1 341 ? -14.591 0.061 -0.907 1.00 95.75 341 PHE A C 1
ATOM 2556 O O . PHE A 1 341 ? -15.618 -0.449 -0.467 1.00 95.75 341 PHE A O 1
ATOM 2563 N N . ALA A 1 342 ? -13.387 -0.201 -0.398 1.00 97.25 342 ALA A N 1
ATOM 2564 C CA . ALA A 1 342 ? -13.142 -1.103 0.721 1.00 97.25 342 ALA A CA 1
ATOM 2565 C C . ALA A 1 342 ? -11.771 -0.824 1.351 1.00 97.25 342 ALA A C 1
ATOM 2567 O O . ALA A 1 342 ? -10.891 -0.237 0.715 1.00 97.25 342 ALA A O 1
ATOM 2568 N N . ILE A 1 343 ? -11.566 -1.295 2.584 1.00 98.19 343 ILE A N 1
ATOM 2569 C CA . ILE A 1 343 ? -10.222 -1.388 3.163 1.00 98.19 343 ILE A CA 1
ATOM 2570 C C . ILE A 1 343 ? -9.640 -2.742 2.770 1.00 98.19 343 ILE A C 1
ATOM 2572 O O . ILE A 1 343 ? -10.061 -3.774 3.284 1.00 98.19 343 ILE A O 1
ATOM 2576 N N . VAL A 1 344 ? -8.673 -2.735 1.858 1.00 98.44 344 VAL A N 1
ATOM 2577 C CA . VAL A 1 344 ? -7.962 -3.948 1.441 1.00 98.44 344 VAL A CA 1
ATOM 2578 C C . VAL A 1 344 ? -6.945 -4.338 2.511 1.00 98.44 344 VAL A C 1
ATOM 2580 O O . VAL A 1 344 ? -6.138 -3.509 2.932 1.00 98.44 344 VAL A O 1
ATOM 2583 N N . THR A 1 345 ? -6.971 -5.599 2.930 1.00 98.62 345 THR A N 1
ATOM 2584 C CA . THR A 1 345 ? -6.059 -6.176 3.926 1.00 98.62 345 THR A CA 1
ATOM 2585 C C . THR A 1 345 ? -4.953 -7.010 3.296 1.00 98.62 345 THR A C 1
ATOM 2587 O O . THR A 1 345 ? -3.848 -7.061 3.836 1.00 98.62 345 THR A O 1
ATOM 2590 N N . ALA A 1 346 ? -5.229 -7.632 2.149 1.00 98.50 346 ALA A N 1
ATOM 2591 C CA . ALA A 1 346 ? -4.247 -8.367 1.363 1.00 98.50 346 ALA A CA 1
ATOM 2592 C C . ALA A 1 346 ? -4.570 -8.293 -0.134 1.00 98.50 346 ALA A C 1
ATOM 2594 O O . ALA A 1 346 ? -5.717 -8.078 -0.532 1.00 98.50 346 ALA A O 1
ATOM 2595 N N . VAL A 1 347 ? -3.544 -8.456 -0.961 1.00 98.62 347 VAL A N 1
ATOM 2596 C CA . VAL A 1 347 ? -3.659 -8.534 -2.418 1.00 98.62 347 VAL A CA 1
ATOM 2597 C C . VAL A 1 347 ? -2.965 -9.787 -2.928 1.00 98.62 347 VAL A C 1
ATOM 2599 O O . VAL A 1 347 ? -1.881 -10.122 -2.458 1.00 98.62 347 VAL A O 1
ATOM 2602 N N . HIS A 1 348 ? -3.576 -10.442 -3.908 1.00 98.69 348 HIS A N 1
ATOM 2603 C CA . HIS A 1 348 ? -3.050 -11.639 -4.557 1.00 98.69 348 HIS A CA 1
ATOM 2604 C C . HIS A 1 348 ? -2.479 -11.257 -5.922 1.00 98.69 348 HIS A C 1
ATOM 2606 O O . HIS A 1 348 ? -3.193 -10.717 -6.773 1.00 98.69 348 HIS A O 1
ATOM 2612 N N . LEU A 1 349 ? -1.182 -11.483 -6.123 1.00 98.69 349 LEU A N 1
ATOM 2613 C CA . LEU A 1 349 ? -0.444 -11.066 -7.318 1.00 98.69 349 LEU A CA 1
ATOM 2614 C C . LEU A 1 349 ? 0.042 -12.270 -8.107 1.00 98.69 349 LEU A C 1
ATOM 2616 O O . LEU A 1 349 ? 0.603 -13.189 -7.521 1.00 98.69 349 LEU A O 1
ATOM 2620 N N . THR A 1 350 ? -0.087 -12.209 -9.432 1.00 98.31 350 THR A N 1
ATOM 2621 C CA . THR A 1 350 ? 0.537 -13.195 -10.323 1.00 98.31 350 THR A CA 1
ATOM 2622 C C . THR A 1 350 ? 2.055 -13.059 -10.264 1.00 98.31 350 THR A C 1
ATOM 2624 O O . THR A 1 350 ? 2.592 -11.956 -10.424 1.00 98.31 350 THR A O 1
ATOM 2627 N N . THR A 1 351 ? 2.751 -14.170 -10.061 1.00 98.31 351 THR A N 1
ATOM 2628 C CA . THR A 1 351 ? 4.211 -14.249 -10.118 1.00 98.31 351 THR A CA 1
ATOM 2629 C C . THR A 1 351 ? 4.673 -14.703 -11.504 1.00 98.31 351 THR A C 1
ATOM 2631 O O . THR A 1 351 ? 3.946 -15.318 -12.282 1.00 98.31 351 THR A O 1
ATOM 2634 N N . PHE A 1 352 ? 5.922 -14.401 -11.837 1.00 95.94 352 PHE A N 1
ATOM 2635 C CA . PHE A 1 352 ? 6.588 -14.927 -13.027 1.00 95.94 352 PHE A CA 1
ATOM 2636 C C . PHE A 1 352 ? 8.071 -15.154 -12.745 1.00 95.94 352 PHE A C 1
ATOM 2638 O O . PHE A 1 352 ? 8.610 -14.662 -11.754 1.00 95.94 352 PHE A O 1
ATOM 2645 N N . SER A 1 353 ? 8.751 -15.918 -13.602 1.00 95.38 353 SER A N 1
ATOM 2646 C CA . SER A 1 353 ? 10.189 -16.163 -13.451 1.00 95.38 353 SER A CA 1
ATOM 2647 C C . SER A 1 353 ? 10.974 -14.855 -13.512 1.00 95.38 353 SER A C 1
ATOM 2649 O O . SER A 1 353 ? 10.849 -14.111 -14.481 1.00 95.38 353 SER A O 1
ATOM 2651 N N . LEU A 1 354 ? 11.808 -14.599 -12.502 1.00 90.69 354 LEU A N 1
ATOM 2652 C CA . LEU A 1 354 ? 12.643 -13.402 -12.428 1.00 90.69 354 LEU A CA 1
ATOM 2653 C C . LEU A 1 354 ? 13.624 -13.379 -13.615 1.00 90.69 354 LEU A C 1
ATOM 2655 O O . LEU A 1 354 ? 14.505 -14.245 -13.680 1.00 90.69 354 LEU A O 1
ATOM 2659 N N . PRO A 1 355 ? 13.510 -12.416 -14.550 1.00 86.62 355 PRO A N 1
ATOM 2660 C CA . PRO A 1 355 ? 14.440 -12.326 -15.663 1.00 86.62 355 PRO A CA 1
ATOM 2661 C C . PRO A 1 355 ? 15.784 -11.750 -15.206 1.00 86.62 355 PRO A C 1
ATOM 2663 O O . PRO A 1 355 ? 15.863 -10.970 -14.258 1.00 86.62 355 PRO A O 1
ATOM 2666 N N . GLU A 1 356 ? 16.853 -12.069 -15.935 1.00 87.00 356 GLU A N 1
ATOM 2667 C CA . GLU A 1 356 ? 18.078 -11.270 -15.866 1.00 87.00 356 GLU A CA 1
ATOM 2668 C C . GLU A 1 356 ? 17.805 -9.904 -16.503 1.00 87.00 356 GLU A C 1
ATOM 2670 O O . GLU A 1 356 ? 17.262 -9.842 -17.605 1.00 87.00 356 GLU A O 1
ATOM 2675 N N . VAL A 1 357 ? 18.157 -8.812 -15.825 1.00 84.06 357 VAL A N 1
ATOM 2676 C CA . VAL A 1 357 ? 17.875 -7.451 -16.300 1.00 84.06 357 VAL A CA 1
ATOM 2677 C C . VAL A 1 357 ? 19.181 -6.684 -16.468 1.00 84.06 357 VAL A C 1
ATOM 2679 O O . VAL A 1 357 ? 19.991 -6.611 -15.543 1.00 84.06 357 VAL A O 1
ATOM 2682 N N . ALA A 1 358 ? 19.370 -6.064 -17.631 1.00 86.38 358 ALA A N 1
ATOM 2683 C CA . ALA A 1 358 ? 20.390 -5.040 -17.812 1.00 86.38 358 ALA A CA 1
ATOM 2684 C C . ALA A 1 358 ? 19.815 -3.682 -17.395 1.00 86.38 358 ALA A C 1
ATOM 2686 O O . ALA A 1 358 ? 18.805 -3.251 -17.947 1.00 86.38 358 ALA A O 1
ATOM 2687 N N . VAL A 1 359 ? 20.453 -3.014 -16.432 1.00 86.06 359 VAL A N 1
ATOM 2688 C CA . VAL A 1 359 ? 20.069 -1.671 -15.977 1.00 86.06 359 VAL A CA 1
ATOM 2689 C C . VAL A 1 359 ? 21.212 -0.706 -16.249 1.00 86.06 359 VAL A C 1
ATOM 2691 O O . VAL A 1 359 ? 22.375 -1.028 -15.995 1.00 86.06 359 VAL A O 1
ATOM 2694 N N . GLY A 1 360 ? 20.887 0.480 -16.750 1.00 85.62 360 GLY A N 1
ATOM 2695 C CA . GLY A 1 360 ? 21.849 1.563 -16.887 1.00 85.62 360 GLY A CA 1
ATOM 2696 C C . GLY A 1 360 ? 21.226 2.915 -16.598 1.00 85.62 360 GLY A C 1
ATOM 2697 O O . GLY A 1 360 ? 20.024 3.113 -16.757 1.00 85.62 360 GLY A O 1
ATOM 2698 N N . GLU A 1 361 ? 22.073 3.839 -16.165 1.00 87.12 361 GLU A N 1
ATOM 2699 C CA . GLU A 1 361 ? 21.724 5.230 -15.921 1.00 87.12 361 GLU A CA 1
ATOM 2700 C C . GLU A 1 361 ? 22.698 6.112 -16.695 1.00 87.12 361 GLU A C 1
ATOM 2702 O O . GLU A 1 361 ? 23.915 5.920 -16.630 1.00 87.12 361 GLU A O 1
ATOM 2707 N N . ILE A 1 362 ? 22.161 7.066 -17.448 1.00 87.50 362 ILE A N 1
ATOM 2708 C CA . ILE A 1 362 ? 22.950 8.046 -18.192 1.00 87.50 362 ILE A CA 1
ATOM 2709 C C . ILE A 1 362 ? 22.434 9.432 -17.834 1.00 87.50 362 ILE A C 1
ATOM 2711 O O . ILE A 1 362 ? 21.226 9.657 -17.801 1.00 87.50 362 ILE A O 1
ATOM 2715 N N . SER A 1 363 ? 23.357 10.356 -17.571 1.00 88.12 363 SER A N 1
ATOM 2716 C CA . SER A 1 363 ? 23.055 11.758 -17.290 1.00 88.12 363 SER A CA 1
ATOM 2717 C C . SER A 1 363 ? 23.658 12.663 -18.358 1.00 88.12 363 SER A C 1
ATOM 2719 O O . SER A 1 363 ? 24.794 12.458 -18.787 1.00 88.12 363 SER A O 1
ATOM 2721 N N . TYR A 1 364 ? 22.905 13.684 -18.749 1.00 88.38 364 TYR A N 1
ATOM 2722 C CA . TYR A 1 364 ? 23.301 14.707 -19.704 1.00 88.38 364 TYR A CA 1
ATOM 2723 C C . TYR A 1 364 ? 23.117 16.105 -19.108 1.00 88.38 364 TYR A C 1
ATOM 2725 O O . TYR A 1 364 ? 22.250 16.330 -18.258 1.00 88.38 364 TYR A O 1
ATOM 2733 N N . GLU A 1 365 ? 23.914 17.055 -19.593 1.00 88.75 365 GLU A N 1
ATOM 2734 C CA . GLU A 1 365 ? 23.715 18.477 -19.319 1.00 88.75 365 GLU A CA 1
ATOM 2735 C C . GLU A 1 365 ? 22.511 19.036 -20.097 1.00 88.75 365 GLU A C 1
ATOM 2737 O O . GLU A 1 365 ? 22.025 18.452 -21.067 1.00 88.75 365 GLU A O 1
ATOM 2742 N N . GLN A 1 366 ? 22.040 20.217 -19.699 1.00 88.31 366 GLN A N 1
ATOM 2743 C CA . GLN A 1 366 ? 20.881 20.877 -20.310 1.00 88.31 366 GLN A CA 1
ATOM 2744 C C . GLN A 1 366 ? 21.040 21.183 -21.809 1.00 88.31 366 GLN A C 1
ATOM 2746 O O . GLN A 1 366 ? 20.046 21.325 -22.519 1.00 88.31 366 GLN A O 1
ATOM 2751 N N . ASN A 1 367 ? 22.269 21.292 -22.315 1.00 91.31 367 ASN A N 1
ATOM 2752 C CA . ASN A 1 367 ? 22.547 21.656 -23.708 1.00 91.31 367 ASN A CA 1
ATOM 2753 C C . ASN A 1 367 ? 22.014 20.646 -24.746 1.00 91.31 367 ASN A C 1
ATOM 2755 O O . ASN A 1 367 ? 21.920 20.995 -25.921 1.00 91.31 367 ASN A O 1
ATOM 2759 N N . VAL A 1 368 ? 21.644 19.426 -24.338 1.00 93.00 368 VAL A N 1
ATOM 2760 C CA . VAL A 1 368 ? 21.026 18.411 -25.212 1.00 93.00 368 VAL A CA 1
ATOM 2761 C C . VAL A 1 368 ? 19.523 18.225 -24.973 1.00 93.00 368 VAL A C 1
ATOM 2763 O O . VAL A 1 368 ? 18.956 17.234 -25.430 1.00 93.00 368 VAL A O 1
ATOM 2766 N N . ALA A 1 369 ? 18.865 19.160 -24.280 1.00 91.38 369 ALA A N 1
ATOM 2767 C CA . ALA A 1 369 ? 17.460 19.042 -23.879 1.00 91.38 369 ALA A CA 1
ATOM 2768 C C . ALA A 1 369 ? 16.501 18.697 -25.021 1.00 91.38 369 ALA A C 1
ATOM 2770 O O . ALA A 1 369 ? 15.705 17.775 -24.869 1.00 91.38 369 ALA A O 1
ATOM 2771 N N . GLU A 1 370 ? 16.601 19.373 -26.166 1.00 94.38 370 GLU A N 1
ATOM 2772 C CA . GLU A 1 370 ? 15.731 19.094 -27.317 1.00 94.38 370 GLU A CA 1
ATOM 2773 C C . GLU A 1 370 ? 15.896 17.648 -27.800 1.00 94.38 370 GLU A C 1
ATOM 2775 O O . GLU A 1 370 ? 14.920 16.909 -27.866 1.00 94.38 370 GLU A O 1
ATOM 2780 N N . LYS A 1 371 ? 17.140 17.186 -27.990 1.00 94.56 371 LYS A N 1
ATOM 2781 C CA . LYS A 1 371 ? 17.425 15.802 -28.405 1.00 94.56 371 LYS A CA 1
ATOM 2782 C C . LYS A 1 371 ? 16.951 14.767 -27.387 1.00 94.56 371 LYS A C 1
ATOM 2784 O O . LYS A 1 371 ? 16.514 13.686 -27.775 1.00 94.56 371 LYS A O 1
ATOM 2789 N N . PHE A 1 372 ? 17.065 15.068 -26.095 1.00 93.12 372 PHE A N 1
ATOM 2790 C CA . PHE A 1 372 ? 16.575 14.192 -25.031 1.00 93.12 372 PHE A CA 1
ATOM 2791 C C . PHE A 1 372 ? 15.047 14.065 -25.070 1.00 93.12 372 PHE A C 1
ATOM 2793 O O . PHE A 1 372 ? 14.519 12.958 -24.953 1.00 93.12 372 PHE A O 1
ATOM 2800 N N . LEU A 1 373 ? 14.341 15.184 -25.262 1.00 92.94 373 LEU A N 1
ATOM 2801 C CA . LEU A 1 373 ? 12.884 15.203 -25.387 1.00 92.94 373 LEU A CA 1
ATOM 2802 C C . LEU A 1 373 ? 12.423 14.493 -26.664 1.00 92.94 373 LEU A C 1
ATOM 2804 O O . LEU A 1 373 ? 11.518 13.667 -26.577 1.00 92.94 373 LEU A O 1
ATOM 2808 N N . ASP A 1 374 ? 13.086 14.730 -27.799 1.00 95.19 374 ASP A N 1
ATOM 2809 C CA . ASP A 1 374 ? 12.822 14.029 -29.063 1.00 95.19 374 ASP A CA 1
ATOM 2810 C C . ASP A 1 374 ? 13.021 12.515 -28.904 1.00 95.19 374 ASP A C 1
ATOM 2812 O O . ASP A 1 374 ? 12.136 11.735 -29.236 1.00 95.19 374 ASP A O 1
ATOM 2816 N N . SER A 1 375 ? 14.129 12.086 -28.288 1.00 92.19 375 SER A N 1
ATOM 2817 C CA . SER A 1 375 ? 14.402 10.658 -28.043 1.00 92.19 375 SER A CA 1
ATOM 2818 C C . SER A 1 375 ? 13.374 10.026 -27.098 1.00 92.19 375 SER A C 1
ATOM 2820 O O . SER A 1 375 ? 12.981 8.874 -27.272 1.00 92.19 375 SER A O 1
ATOM 2822 N N . THR A 1 376 ? 12.919 10.779 -26.092 1.00 92.19 376 THR A N 1
ATOM 2823 C CA . THR A 1 376 ? 11.863 10.337 -25.171 1.00 92.19 376 THR A CA 1
ATOM 2824 C C . THR A 1 376 ? 10.525 10.193 -25.896 1.00 92.19 376 THR A C 1
ATOM 2826 O O . THR A 1 376 ? 9.808 9.216 -25.678 1.00 92.19 376 THR A O 1
ATOM 2829 N N . TYR A 1 377 ? 10.192 11.144 -26.773 1.00 94.19 377 TYR A N 1
ATOM 2830 C CA . TYR A 1 377 ? 9.001 11.093 -27.617 1.00 94.19 377 TYR A CA 1
ATOM 2831 C C . TYR A 1 377 ? 9.045 9.902 -28.581 1.00 94.19 377 TYR A C 1
ATOM 2833 O O . TYR A 1 377 ? 8.071 9.154 -28.674 1.00 94.19 377 TYR A O 1
ATOM 2841 N N . ASP A 1 378 ? 10.179 9.688 -29.247 1.00 94.00 378 ASP A N 1
ATOM 2842 C CA . ASP A 1 378 ? 10.370 8.569 -30.166 1.00 94.00 378 ASP A CA 1
ATOM 2843 C C . ASP A 1 378 ? 10.235 7.232 -29.437 1.00 94.00 378 ASP A C 1
ATOM 2845 O O . ASP A 1 378 ? 9.510 6.354 -29.904 1.00 94.00 378 ASP A O 1
ATOM 2849 N N . PHE A 1 379 ? 10.828 7.087 -28.248 1.00 90.56 379 PHE A N 1
ATOM 2850 C CA . PHE A 1 379 ? 10.627 5.885 -27.440 1.00 90.56 379 PHE A CA 1
ATOM 2851 C C . PHE A 1 379 ? 9.159 5.709 -27.031 1.00 90.56 379 PHE A C 1
ATOM 2853 O O . PHE A 1 379 ? 8.629 4.606 -27.106 1.00 90.56 379 PHE A O 1
ATOM 2860 N N . ALA A 1 380 ? 8.458 6.774 -26.641 1.00 90.12 380 ALA A N 1
ATOM 2861 C CA . ALA A 1 380 ? 7.038 6.674 -26.302 1.00 90.12 380 ALA A CA 1
ATOM 2862 C C . ALA A 1 380 ? 6.168 6.241 -27.499 1.00 90.12 380 ALA A C 1
ATOM 2864 O O . ALA A 1 380 ? 5.138 5.596 -27.310 1.00 90.12 380 ALA A O 1
ATOM 2865 N N . LYS A 1 381 ? 6.571 6.589 -28.727 1.00 92.75 381 LYS A N 1
ATOM 2866 C CA . LYS A 1 381 ? 5.828 6.287 -29.957 1.00 92.75 381 LYS A CA 1
ATOM 2867 C C . LYS A 1 381 ? 6.167 4.925 -30.563 1.00 92.75 381 LYS A C 1
ATOM 2869 O O . LYS A 1 381 ? 5.270 4.265 -31.080 1.00 92.75 381 LYS A O 1
ATOM 2874 N N . PHE A 1 382 ? 7.438 4.537 -30.527 1.00 90.31 382 PHE A N 1
ATOM 2875 C CA . PHE A 1 382 ? 7.973 3.371 -31.237 1.00 90.31 382 PHE A CA 1
ATOM 2876 C C . PHE A 1 382 ? 8.560 2.306 -30.303 1.00 90.31 382 PHE A C 1
ATOM 2878 O O . PHE A 1 382 ? 8.787 1.178 -30.722 1.00 90.31 382 PHE A O 1
ATOM 2885 N N . GLY A 1 383 ? 8.784 2.623 -29.027 1.00 84.06 383 GLY A N 1
ATOM 2886 C CA . GLY A 1 383 ? 9.429 1.723 -28.068 1.00 84.06 383 GLY A CA 1
ATOM 2887 C C . GLY A 1 383 ? 8.638 0.450 -27.770 1.00 84.06 383 GLY A C 1
ATOM 2888 O O . GLY A 1 383 ? 9.228 -0.523 -27.325 1.00 84.06 383 GLY A O 1
ATOM 2889 N N . SER A 1 384 ? 7.335 0.406 -28.069 1.00 82.94 384 SER A N 1
ATOM 2890 C CA . SER A 1 384 ? 6.531 -0.819 -27.954 1.00 82.94 384 SER A CA 1
ATOM 2891 C C . SER A 1 384 ? 6.917 -1.909 -28.960 1.00 82.94 384 SER A C 1
ATOM 2893 O O . SER A 1 384 ? 6.553 -3.066 -28.754 1.00 82.94 384 SER A O 1
ATOM 2895 N N . GLU A 1 385 ? 7.673 -1.577 -30.015 1.00 87.38 385 GLU A N 1
ATOM 2896 C CA . GLU A 1 385 ? 8.300 -2.572 -30.895 1.00 87.38 385 GLU A CA 1
ATOM 2897 C C . GLU A 1 385 ? 9.293 -3.460 -30.127 1.00 87.38 385 GLU A C 1
ATOM 2899 O O . GLU A 1 385 ? 9.455 -4.635 -30.457 1.00 87.38 385 GLU A O 1
ATOM 2904 N N . ASP A 1 386 ? 9.896 -2.924 -29.061 1.00 88.00 386 ASP A N 1
ATOM 2905 C CA . ASP A 1 386 ? 10.689 -3.667 -28.089 1.00 88.00 386 ASP A CA 1
ATOM 2906 C C . ASP A 1 386 ? 10.005 -3.639 -26.715 1.00 88.00 386 ASP A C 1
ATOM 2908 O O . ASP A 1 386 ? 10.356 -2.877 -25.813 1.00 88.00 386 ASP A O 1
ATOM 2912 N N . PHE A 1 387 ? 9.007 -4.507 -26.543 1.00 86.38 387 PHE A N 1
ATOM 2913 C CA . PHE A 1 387 ? 8.208 -4.599 -25.316 1.00 86.38 387 PHE A CA 1
ATOM 2914 C C . PHE A 1 387 ? 9.011 -4.985 -24.058 1.00 86.38 387 PHE A C 1
ATOM 2916 O O . PHE A 1 387 ? 8.479 -4.906 -22.951 1.00 86.38 387 PHE A O 1
ATOM 2923 N N . LYS A 1 388 ? 10.283 -5.382 -24.206 1.00 87.19 388 LYS A N 1
ATOM 2924 C CA . LYS A 1 388 ? 11.198 -5.660 -23.092 1.00 87.19 388 LYS A CA 1
ATOM 2925 C C . LYS A 1 388 ? 11.981 -4.431 -22.660 1.00 87.19 388 LYS A C 1
ATOM 2927 O O . LYS A 1 388 ? 12.493 -4.407 -21.549 1.00 87.19 388 LYS A O 1
ATOM 2932 N N . ALA A 1 389 ? 12.087 -3.404 -23.494 1.00 86.38 389 ALA A N 1
ATOM 2933 C CA . ALA A 1 389 ? 12.738 -2.169 -23.103 1.00 86.38 389 ALA A CA 1
ATOM 2934 C C . ALA A 1 389 ? 11.821 -1.348 -22.189 1.00 86.38 389 ALA A C 1
ATOM 2936 O O . ALA A 1 389 ? 10.642 -1.163 -22.474 1.00 86.38 389 ALA A O 1
ATOM 2937 N N . GLY A 1 390 ? 12.372 -0.787 -21.117 1.00 85.38 390 GLY A N 1
ATOM 2938 C CA . GLY A 1 390 ? 11.714 0.229 -20.298 1.00 85.38 390 GLY A CA 1
ATOM 2939 C C . GLY A 1 390 ? 12.650 1.406 -20.078 1.00 85.38 390 GLY A C 1
ATOM 2940 O O . GLY A 1 390 ? 13.842 1.197 -19.850 1.00 85.38 390 GLY A O 1
ATOM 2941 N N . ILE A 1 391 ? 12.121 2.632 -20.131 1.00 87.69 391 ILE A N 1
ATOM 2942 C CA . ILE A 1 391 ? 12.874 3.839 -19.779 1.00 87.69 391 ILE A CA 1
ATOM 2943 C C . ILE A 1 391 ? 12.157 4.671 -18.718 1.00 87.69 391 ILE A C 1
ATOM 2945 O O . ILE A 1 391 ? 10.930 4.736 -18.661 1.00 87.69 391 ILE A O 1
ATOM 2949 N N . GLU A 1 392 ? 12.942 5.362 -17.903 1.00 88.56 392 GLU A N 1
ATOM 2950 C CA . GLU A 1 392 ? 12.491 6.402 -16.989 1.00 88.56 392 GLU A CA 1
ATOM 2951 C C . GLU A 1 392 ? 13.253 7.696 -17.308 1.00 88.56 392 GLU A C 1
ATOM 2953 O O . GLU A 1 392 ? 14.359 7.908 -16.799 1.00 88.56 392 GLU A O 1
ATOM 2958 N N . PRO A 1 393 ? 12.694 8.551 -18.181 1.00 90.44 393 PRO A N 1
ATOM 2959 C CA . PRO A 1 393 ? 13.253 9.860 -18.458 1.00 90.44 393 PRO A CA 1
ATOM 2960 C C . PRO A 1 393 ? 12.948 10.796 -17.285 1.00 90.44 393 PRO A C 1
ATOM 2962 O O . PRO A 1 393 ? 11.805 10.921 -16.840 1.00 90.44 393 PRO A O 1
ATOM 2965 N N . ARG A 1 394 ? 13.976 11.477 -16.781 1.00 89.44 394 ARG A N 1
ATOM 2966 C CA . ARG A 1 394 ? 13.880 12.439 -15.684 1.00 89.44 394 ARG A CA 1
ATOM 2967 C C . ARG A 1 394 ? 14.528 13.754 -16.078 1.00 89.44 394 ARG A C 1
ATOM 2969 O O . ARG A 1 394 ? 15.634 13.785 -16.609 1.00 89.44 394 ARG A O 1
ATOM 2976 N N . VAL A 1 395 ? 13.845 14.844 -15.757 1.00 89.75 395 VAL A N 1
ATOM 2977 C CA . VAL A 1 395 ? 14.390 16.199 -15.836 1.00 89.75 395 VAL A CA 1
ATOM 2978 C C . VAL A 1 395 ? 14.494 16.710 -14.411 1.00 89.75 395 VAL A C 1
ATOM 2980 O O . VAL A 1 395 ? 13.482 16.844 -13.723 1.00 89.75 395 VAL A O 1
ATOM 2983 N N . GLN A 1 396 ? 15.715 16.961 -13.952 1.00 86.00 396 GLN A N 1
ATOM 2984 C CA . GLN A 1 396 ? 15.982 17.368 -12.582 1.00 86.00 396 GLN A CA 1
ATOM 2985 C C . GLN A 1 396 ? 16.725 18.698 -12.556 1.00 86.00 396 GLN A C 1
ATOM 2987 O O . GLN A 1 396 ? 17.710 18.898 -13.260 1.00 86.00 396 GLN A O 1
ATOM 2992 N N . TRP A 1 397 ? 16.277 19.598 -11.687 1.00 86.12 397 TRP A N 1
ATOM 2993 C CA . TRP A 1 397 ? 17.038 20.777 -11.304 1.00 86.12 397 TRP A CA 1
ATOM 2994 C C . TRP A 1 397 ? 17.646 20.549 -9.926 1.00 86.12 397 TRP A C 1
ATOM 2996 O O . TRP A 1 397 ? 16.938 20.160 -8.995 1.00 86.12 397 TRP A O 1
ATOM 3006 N N . ILE A 1 398 ? 18.951 20.778 -9.795 1.00 81.19 398 ILE A N 1
ATOM 3007 C CA . ILE A 1 398 ? 19.667 20.633 -8.529 1.00 81.19 398 ILE A CA 1
ATOM 3008 C C . ILE A 1 398 ? 20.024 22.032 -8.004 1.00 81.19 398 ILE A C 1
ATOM 3010 O O . ILE A 1 398 ? 21.026 22.607 -8.443 1.00 81.19 398 ILE A O 1
ATOM 3014 N N . PRO A 1 399 ? 19.240 22.583 -7.050 1.00 82.06 399 PRO A N 1
ATOM 3015 C CA . PRO A 1 399 ? 19.439 23.935 -6.530 1.00 82.06 399 PRO A CA 1
ATOM 3016 C C . PRO A 1 399 ? 20.847 24.195 -5.996 1.00 82.06 399 PRO A C 1
ATOM 3018 O O . PRO A 1 399 ? 21.397 25.270 -6.201 1.00 82.06 399 PRO A O 1
ATOM 3021 N N . SER A 1 400 ? 21.434 23.209 -5.310 1.00 83.06 400 SER A N 1
ATOM 3022 C CA . SER A 1 400 ? 22.702 23.356 -4.586 1.00 83.06 400 SER A CA 1
ATOM 3023 C C . SER A 1 400 ? 23.913 23.594 -5.485 1.00 83.06 400 SER A C 1
ATOM 3025 O O . SER A 1 400 ? 24.909 24.140 -5.019 1.00 83.06 400 SER A O 1
ATOM 3027 N N . ILE A 1 401 ? 23.833 23.197 -6.756 1.00 81.56 401 ILE A N 1
ATOM 3028 C CA . ILE A 1 401 ? 24.908 23.375 -7.740 1.00 81.56 401 ILE A CA 1
ATOM 3029 C C . ILE A 1 401 ? 24.454 24.165 -8.975 1.00 81.56 401 ILE A C 1
ATOM 3031 O O . ILE A 1 401 ? 25.250 24.358 -9.884 1.00 81.56 401 ILE A O 1
ATOM 3035 N N . PHE A 1 402 ? 23.205 24.647 -9.004 1.00 79.06 402 PHE A N 1
ATOM 3036 C CA . PHE A 1 402 ? 22.610 25.387 -10.126 1.00 79.06 402 PHE A CA 1
ATOM 3037 C C . PHE A 1 402 ? 22.689 24.653 -11.480 1.00 79.06 402 PHE A C 1
ATOM 3039 O O . PHE A 1 402 ? 22.844 25.283 -12.524 1.00 79.06 402 PHE A O 1
ATOM 3046 N N . VAL A 1 403 ? 22.555 23.321 -11.473 1.00 83.19 403 VAL A N 1
ATOM 3047 C CA . VAL A 1 403 ? 22.624 22.483 -12.685 1.00 83.19 403 VAL A CA 1
ATOM 3048 C C . VAL A 1 403 ? 21.259 21.876 -13.006 1.00 83.19 403 VAL A C 1
ATOM 3050 O O . VAL A 1 403 ? 20.554 21.392 -12.118 1.00 83.19 403 VAL A O 1
ATOM 3053 N N . PHE A 1 404 ? 20.911 21.871 -14.292 1.00 83.94 404 PHE A N 1
ATOM 3054 C CA . PHE A 1 404 ? 19.851 21.036 -14.851 1.00 83.94 404 PHE A CA 1
ATOM 3055 C C . PHE A 1 404 ? 20.462 19.751 -15.409 1.00 83.94 404 PHE A C 1
ATOM 3057 O O . PHE A 1 404 ? 21.349 19.807 -16.263 1.00 83.94 404 PHE A O 1
ATOM 3064 N N . LEU A 1 405 ? 19.974 18.609 -14.930 1.00 84.12 405 LEU A N 1
ATOM 3065 C CA . LEU A 1 405 ? 20.354 17.287 -15.406 1.00 84.12 405 LEU A CA 1
ATOM 3066 C C . LEU A 1 405 ? 19.173 16.618 -16.097 1.00 84.12 405 LEU A C 1
ATOM 3068 O O . LEU A 1 405 ? 18.039 16.637 -15.610 1.00 84.12 405 LEU A O 1
ATOM 3072 N N . LEU A 1 406 ? 19.475 15.996 -17.226 1.00 82.81 406 LEU A N 1
ATOM 3073 C CA . LEU A 1 406 ? 18.578 15.099 -17.934 1.00 82.81 406 LEU A CA 1
ATOM 3074 C C . LEU A 1 406 ? 19.091 13.692 -17.690 1.00 82.81 406 LEU A C 1
ATOM 3076 O O . LEU A 1 406 ? 20.254 13.411 -17.960 1.00 82.81 406 LEU A O 1
ATOM 3080 N N . MET A 1 407 ? 18.252 12.822 -17.158 1.00 78.31 407 MET A N 1
ATOM 3081 C CA . MET A 1 407 ? 18.661 11.495 -16.730 1.00 78.31 407 MET A CA 1
ATOM 3082 C C . MET A 1 407 ? 17.756 10.452 -17.364 1.00 78.31 407 MET A C 1
ATOM 3084 O O . MET A 1 407 ? 16.536 10.594 -17.361 1.00 78.31 407 MET A O 1
ATOM 3088 N N . LEU A 1 408 ? 18.361 9.405 -17.909 1.00 80.12 408 LEU A N 1
ATOM 3089 C CA . LEU A 1 408 ? 17.667 8.256 -18.464 1.00 80.12 408 LEU A CA 1
ATOM 3090 C C . LEU A 1 408 ? 18.079 7.028 -17.663 1.00 80.12 408 LEU A C 1
ATOM 3092 O O . LEU A 1 408 ? 19.250 6.647 -17.700 1.00 80.12 408 LEU A O 1
ATOM 3096 N N . ILE A 1 409 ? 17.130 6.404 -16.969 1.00 77.56 409 ILE A N 1
ATOM 3097 C CA . ILE A 1 409 ? 17.296 5.009 -16.553 1.00 77.56 409 ILE A CA 1
ATOM 3098 C C . ILE A 1 409 ? 16.675 4.138 -17.628 1.00 77.56 409 ILE A C 1
ATOM 3100 O O . ILE A 1 409 ? 15.573 4.429 -18.086 1.00 77.56 409 ILE A O 1
ATOM 3104 N N . PHE A 1 410 ? 17.352 3.061 -17.996 1.00 80.00 410 PHE A N 1
ATOM 3105 C CA . PHE A 1 410 ? 16.779 2.020 -18.832 1.00 80.00 410 PHE A CA 1
ATOM 3106 C C . PHE A 1 410 ? 16.931 0.654 -18.175 1.00 80.00 410 PHE A C 1
ATOM 3108 O O . PHE A 1 410 ? 17.896 0.394 -17.453 1.00 80.00 410 PHE A O 1
ATOM 3115 N N . SER A 1 411 ? 15.965 -0.214 -18.443 1.00 80.12 411 SER A N 1
ATOM 3116 C CA . SER A 1 411 ? 15.931 -1.597 -17.984 1.00 80.12 411 SER A CA 1
ATOM 3117 C C . SER A 1 411 ? 15.576 -2.509 -19.148 1.00 80.12 411 SER A C 1
ATOM 3119 O O . SER A 1 411 ? 14.639 -2.212 -19.890 1.00 80.12 411 SER A O 1
ATOM 3121 N N . TYR A 1 412 ? 16.305 -3.614 -19.286 1.00 81.88 412 TYR A N 1
ATOM 3122 C CA . TYR A 1 412 ? 16.084 -4.599 -20.339 1.00 81.88 412 TYR A CA 1
ATOM 3123 C C . TYR A 1 412 ? 16.108 -6.036 -19.790 1.00 81.88 412 TYR A C 1
ATOM 3125 O O . TYR A 1 412 ? 17.191 -6.599 -19.591 1.00 81.88 412 TYR A O 1
ATOM 3133 N N . PRO A 1 413 ? 14.946 -6.643 -19.503 1.00 77.69 413 PRO A N 1
ATOM 3134 C CA . PRO A 1 413 ? 14.807 -8.072 -19.241 1.00 77.69 413 PRO A CA 1
ATOM 3135 C C . PRO A 1 413 ? 15.320 -8.977 -20.373 1.00 77.69 413 PRO A C 1
ATOM 3137 O O . PRO A 1 413 ? 15.099 -8.744 -21.558 1.00 77.69 413 PRO A O 1
ATOM 3140 N N . GLY A 1 414 ? 15.971 -10.076 -19.996 1.00 67.06 414 GLY A N 1
ATOM 3141 C CA . GLY A 1 414 ? 16.444 -11.133 -20.892 1.00 67.06 414 GLY A CA 1
ATOM 3142 C C . GLY A 1 414 ? 17.872 -10.969 -21.418 1.00 67.06 414 GLY A C 1
ATOM 3143 O O . GLY A 1 414 ? 18.332 -11.836 -22.162 1.00 67.06 414 GLY A O 1
ATOM 3144 N N . ILE A 1 415 ? 18.596 -9.912 -21.030 1.00 66.19 415 ILE A N 1
ATOM 3145 C CA . ILE A 1 415 ? 20.027 -9.771 -21.330 1.00 66.19 415 ILE A CA 1
ATOM 3146 C C . ILE A 1 415 ? 20.829 -10.122 -20.079 1.00 66.19 415 ILE A C 1
ATOM 3148 O O . ILE A 1 415 ? 20.954 -9.330 -19.145 1.00 66.19 415 ILE A O 1
ATOM 3152 N N . GLY A 1 416 ? 21.410 -11.319 -20.088 1.00 50.06 416 GLY A N 1
ATOM 3153 C CA . GLY A 1 416 ? 22.355 -11.740 -19.067 1.00 50.06 416 GLY A CA 1
ATOM 3154 C C . GLY A 1 416 ? 23.640 -10.937 -19.121 1.00 50.06 416 GLY A C 1
ATOM 3155 O O . GLY A 1 416 ? 24.281 -10.836 -20.171 1.00 50.06 416 GLY A O 1
ATOM 3156 N N . TYR A 1 417 ? 24.064 -10.408 -17.973 1.00 43.22 417 TYR A N 1
ATOM 3157 C CA . TYR A 1 417 ? 25.360 -9.751 -17.834 1.00 43.22 417 TYR A CA 1
ATOM 3158 C C . TYR A 1 417 ? 26.487 -10.797 -17.876 1.00 43.22 417 TYR A C 1
ATOM 3160 O O . TYR A 1 417 ? 27.104 -11.152 -16.870 1.00 43.22 417 TYR A O 1
ATOM 3168 N N . ARG A 1 418 ? 26.787 -11.328 -19.065 1.00 34.09 418 ARG A N 1
ATOM 3169 C CA . ARG A 1 418 ? 27.994 -12.127 -19.287 1.00 34.09 418 ARG A CA 1
ATOM 3170 C C . ARG A 1 418 ? 29.183 -11.180 -19.377 1.00 34.09 418 ARG A C 1
ATOM 3172 O O . ARG A 1 418 ? 29.453 -10.631 -20.431 1.00 34.09 418 ARG A O 1
ATOM 3179 N N . ARG A 1 419 ? 29.857 -11.000 -18.236 1.00 34.12 419 ARG A N 1
ATOM 3180 C CA . ARG A 1 419 ? 31.235 -10.502 -18.058 1.00 34.12 419 ARG A CA 1
ATOM 3181 C C . ARG A 1 419 ? 31.828 -9.688 -19.221 1.00 34.12 419 ARG A C 1
ATOM 3183 O O . ARG A 1 419 ? 32.287 -10.252 -20.209 1.00 34.12 419 ARG A O 1
ATOM 3190 N N . GLY A 1 420 ? 32.063 -8.412 -18.926 1.00 31.55 420 GLY A N 1
ATOM 3191 C CA . GLY A 1 420 ? 33.107 -7.609 -19.552 1.00 31.55 420 GLY A CA 1
ATOM 3192 C C . GLY A 1 420 ? 32.582 -6.715 -20.661 1.00 31.55 420 GLY A C 1
ATOM 3193 O O . GLY A 1 420 ? 31.908 -7.191 -21.561 1.00 31.55 420 GLY A O 1
ATOM 3194 N N . TYR A 1 421 ? 32.897 -5.421 -20.530 1.00 37.91 421 TYR A N 1
ATOM 3195 C CA . TYR A 1 421 ? 33.146 -4.454 -21.601 1.00 37.91 421 TYR A CA 1
ATOM 3196 C C . TYR A 1 421 ? 32.558 -4.838 -22.959 1.00 37.91 421 TYR A C 1
ATOM 3198 O O . TYR A 1 421 ? 33.080 -5.772 -23.530 1.00 37.91 421 TYR A O 1
ATOM 3206 N N . TRP A 1 422 ? 31.545 -4.127 -23.476 1.00 30.52 422 TRP A N 1
ATOM 3207 C CA . TRP A 1 422 ? 31.436 -3.763 -24.912 1.00 30.52 422 TRP A CA 1
ATOM 3208 C C . TRP A 1 422 ? 30.127 -3.047 -25.307 1.00 30.52 422 TRP A C 1
ATOM 3210 O O . TRP A 1 422 ? 30.065 -2.537 -26.419 1.00 30.52 422 TRP A O 1
ATOM 3220 N N . PHE A 1 423 ? 29.123 -2.878 -24.435 1.00 32.34 423 PHE A N 1
ATOM 3221 C CA . PHE A 1 423 ? 27.879 -2.182 -24.840 1.00 32.34 423 PHE A CA 1
ATOM 3222 C C . PHE A 1 423 ? 27.813 -0.671 -24.553 1.00 32.34 423 PHE A C 1
ATOM 3224 O O . PHE A 1 423 ? 27.000 0.025 -25.152 1.00 32.34 423 PHE A O 1
ATOM 3231 N N . LEU A 1 424 ? 28.727 -0.120 -23.745 1.00 32.38 424 LEU A N 1
ATOM 3232 C CA . LEU A 1 424 ? 28.830 1.335 -23.520 1.00 32.38 424 LEU A CA 1
ATOM 3233 C C . LEU A 1 424 ? 29.651 2.084 -24.589 1.00 32.38 424 LEU A C 1
ATOM 3235 O O . LEU A 1 424 ? 29.646 3.309 -24.603 1.00 32.38 424 LEU A O 1
ATOM 3239 N N . TYR A 1 425 ? 30.315 1.379 -25.514 1.00 28.05 425 TYR A N 1
ATOM 3240 C CA . TYR A 1 425 ? 31.105 2.017 -26.579 1.00 28.05 425 TYR A CA 1
ATOM 3241 C C . TYR A 1 425 ? 30.423 2.050 -27.949 1.00 28.05 425 TYR A C 1
ATOM 3243 O O . TYR A 1 425 ? 30.812 2.860 -28.786 1.00 28.05 425 TYR A O 1
ATOM 3251 N N . TRP A 1 426 ? 29.399 1.228 -28.201 1.00 26.53 426 TRP A N 1
ATOM 3252 C CA . TRP A 1 426 ? 28.887 1.077 -29.569 1.00 26.53 426 TRP A CA 1
ATOM 3253 C C . TRP A 1 426 ? 27.754 2.038 -29.957 1.00 26.53 426 TRP A C 1
ATOM 3255 O O . TRP A 1 426 ? 27.546 2.268 -31.142 1.00 26.53 426 TRP A O 1
ATOM 3265 N N . PHE A 1 427 ? 27.110 2.705 -28.992 1.00 28.92 427 PHE A N 1
ATOM 3266 C CA . PHE A 1 427 ? 26.179 3.811 -29.280 1.00 28.92 427 PHE A CA 1
ATOM 3267 C C . PHE A 1 427 ? 26.757 5.208 -28.994 1.00 28.92 427 PHE A C 1
ATOM 3269 O O . PHE A 1 427 ? 26.293 6.190 -29.564 1.00 28.92 427 PHE A O 1
ATOM 3276 N N . ALA A 1 428 ? 27.834 5.310 -28.207 1.00 28.62 428 ALA A N 1
ATOM 3277 C CA . ALA A 1 428 ? 28.527 6.579 -27.950 1.00 28.62 428 ALA A CA 1
ATOM 3278 C C . ALA A 1 428 ? 29.530 6.981 -29.058 1.00 28.62 428 ALA A C 1
ATOM 3280 O O . ALA A 1 428 ? 29.974 8.131 -29.101 1.00 28.62 428 ALA A O 1
ATOM 3281 N N . ALA A 1 429 ? 29.873 6.064 -29.973 1.00 27.52 429 ALA A N 1
ATOM 3282 C CA . ALA A 1 429 ? 30.853 6.291 -31.041 1.00 27.52 429 ALA A CA 1
ATOM 3283 C C . ALA A 1 429 ? 30.260 6.801 -32.373 1.00 27.52 429 ALA A C 1
ATOM 3285 O O . ALA A 1 429 ? 31.019 7.185 -33.258 1.00 27.52 429 ALA A O 1
ATOM 3286 N N . ILE A 1 430 ? 28.930 6.849 -32.530 1.00 30.75 430 ILE A N 1
ATOM 3287 C CA . ILE A 1 430 ? 28.287 7.294 -33.786 1.00 30.75 430 ILE A CA 1
ATOM 3288 C C . ILE A 1 430 ? 27.815 8.760 -33.726 1.00 30.75 430 ILE A C 1
ATOM 3290 O O . ILE A 1 430 ? 27.588 9.378 -34.761 1.00 30.75 430 ILE A O 1
ATOM 3294 N N . THR A 1 431 ? 27.776 9.392 -32.549 1.00 33.88 431 THR A N 1
ATOM 3295 C CA . THR A 1 431 ? 27.328 10.795 -32.410 1.00 33.88 431 THR A CA 1
ATOM 3296 C C . THR A 1 431 ? 28.430 11.786 -32.033 1.00 33.88 431 THR A C 1
ATOM 3298 O O . THR A 1 431 ? 28.134 12.954 -31.789 1.00 33.88 431 THR A O 1
ATOM 3301 N N . SER A 1 432 ? 29.697 11.359 -31.994 1.00 29.55 432 SER A N 1
ATOM 3302 C CA . SER A 1 432 ? 30.829 12.186 -31.540 1.00 29.55 432 SER A CA 1
ATOM 3303 C C . SER A 1 432 ? 31.908 12.467 -32.600 1.00 29.55 432 SER A C 1
ATOM 3305 O O . SER A 1 432 ? 32.836 13.221 -32.320 1.00 29.55 432 SER A O 1
ATOM 3307 N N . TYR A 1 433 ? 31.756 11.998 -33.845 1.00 28.36 433 TYR A N 1
ATOM 3308 C CA . TYR A 1 433 ? 32.621 12.406 -34.963 1.00 28.36 433 TYR A CA 1
ATOM 3309 C C . TYR A 1 433 ? 31.815 12.928 -36.151 1.00 28.36 433 TYR A C 1
ATOM 3311 O O . TYR A 1 433 ? 31.546 12.231 -37.125 1.00 28.36 433 TYR A O 1
ATOM 3319 N N . GLY A 1 434 ? 31.469 14.211 -36.086 1.00 30.42 434 GLY A N 1
ATOM 3320 C CA . GLY A 1 434 ? 31.169 14.992 -37.277 1.00 30.42 434 GLY A CA 1
ATOM 3321 C C . GLY A 1 434 ? 32.466 15.418 -37.955 1.00 30.42 434 GLY A C 1
ATOM 3322 O O . GLY A 1 434 ? 32.930 16.515 -37.690 1.00 30.42 434 GLY A O 1
ATOM 3323 N N . TRP A 1 435 ? 33.037 14.567 -38.811 1.00 25.08 435 TRP A N 1
ATOM 3324 C CA . TRP A 1 435 ? 34.006 14.971 -39.838 1.00 25.08 435 TRP A CA 1
ATOM 3325 C C . TRP A 1 435 ? 33.847 14.074 -41.071 1.00 25.08 435 TRP A C 1
ATOM 3327 O O . TRP A 1 435 ? 34.459 13.018 -41.187 1.00 25.08 435 TRP A O 1
ATOM 3337 N N . LEU A 1 436 ? 33.003 14.517 -42.003 1.00 27.73 436 LEU A N 1
ATOM 3338 C CA . LEU A 1 436 ? 33.015 14.086 -43.398 1.00 27.73 436 LEU A CA 1
ATOM 3339 C C . LEU A 1 436 ? 33.355 15.312 -44.246 1.00 27.73 436 LEU A C 1
ATOM 3341 O O . LEU A 1 436 ? 32.467 16.033 -44.691 1.00 27.73 436 LEU A O 1
ATOM 3345 N N . THR A 1 437 ? 34.648 15.535 -44.472 1.00 27.95 437 THR A N 1
ATOM 3346 C CA . THR A 1 437 ? 35.140 16.312 -45.613 1.00 27.95 437 THR A CA 1
ATOM 3347 C C . THR A 1 437 ? 36.453 15.724 -46.145 1.00 27.95 437 THR A C 1
ATOM 3349 O O . THR A 1 437 ? 37.481 15.752 -45.482 1.00 27.95 437 THR A O 1
ATOM 3352 N N . ALA A 1 438 ? 36.363 15.263 -47.398 1.00 25.12 438 ALA A N 1
ATOM 3353 C CA . ALA A 1 438 ? 37.386 15.244 -48.450 1.00 25.12 438 ALA A CA 1
ATOM 3354 C C . ALA A 1 438 ? 38.543 14.208 -48.429 1.00 25.12 438 ALA A C 1
ATOM 3356 O O . ALA A 1 438 ? 39.573 14.403 -47.801 1.00 25.12 438 ALA A O 1
ATOM 3357 N N . ILE A 1 439 ? 38.364 13.171 -49.265 1.00 29.48 439 ILE A N 1
ATOM 3358 C CA . ILE A 1 439 ? 39.236 12.732 -50.385 1.00 29.48 439 ILE A CA 1
ATOM 3359 C C . ILE A 1 439 ? 40.763 12.727 -50.146 1.00 29.48 439 ILE A C 1
ATOM 3361 O O . ILE A 1 439 ? 41.400 13.770 -50.281 1.00 29.48 439 ILE A O 1
ATOM 3365 N N . ALA A 1 440 ? 41.338 11.528 -49.970 1.00 27.16 440 ALA A N 1
ATOM 3366 C CA . ALA A 1 440 ? 42.421 10.912 -50.770 1.00 27.16 440 ALA A CA 1
ATOM 3367 C C . ALA A 1 440 ? 42.893 9.609 -50.106 1.00 27.16 440 ALA A C 1
ATOM 3369 O O . ALA A 1 440 ? 43.196 9.651 -48.893 1.00 27.16 440 ALA A O 1
#